Protein AF-0000000068182164 (afdb_homodimer)

Solvent-accessible surface area (backbone atoms only — not comparable to full-atom values): 39601 Å² total; per-residue (Å²): 105,37,35,34,40,27,44,42,25,53,46,81,75,24,96,74,57,17,31,60,72,41,32,35,32,42,92,87,67,48,71,45,77,44,48,52,61,60,58,52,48,42,67,72,67,61,50,62,29,40,35,40,33,25,38,33,46,17,37,59,27,42,51,37,48,73,66,72,49,51,67,68,58,31,54,55,31,46,58,23,27,76,66,47,57,49,50,72,72,71,43,50,62,54,24,55,51,48,17,63,73,71,72,37,54,44,46,70,45,79,38,67,87,45,74,43,52,59,36,42,40,49,40,47,54,53,53,54,72,72,53,54,72,63,24,34,33,33,40,36,50,56,45,48,59,69,64,46,39,36,51,49,54,48,39,51,51,44,36,31,73,70,39,46,29,42,73,76,41,36,38,32,60,37,65,92,59,42,42,96,87,54,42,15,42,48,35,66,52,47,48,56,58,51,49,48,50,53,44,44,42,50,52,35,21,66,50,71,66,47,62,30,67,47,19,63,56,40,32,76,37,68,41,52,62,70,51,24,51,35,38,35,48,14,29,49,26,46,70,43,44,31,58,66,63,11,34,57,36,37,61,73,34,45,62,58,47,65,65,41,73,26,66,60,43,54,81,44,28,64,61,49,51,69,70,67,48,50,67,72,44,92,45,69,32,48,29,29,39,48,50,12,53,53,28,45,74,44,66,37,56,48,60,13,40,41,26,41,52,49,15,52,41,38,43,40,12,50,75,69,73,47,55,75,85,37,67,70,51,36,50,52,31,36,51,63,60,38,74,85,27,71,67,54,48,50,50,52,53,46,34,47,28,37,52,61,44,42,84,59,89,46,67,67,54,45,53,28,74,74,28,68,68,51,35,54,50,48,54,53,48,48,52,48,68,74,71,96,105,38,34,35,40,28,43,43,26,52,46,80,76,23,93,75,56,17,30,60,71,41,33,36,31,41,92,86,67,48,72,45,76,44,46,53,59,59,58,55,48,42,68,73,68,61,49,62,28,39,34,42,35,25,37,34,46,17,38,58,26,43,52,38,49,75,66,71,49,52,69,67,59,31,54,55,31,44,56,23,25,78,66,45,58,48,50,70,72,72,42,50,62,53,24,56,52,49,17,63,73,71,71,35,54,44,46,72,44,80,37,66,88,45,73,42,51,59,36,40,39,49,40,46,53,53,53,56,70,72,53,55,72,65,24,34,34,35,40,38,51,57,45,48,61,70,64,46,40,35,50,49,54,49,40,52,51,43,36,30,73,70,40,46,28,41,72,78,39,35,36,32,61,38,66,93,59,41,41,96,86,57,41,15,44,49,35,65,52,46,49,57,58,51,49,47,49,52,43,43,44,50,52,35,21,67,50,71,66,46,62,30,68,46,19,64,56,40,32,77,36,67,43,53,65,71,50,24,51,36,40,35,50,14,32,48,27,47,72,42,46,31,59,67,61,12,35,58,37,36,62,72,35,44,63,59,48,64,66,40,72,25,65,62,43,52,80,42,28,65,60,50,50,69,70,67,48,50,67,72,44,90,44,69,34,49,28,28,38,48,48,13,51,53,27,45,74,44,67,37,57,50,60,12,41,39,25,42,52,49,15,52,38,36,42,42,12,50,74,69,74,48,53,74,88,37,68,69,51,35,49,52,31,36,51,63,60,37,74,84,27,72,65,52,48,50,50,51,52,46,33,49,30,38,52,60,44,44,85,58,88,45,68,67,53,46,53,27,76,74,28,68,69,52,34,55,51,48,52,53,47,49,53,47,67,75,71,98

Radius of gyration: 30.13 Å; Cα contacts (8 Å, |Δi|>4): 1292; chains: 2; bounding box: 64×85×64 Å

Sequence (776 aa):
MTTLISFLGKGIADKTTGYRTATYRFDDDSKHTTPYFGLALAGYLRPERLILVGTAGSMWDVFFEQQDASDDDVLALIDAVRESRVDADMLSAQEKRLTKRLGLPVICRLIPYARDAAEQTEVLLTLAKLVHRSEEVFLDVTHGFRHLPMLALVAARYLAHVKDVKVRGLYYGALEMTSTNGETPVLQLDGMLQMLDWVESLATYNKDGDYGVFASLLQQDGLPEGKAKQLTRAAYFERSSNPVKARETLGSVFSAIKTHNGPMGVLFRDALTERINWFKEPDRAAWELALADAYLERRDYVRAVIYLYESFVTRAVLEHKLNPNDFSERDEAWKDARQDNKQVRKLEYLRNALAHGIKSDDKEIIRMVNDENCLDDQLKKFRRSLFNMTTLISFLGKGIADKTTGYRTATYRFDDDSKHTTPYFGLALAGYLRPERLILVGTAGSMWDVFFEQQDASDDDVLALIDAVRESRVDADMLSAQEKRLTKRLGLPVICRLIPYARDAAEQTEVLLTLAKLVHRSEEVFLDVTHGFRHLPMLALVAARYLAHVKDVKVRGLYYGALEMTSTNGETPVLQLDGMLQMLDWVESLATYNKDGDYGVFASLLQQDGLPEGKAKQLTRAAYFERSSNPVKARETLGSVFSAIKTHNGPMGVLFRDALTERINWFKEPDRAAWELALADAYLERRDYVRAVIYLYESFVTRAVLEHKLNPNDFSERDEAWKDARQDNKQVRKLEYLRNALAHGIKSDDKEIIRMVNDENCLDDQLKKFRRSLFN

Secondary structure (DSSP, 8-state):
-EEEEEEE----SBTTTBSPPEEEE-TTS-EEEES-HHHHHHHHH--SEEEEEE-TTSSHHHHHHTTT--HHHHHHHHHHHHTT---HHHHHHHHHHHHHHHTS-EEEEE-----SHHHHHHHHHHHHHHS-TT-EEEEE-SSS-TTHHHHHHHHHHHHHHHH--EEEEEEEE-GGG--TTSEEEEEE-HHHHHHHHHHHHHHHHHHH--TTHHHHHHHHTT--HHHHHHHHHHHHHHHTT-HHHHHHHHHHHHHHHHT---TTGGGTHHHHHHHT-GGGSSSHHHHHHHHHHHHHHTT-HHHHHHHHHHHHHHHHHHHTT--TT-HHHHHHHHHHHHHT-HHHHHHHHHHHHHHH----S-HHHHHHHT-HHHHHHHHHHHHHHHH-/-EEEEEEE----SBTTTBSPPEEEE-TTS-EEEES-HHHHHHHHH--SEEEEEE-TTSSHHHHHHTTT--HHHHHHHHHHHHTT---HHHHHHHHHHHHHHHTS-EEEEE-----SHHHHHHHHHHHHHHS-TT-EEEEE-SSS-TTHHHHHHHHHHHHHHHH--EEEEEEEE-GGG--TTSEEEEEE-HHHHHHHHHHHHHHHHHHH--TTHHHHHHHHTT--HHHHHHHHHHHHHHHTT-HHHHHHHHHHHHHHHHT---TTGGGTHHHHHHHT-GGGSSSHHHHHHHHHHHHHHTT-HHHHHHHHHHHHHHHHHHHTT--TT-HHHHHHHHHHHHHT-HHHHHHHHHHHHHHH----S-HHHHHHHT-HHHHHHHHHHHHHHHH-

pLDDT: mean 93.01, std 5.53, range [59.31, 98.62]

InterPro domains:
  IPR011742 CRISPR-associated protein, TM1812/MJ1674 [TIGR02221] (3-219)
  IPR013383 CRISPR-associated protein DxTHG, conserved site [TIGR02549] (137-162)
  IPR053857 CRISPR system endoribonuclease Csx1, CARF domain [PF22230] (17-163)

Nearest PDB structures (foldseek):
  8y7g-assembly1_B  TM=7.014E-01  e=6.066E-13  Marinitoga sp. 1155
  5fsh-assembly1_B  TM=4.170E-01  e=3.669E-06  Thermus thermophilus HB8
  5zta-assembly2_B  TM=2.784E-01  e=3.249E+00  Bacillus subtilis subsp. subtilis str. 168
  8y7g-assembly1_B  TM=6.684E-01  e=3.455E-13  Marinitoga sp. 1155
  5fsh-assembly1_B  TM=4.192E-01  e=2.053E-06  Thermus thermophilus HB8

Structure (mmCIF, N/CA/C/O backbone):
data_AF-0000000068182164-model_v1
#
loop_
_entity.id
_entity.type
_entity.pdbx_description
1 polymer 'CRISPR system endoribonuclease Csx1 CARF domain-containing protein'
#
loop_
_atom_site.group_PDB
_atom_site.id
_atom_site.type_symbol
_atom_site.label_atom_id
_atom_site.label_alt_id
_atom_site.label_comp_id
_atom_site.label_asym_id
_atom_site.label_entity_id
_atom_site.label_seq_id
_atom_site.pdbx_PDB_ins_code
_atom_site.Cartn_x
_atom_site.Cartn_y
_atom_site.Cartn_z
_atom_site.occupancy
_atom_site.B_iso_or_equiv
_atom_site.auth_seq_id
_atom_site.auth_comp_id
_atom_site.auth_asym_id
_atom_site.auth_atom_id
_atom_site.pdbx_PDB_model_num
ATOM 1 N N . MET A 1 1 ? 23.703 2.184 7.824 1 92.06 1 MET A N 1
ATOM 2 C CA . MET A 1 1 ? 23.734 3.639 7.961 1 92.06 1 MET A CA 1
ATOM 3 C C . MET A 1 1 ? 22.344 4.176 8.312 1 92.06 1 MET A C 1
ATOM 5 O O . MET A 1 1 ? 21.344 3.717 7.773 1 92.06 1 MET A O 1
ATOM 9 N N . THR A 1 2 ? 22.328 5.059 9.305 1 97 2 THR A N 1
ATOM 10 C CA . THR A 1 2 ? 21.062 5.664 9.703 1 97 2 THR A CA 1
ATOM 11 C C . THR A 1 2 ? 21 7.133 9.297 1 97 2 THR A C 1
ATOM 13 O O . THR A 1 2 ? 21.984 7.867 9.469 1 97 2 THR A O 1
ATOM 16 N N . THR A 1 3 ? 19.906 7.5 8.695 1 98.12 3 THR A N 1
ATOM 17 C CA . THR A 1 3 ? 19.719 8.859 8.203 1 98.12 3 THR A CA 1
ATOM 18 C C . THR A 1 3 ? 18.422 9.461 8.742 1 98.12 3 THR A C 1
ATOM 20 O O . THR A 1 3 ? 17.391 8.797 8.758 1 98.12 3 THR A O 1
ATOM 23 N N . LEU A 1 4 ? 18.516 10.695 9.234 1 98.62 4 LEU A N 1
ATOM 24 C CA . LEU A 1 4 ? 17.328 11.469 9.578 1 98.62 4 LEU A CA 1
ATOM 25 C C . LEU A 1 4 ? 17.016 12.492 8.492 1 98.62 4 LEU A C 1
ATOM 27 O O . LEU A 1 4 ? 17.875 13.312 8.141 1 98.62 4 LEU A O 1
ATOM 31 N N . ILE A 1 5 ? 15.875 12.445 7.938 1 98.31 5 ILE A N 1
ATOM 32 C CA . ILE A 1 5 ? 15.383 13.453 7 1 98.31 5 ILE A CA 1
ATOM 33 C C . ILE A 1 5 ? 14.398 14.375 7.707 1 98.31 5 ILE A C 1
ATOM 35 O O . ILE A 1 5 ? 13.391 13.922 8.25 1 98.31 5 ILE A O 1
ATOM 39 N N . SER A 1 6 ? 14.688 15.633 7.715 1 98.06 6 SER A N 1
ATOM 40 C CA . SER A 1 6 ? 13.859 16.609 8.398 1 98.06 6 SER A CA 1
ATOM 41 C C . SER A 1 6 ? 13.43 17.734 7.449 1 98.06 6 SER A C 1
ATOM 43 O O . SER A 1 6 ? 14.266 18.312 6.754 1 98.06 6 SER A O 1
ATOM 45 N N . PHE A 1 7 ? 12.164 18.094 7.449 1 96.06 7 PHE A N 1
ATOM 46 C CA . PHE A 1 7 ? 11.633 19.125 6.582 1 96.06 7 PHE A CA 1
ATOM 47 C C . PHE A 1 7 ? 11.711 20.484 7.258 1 96.06 7 PHE A C 1
ATOM 49 O O . PHE A 1 7 ? 11.445 20.609 8.453 1 96.06 7 PHE A O 1
ATOM 56 N N . LEU A 1 8 ? 12.125 21.469 6.473 1 94.69 8 LEU A N 1
ATOM 57 C CA . LEU A 1 8 ? 12.148 22.859 6.918 1 94.69 8 LEU A CA 1
ATOM 58 C C . LEU A 1 8 ? 11.086 23.672 6.191 1 94.69 8 LEU A C 1
ATOM 60 O O . LEU A 1 8 ? 10.969 23.594 4.965 1 94.69 8 LEU A O 1
ATOM 64 N N . GLY A 1 9 ? 10.273 24.422 6.91 1 92.56 9 GLY A N 1
ATOM 65 C CA . GLY A 1 9 ? 9.227 25.25 6.328 1 92.56 9 GLY A CA 1
ATOM 66 C C . GLY A 1 9 ? 9.516 26.734 6.426 1 92.56 9 GLY A C 1
ATOM 67 O O . GLY A 1 9 ? 10.672 27.141 6.531 1 92.56 9 GLY A O 1
ATOM 68 N N . LYS A 1 10 ? 8.633 27.578 6.246 1 85.94 10 LYS A N 1
ATOM 69 C CA . LYS A 1 10 ? 8.781 29.031 6.234 1 85.94 10 LYS A CA 1
ATOM 70 C C . LYS A 1 10 ? 8.812 29.594 7.652 1 85.94 10 LYS A C 1
ATOM 72 O O . LYS A 1 10 ? 9.539 30.547 7.934 1 85.94 10 LYS A O 1
ATOM 77 N N . GLY A 1 11 ? 8.328 28.953 8.625 1 74.56 11 GLY A N 1
ATOM 78 C CA . GLY A 1 11 ? 8.305 29.391 10.008 1 74.56 11 GLY A CA 1
ATOM 79 C C . GLY A 1 11 ? 7.969 30.859 10.172 1 74.56 11 GLY A C 1
ATOM 80 O O . GLY A 1 11 ? 8.781 31.734 9.836 1 74.56 11 GLY A O 1
ATOM 81 N N . ILE A 1 12 ? 6.867 31.359 10.484 1 69.94 12 ILE A N 1
ATOM 82 C CA . ILE A 1 12 ? 6.539 32.781 10.586 1 69.94 12 ILE A CA 1
ATOM 83 C C . ILE A 1 12 ? 6 33.094 11.977 1 69.94 12 ILE A C 1
ATOM 85 O O . ILE A 1 12 ? 5.664 34.25 12.281 1 69.94 12 ILE A O 1
ATOM 89 N N . ALA A 1 13 ? 6.164 32.156 12.781 1 74.19 13 ALA A N 1
ATOM 90 C CA . ALA A 1 13 ? 5.5 32.344 14.07 1 74.19 13 ALA A CA 1
ATOM 91 C C . ALA A 1 13 ? 6.297 33.25 14.984 1 74.19 13 ALA A C 1
ATOM 93 O O . ALA A 1 13 ? 5.723 33.938 15.836 1 74.19 13 ALA A O 1
ATOM 94 N N . ASP A 1 14 ? 7.602 33.219 14.797 1 79.19 14 ASP A N 1
ATOM 95 C CA . ASP A 1 14 ? 8.5 34.031 15.617 1 79.19 14 ASP A CA 1
ATOM 96 C C . ASP A 1 14 ? 9.508 34.781 14.75 1 79.19 14 ASP A C 1
ATOM 98 O O . ASP A 1 14 ? 10.18 34.188 13.898 1 79.19 14 ASP A O 1
ATOM 102 N N . LYS A 1 15 ? 9.672 36.031 14.992 1 78.62 15 LYS A N 1
ATOM 103 C CA . LYS A 1 15 ? 10.523 36.875 14.164 1 78.62 15 LYS A CA 1
ATOM 104 C C . LYS A 1 15 ? 11.992 36.469 14.305 1 78.62 15 LYS A C 1
ATOM 106 O O . LYS A 1 15 ? 12.773 36.594 13.359 1 78.62 15 LYS A O 1
ATOM 111 N N . THR A 1 16 ? 12.32 35.906 15.453 1 81.12 16 THR A N 1
ATOM 112 C CA . THR A 1 16 ? 13.719 35.625 15.75 1 81.12 16 THR A CA 1
ATOM 113 C C . THR A 1 16 ? 14.062 34.188 15.406 1 81.12 16 THR A C 1
ATOM 115 O O . THR A 1 16 ? 15.102 33.906 14.805 1 81.12 16 THR A O 1
ATOM 118 N N . THR A 1 17 ? 13.211 33.312 15.688 1 81.81 17 THR A N 1
ATOM 119 C CA . THR A 1 17 ? 13.531 31.906 15.555 1 81.81 17 THR A CA 1
ATOM 120 C C . THR A 1 17 ? 12.773 31.281 14.391 1 81.81 17 THR A C 1
ATOM 122 O O . THR A 1 17 ? 13.062 30.156 13.977 1 81.81 17 THR A O 1
ATOM 125 N N . GLY A 1 18 ? 11.875 32.062 13.82 1 84.69 18 GLY A N 1
ATOM 126 C CA . GLY A 1 18 ? 11.016 31.547 12.773 1 84.69 18 GLY A CA 1
ATOM 127 C C . GLY A 1 18 ? 9.883 30.688 13.305 1 84.69 18 GLY A C 1
ATOM 128 O O . GLY A 1 18 ? 8.711 31.047 13.164 1 84.69 18 GLY A O 1
ATOM 129 N N . TYR A 1 19 ? 10.312 29.594 14.062 1 89.62 19 TYR A N 1
ATOM 130 C CA . TYR A 1 19 ? 9.328 28.734 14.719 1 89.62 19 TYR A CA 1
ATOM 131 C C . TYR A 1 19 ? 9.164 29.109 16.188 1 89.62 19 TYR A C 1
ATOM 133 O O . TYR A 1 19 ? 10.062 29.703 16.781 1 89.62 19 TYR A O 1
ATOM 141 N N . ARG A 1 20 ? 7.973 28.781 16.688 1 90.94 20 ARG A N 1
ATOM 142 C CA . ARG A 1 20 ? 7.777 28.891 18.125 1 90.94 20 ARG A CA 1
ATOM 143 C C . ARG A 1 20 ? 8.656 27.906 18.891 1 90.94 20 ARG A C 1
ATOM 145 O O . ARG A 1 20 ? 8.789 26.75 18.469 1 90.94 20 ARG A O 1
ATOM 152 N N . THR A 1 21 ? 9.219 28.422 19.938 1 94.31 21 THR A N 1
ATOM 153 C CA . THR A 1 21 ? 9.984 27.531 20.812 1 94.31 21 THR A CA 1
ATOM 154 C C . THR A 1 21 ? 9.055 26.625 21.609 1 94.31 21 THR A C 1
ATOM 156 O O . THR A 1 21 ? 8.016 27.078 22.094 1 94.31 21 THR A O 1
ATOM 159 N N . ALA A 1 22 ? 9.43 25.391 21.641 1 95.94 22 ALA A N 1
ATOM 160 C CA . ALA A 1 22 ? 8.633 24.422 22.375 1 95.94 22 ALA A CA 1
ATOM 161 C C . ALA A 1 22 ? 9.516 23.453 23.156 1 95.94 22 ALA A C 1
ATOM 163 O O . ALA A 1 22 ? 10.688 23.25 22.812 1 95.94 22 ALA A O 1
ATOM 164 N N . THR A 1 23 ? 9 22.984 24.281 1 97.94 23 THR A N 1
ATOM 165 C CA . THR A 1 23 ? 9.656 21.922 25.047 1 97.94 23 THR A CA 1
ATOM 166 C C . THR A 1 23 ? 9.102 20.562 24.656 1 97.94 23 THR A C 1
ATOM 168 O O . THR A 1 23 ? 8.055 20.156 25.156 1 97.94 23 THR A O 1
ATOM 171 N N . TYR A 1 24 ? 9.898 19.875 23.875 1 97.94 24 TYR A N 1
ATOM 172 C CA . TYR A 1 24 ? 9.469 18.578 23.359 1 97.94 24 TYR A CA 1
ATOM 173 C C . TYR A 1 24 ? 9.781 17.469 24.359 1 97.94 24 TYR A C 1
ATOM 175 O O . TYR A 1 24 ? 10.906 17.359 24.844 1 97.94 24 TYR A O 1
ATOM 183 N N . ARG A 1 25 ? 8.805 16.703 24.609 1 97.5 25 ARG A N 1
ATOM 184 C CA . ARG A 1 25 ? 8.969 15.555 25.484 1 97.5 25 ARG A CA 1
ATOM 185 C C . ARG A 1 25 ? 8.961 14.258 24.672 1 97.5 25 ARG A C 1
ATOM 187 O O . ARG A 1 25 ? 7.977 13.93 24.016 1 97.5 25 ARG A O 1
ATOM 194 N N . PHE A 1 26 ? 10.047 13.523 24.812 1 96.31 26 PHE A N 1
ATOM 195 C CA . PHE A 1 26 ? 10.195 12.266 24.094 1 96.31 26 PHE A CA 1
ATOM 196 C C . PHE A 1 26 ? 9.672 11.102 24.922 1 96.31 26 PHE A C 1
ATOM 198 O O . PHE A 1 26 ? 9.273 11.281 26.078 1 96.31 26 PHE A O 1
ATOM 205 N N . ASP A 1 27 ? 9.594 9.969 24.312 1 89.94 27 ASP A N 1
ATOM 206 C CA . ASP A 1 27 ? 9.008 8.781 24.938 1 89.94 27 ASP A CA 1
ATOM 207 C C . ASP A 1 27 ? 9.789 8.391 26.203 1 89.94 27 ASP A C 1
ATOM 209 O O . ASP A 1 27 ? 9.211 7.828 27.141 1 89.94 27 ASP A O 1
ATOM 213 N N . ASP A 1 28 ? 11.094 8.656 26.281 1 93.31 28 ASP A N 1
ATOM 214 C CA . ASP A 1 28 ? 11.898 8.305 27.438 1 93.31 28 ASP A CA 1
ATOM 215 C C . ASP A 1 28 ? 11.836 9.406 28.5 1 93.31 28 ASP A C 1
ATOM 217 O O . ASP A 1 28 ? 12.648 9.43 29.422 1 93.31 28 ASP A O 1
ATOM 221 N N . ASP A 1 29 ? 11.039 10.352 28.266 1 93.31 29 ASP A N 1
ATOM 222 C CA . ASP A 1 29 ? 10.75 11.445 29.188 1 93.31 29 ASP A CA 1
ATOM 223 C C . ASP A 1 29 ? 11.836 12.516 29.125 1 93.31 29 ASP A C 1
ATOM 225 O O . ASP A 1 29 ? 11.805 13.484 29.891 1 93.31 29 ASP A O 1
ATOM 229 N N . SER A 1 30 ? 12.703 12.305 28.188 1 96.12 30 SER A N 1
ATOM 230 C CA . SER A 1 30 ? 13.648 13.391 27.984 1 96.12 30 SER A CA 1
ATOM 231 C C . SER A 1 30 ? 12.969 14.609 27.359 1 96.12 30 SER A C 1
ATOM 233 O O . SER A 1 30 ? 12.016 14.469 26.594 1 96.12 30 SER A O 1
ATOM 235 N N . LYS A 1 31 ? 13.492 15.758 27.75 1 96.94 31 LYS A N 1
ATOM 236 C CA . LYS A 1 31 ? 12.922 17.031 27.297 1 96.94 31 LYS A CA 1
ATOM 237 C C . LYS A 1 31 ? 13.977 17.875 26.594 1 96.94 31 LYS A C 1
ATOM 239 O O . LYS A 1 31 ? 15.133 17.922 27.016 1 96.94 31 LYS A O 1
ATOM 244 N N . HIS A 1 32 ? 13.586 18.422 25.516 1 97 32 HIS A N 1
ATOM 245 C CA . HIS A 1 32 ? 14.445 19.328 24.766 1 97 32 HIS A CA 1
ATOM 246 C C . HIS A 1 32 ? 13.695 20.578 24.344 1 97 32 HIS A C 1
ATOM 248 O O . HIS A 1 32 ? 12.633 20.5 23.734 1 97 32 HIS A O 1
ATOM 254 N N . THR A 1 33 ? 14.227 21.719 24.672 1 96.81 33 THR A N 1
ATOM 255 C CA . THR A 1 33 ? 13.609 22.984 24.328 1 96.81 33 THR A CA 1
ATOM 256 C C . THR A 1 33 ? 14.289 23.594 23.094 1 96.81 33 THR A C 1
ATOM 258 O O . THR A 1 33 ? 15.492 23.844 23.125 1 96.81 33 THR A O 1
ATOM 261 N N . THR A 1 34 ? 13.539 23.75 22.031 1 95.38 34 THR A N 1
ATOM 262 C CA . THR A 1 34 ? 14.094 24.281 20.797 1 95.38 34 THR A CA 1
ATOM 263 C C . THR A 1 34 ? 12.984 24.719 19.859 1 95.38 34 THR A C 1
ATOM 265 O O . THR A 1 34 ? 11.852 24.234 19.938 1 95.38 34 THR A O 1
ATOM 268 N N . PRO A 1 35 ? 13.266 25.641 19 1 94.56 35 PRO A N 1
ATOM 269 C CA . PRO A 1 35 ? 12.32 25.906 17.922 1 94.56 35 PRO A CA 1
ATOM 270 C C . PRO A 1 35 ? 12.43 24.906 16.766 1 94.56 35 PRO A C 1
ATOM 272 O O . PRO A 1 35 ? 11.5 24.766 15.977 1 94.56 35 PRO A O 1
ATOM 275 N N . TYR A 1 36 ? 13.586 24.219 16.688 1 94.38 36 TYR A N 1
ATOM 276 C CA . TYR A 1 36 ? 13.844 23.328 15.562 1 94.38 36 TYR A CA 1
ATOM 277 C C . TYR A 1 36 ? 13.789 21.875 16 1 94.38 36 TYR A C 1
ATOM 279 O O . TYR A 1 36 ? 14.82 21.281 16.312 1 94.38 36 TYR A O 1
ATOM 287 N N . PHE A 1 37 ? 12.664 21.297 15.852 1 96.75 37 PHE A N 1
ATOM 288 C CA . PHE A 1 37 ? 12.43 19.938 16.328 1 96.75 37 PHE A CA 1
ATOM 289 C C . PHE A 1 37 ? 13.422 18.953 15.703 1 96.75 37 PHE A C 1
ATOM 291 O O . PHE A 1 37 ? 13.883 18.031 16.375 1 96.75 37 PHE A O 1
ATOM 298 N N . GLY A 1 38 ? 13.781 19.156 14.414 1 96.56 38 GLY A N 1
ATOM 299 C CA . GLY A 1 38 ? 14.711 18.281 13.727 1 96.56 38 GLY A CA 1
ATOM 300 C C . GLY A 1 38 ? 16.031 18.141 14.445 1 96.56 38 GLY A C 1
ATOM 301 O O . GLY A 1 38 ? 16.609 17.047 14.492 1 96.56 38 GLY A O 1
ATOM 302 N N . LEU A 1 39 ? 16.453 19.172 15.047 1 95.12 39 LEU A N 1
ATOM 303 C CA . LEU A 1 39 ? 17.719 19.141 15.773 1 95.12 39 LEU A CA 1
ATOM 304 C C . LEU A 1 39 ? 17.562 18.375 17.094 1 95.12 39 LEU A C 1
ATOM 306 O O . LEU A 1 39 ? 18.453 17.625 17.484 1 95.12 39 LEU A O 1
ATOM 310 N N . ALA A 1 40 ? 16.469 18.641 17.75 1 96.5 40 ALA A N 1
ATOM 311 C CA . ALA A 1 40 ? 16.188 17.891 18.969 1 96.5 40 ALA A CA 1
ATOM 312 C C . ALA A 1 40 ? 16.094 16.391 18.672 1 96.5 40 ALA A C 1
ATOM 314 O O . ALA A 1 40 ? 16.609 15.57 19.438 1 96.5 40 ALA A O 1
ATOM 315 N N . LEU A 1 41 ? 15.438 16.094 17.562 1 98.06 41 LEU A N 1
ATOM 316 C CA . LEU A 1 41 ? 15.273 14.703 17.156 1 98.06 41 LEU A CA 1
ATOM 317 C C . LEU A 1 41 ? 16.609 14.078 16.797 1 98.06 41 LEU A C 1
ATOM 319 O O . LEU A 1 41 ? 16.859 12.914 17.109 1 98.06 41 LEU A O 1
ATOM 323 N N . ALA A 1 42 ? 17.484 14.812 16.156 1 97.44 42 ALA A N 1
ATOM 324 C CA . ALA A 1 42 ? 18.828 14.328 15.836 1 97.44 42 ALA A CA 1
ATOM 325 C C . ALA A 1 42 ? 19.609 14 17.109 1 97.44 42 ALA A C 1
ATOM 327 O O . ALA A 1 42 ? 20.344 13.008 17.156 1 97.44 42 ALA A O 1
ATOM 328 N N . GLY A 1 43 ? 19.422 14.859 18.094 1 95.88 43 GLY A N 1
ATOM 329 C CA . GLY A 1 43 ? 20.062 14.586 19.375 1 95.88 43 GLY A CA 1
ATOM 330 C C . GLY A 1 43 ? 19.531 13.336 20.047 1 95.88 43 GLY A C 1
ATOM 331 O O . GLY A 1 43 ? 20.281 12.609 20.703 1 95.88 43 GLY A O 1
ATOM 332 N N . TYR A 1 44 ? 18.297 13.117 19.875 1 97.12 44 TYR A N 1
ATOM 333 C CA . TYR A 1 44 ? 17.609 11.984 20.5 1 97.12 44 TYR A CA 1
ATOM 334 C C . TYR A 1 44 ? 17.953 10.688 19.781 1 97.12 44 TYR A C 1
ATOM 336 O O . TYR A 1 44 ? 18.266 9.68 20.422 1 97.12 44 TYR A O 1
ATOM 344 N N . LEU A 1 45 ? 17.984 10.695 18.406 1 97.25 45 LEU A N 1
ATOM 345 C CA . LEU A 1 45 ? 18.141 9.484 17.594 1 97.25 45 LEU A CA 1
ATOM 346 C C . LEU A 1 45 ? 19.625 9.211 17.328 1 97.25 45 LEU A C 1
ATOM 348 O O . LEU A 1 45 ? 20 8.07 17.031 1 97.25 45 LEU A O 1
ATOM 352 N N . ARG A 1 46 ? 20.438 10.227 17.328 1 96.94 46 ARG A N 1
ATOM 353 C CA . ARG A 1 46 ? 21.859 10.156 17.016 1 96.94 46 ARG A CA 1
ATOM 354 C C . ARG A 1 46 ? 22.109 9.43 15.703 1 96.94 46 ARG A C 1
ATOM 356 O O . ARG A 1 46 ? 22.875 8.461 15.648 1 96.94 46 ARG A O 1
ATOM 363 N N . PRO A 1 47 ? 21.484 9.953 14.609 1 97.69 47 PRO A N 1
ATOM 364 C CA . PRO A 1 47 ? 21.719 9.344 13.297 1 97.69 47 PRO A CA 1
ATOM 365 C C . PRO A 1 47 ? 23.141 9.562 12.781 1 97.69 47 PRO A C 1
ATOM 367 O O . PRO A 1 47 ? 23.859 10.414 13.305 1 97.69 47 PRO A O 1
ATOM 370 N N . GLU A 1 48 ? 23.516 8.797 11.789 1 97.75 48 GLU A N 1
ATOM 371 C CA . GLU A 1 48 ? 24.828 8.938 11.188 1 97.75 48 GLU A CA 1
ATOM 372 C C . GLU A 1 48 ? 24.859 10.078 10.172 1 97.75 48 GLU A C 1
ATOM 374 O O . GLU A 1 48 ? 25.938 10.562 9.812 1 97.75 48 GLU A O 1
ATOM 379 N N . ARG A 1 49 ? 23.672 10.438 9.695 1 97.62 49 ARG A N 1
ATOM 380 C CA . ARG A 1 49 ? 23.547 11.477 8.688 1 97.62 49 ARG A CA 1
ATOM 381 C C . ARG A 1 49 ? 22.234 12.25 8.859 1 97.62 49 ARG A C 1
ATOM 383 O O . ARG A 1 49 ? 21.219 11.664 9.227 1 97.62 49 ARG A O 1
ATOM 390 N N . LEU A 1 50 ? 22.297 13.602 8.641 1 98.19 50 LEU A N 1
ATOM 391 C CA . LEU A 1 50 ? 21.125 14.461 8.695 1 98.19 50 LEU A CA 1
ATOM 392 C C . LEU A 1 50 ? 20.875 15.125 7.344 1 98.19 50 LEU A C 1
ATOM 394 O O . LEU A 1 50 ? 21.766 15.758 6.781 1 98.19 50 LEU A O 1
ATOM 398 N N . ILE A 1 51 ? 19.703 14.945 6.836 1 98.19 51 ILE A N 1
ATOM 399 C CA . ILE A 1 51 ? 19.281 15.602 5.598 1 98.19 51 ILE A CA 1
ATOM 400 C C . ILE A 1 51 ? 18.188 16.609 5.891 1 98.19 51 ILE A C 1
ATOM 402 O O . ILE A 1 51 ? 17.109 16.25 6.363 1 98.19 51 ILE A O 1
ATOM 406 N N . LEU A 1 52 ? 18.469 17.844 5.609 1 97.81 52 LEU A N 1
ATOM 407 C CA . LEU A 1 52 ? 17.5 18.922 5.723 1 97.81 52 LEU A CA 1
ATOM 408 C C . LEU A 1 52 ? 16.891 19.266 4.363 1 97.81 52 LEU A C 1
ATOM 410 O O . LEU A 1 52 ? 17.625 19.609 3.428 1 97.81 52 LEU A O 1
ATOM 414 N N . VAL A 1 53 ? 15.586 19.125 4.324 1 97.12 53 VAL A N 1
ATOM 415 C CA . VAL A 1 53 ? 14.891 19.359 3.064 1 97.12 53 VAL A CA 1
ATOM 416 C C . VAL A 1 53 ? 13.953 20.547 3.201 1 97.12 53 VAL A C 1
ATOM 418 O O . VAL A 1 53 ? 13.242 20.672 4.203 1 97.12 53 VAL A O 1
ATOM 421 N N . GLY A 1 54 ? 13.961 21.453 2.246 1 96 54 GLY A N 1
ATOM 422 C CA . GLY A 1 54 ? 13.086 22.625 2.223 1 96 54 GLY A CA 1
ATOM 423 C C . GLY A 1 54 ? 12.945 23.234 0.841 1 96 54 GLY A C 1
ATOM 424 O O . GLY A 1 54 ? 13.648 22.844 -0.093 1 96 54 GLY A O 1
ATOM 425 N N . THR A 1 55 ? 11.992 24.078 0.718 1 94.56 55 THR A N 1
ATOM 426 C CA . THR A 1 55 ? 11.828 24.812 -0.533 1 94.56 55 THR A CA 1
ATOM 427 C C . THR A 1 55 ? 12.75 26.031 -0.575 1 94.56 55 THR 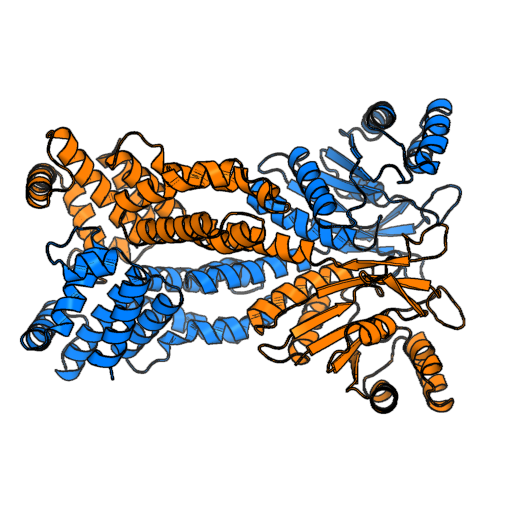A C 1
ATOM 429 O O . THR A 1 55 ? 13.422 26.344 0.412 1 94.56 55 THR A O 1
ATOM 432 N N . ALA A 1 56 ? 12.75 26.719 -1.717 1 95.06 56 ALA A N 1
ATOM 433 C CA . ALA A 1 56 ? 13.562 27.922 -1.882 1 95.06 56 ALA A CA 1
ATOM 434 C C . ALA A 1 56 ? 13.078 29.047 -0.968 1 95.06 56 ALA A C 1
ATOM 436 O O . ALA A 1 56 ? 13.82 29.984 -0.689 1 95.06 56 ALA A O 1
ATOM 437 N N . GLY A 1 57 ? 11.867 28.875 -0.499 1 92.19 57 GLY A N 1
ATOM 438 C CA . GLY A 1 57 ? 11.297 29.891 0.365 1 92.19 57 GLY A CA 1
ATOM 439 C C . GLY A 1 57 ? 11.258 29.484 1.826 1 92.19 57 GLY A C 1
ATOM 440 O O . GLY A 1 57 ? 10.727 30.203 2.664 1 92.19 57 GLY A O 1
ATOM 441 N N . SER A 1 58 ? 11.828 28.312 2.168 1 93.81 58 SER A N 1
ATOM 442 C CA . SER A 1 58 ? 11.883 27.891 3.566 1 93.81 58 SER A CA 1
ATOM 443 C C . SER A 1 58 ? 12.781 28.812 4.379 1 93.81 58 SER A C 1
ATOM 445 O O . SER A 1 58 ? 13.602 29.547 3.816 1 93.81 58 SER A O 1
ATOM 447 N N . MET A 1 59 ? 12.688 28.797 5.672 1 93.94 59 MET A N 1
ATOM 448 C CA . MET A 1 59 ? 13.391 29.75 6.527 1 93.94 59 MET A CA 1
ATOM 449 C C . MET A 1 59 ? 14.852 29.328 6.711 1 93.94 59 MET A C 1
ATOM 451 O O . MET A 1 59 ? 15.328 29.219 7.84 1 93.94 59 MET A O 1
ATOM 455 N N . TRP A 1 60 ? 15.539 29.188 5.645 1 94.81 60 TRP A N 1
ATOM 456 C CA . TRP A 1 60 ? 16.953 28.844 5.668 1 94.81 60 TRP A CA 1
ATOM 457 C C . TRP A 1 60 ? 17.766 29.922 6.379 1 94.81 60 TRP A C 1
ATOM 459 O O . TRP A 1 60 ? 18.719 29.609 7.113 1 94.81 60 TRP A O 1
ATOM 469 N N . ASP A 1 61 ? 17.344 31.172 6.23 1 92.88 61 ASP A N 1
ATOM 470 C CA . ASP A 1 61 ? 18.031 32.312 6.816 1 92.88 61 ASP A CA 1
ATOM 471 C C . ASP A 1 61 ? 17.938 32.281 8.336 1 92.88 61 ASP A C 1
ATOM 473 O O . ASP A 1 61 ? 18.969 32.25 9.023 1 92.88 61 ASP A O 1
ATOM 477 N N . VAL A 1 62 ? 16.797 32.156 8.805 1 91.75 62 VAL A N 1
ATOM 478 C CA . VAL A 1 62 ? 16.578 32.156 10.242 1 91.75 62 VAL A CA 1
ATOM 479 C C . VAL A 1 62 ? 17.203 30.906 10.867 1 91.75 62 VAL A C 1
ATOM 481 O O . VAL A 1 62 ? 17.828 30.984 11.93 1 91.75 62 VAL A O 1
ATOM 484 N N . PHE A 1 63 ? 17.094 29.812 10.195 1 94.12 63 PHE A N 1
ATOM 485 C CA . PHE A 1 63 ? 17.641 28.562 10.703 1 94.12 63 PHE A CA 1
ATOM 486 C C . PHE A 1 63 ? 19.156 28.641 10.844 1 94.12 63 PHE A C 1
ATOM 488 O O . PHE A 1 63 ? 19.703 28.359 11.906 1 94.12 63 PHE A O 1
ATOM 495 N N . PHE A 1 64 ? 19.828 29.094 9.836 1 93.25 64 PHE A N 1
ATOM 496 C CA . PHE A 1 64 ? 21.281 29.094 9.852 1 93.25 64 PHE A CA 1
ATOM 497 C C . PHE A 1 64 ? 21.812 30.25 10.695 1 93.25 64 PHE A C 1
ATOM 499 O O . PHE A 1 64 ? 22.906 30.156 11.258 1 93.25 64 PHE A O 1
ATOM 506 N N . GLU A 1 65 ? 21.016 31.25 10.781 1 90.56 65 GLU A N 1
ATOM 507 C CA . GLU A 1 65 ? 21.391 32.312 11.719 1 90.56 65 GLU A CA 1
ATOM 508 C C . GLU A 1 65 ? 21.516 31.766 13.141 1 90.56 65 GLU A C 1
ATOM 510 O O . GLU A 1 65 ? 22.422 32.125 13.875 1 90.56 65 GLU A O 1
ATOM 515 N N . GLN A 1 66 ? 20.625 30.922 13.438 1 87.69 66 GLN A N 1
ATOM 516 C CA . GLN A 1 66 ? 20.609 30.328 14.773 1 87.69 66 GLN A CA 1
ATOM 517 C C . GLN A 1 66 ? 21.672 29.25 14.914 1 87.69 66 GLN A C 1
ATOM 519 O O . GLN A 1 66 ? 21.953 28.781 16.016 1 87.69 66 GLN A O 1
ATOM 524 N N . GLN A 1 67 ? 22.266 28.844 13.82 1 87.56 67 GLN A N 1
ATOM 525 C CA . GLN A 1 67 ? 23.312 27.828 13.844 1 87.56 67 GLN A CA 1
ATOM 526 C C . GLN A 1 67 ? 24.688 28.453 13.641 1 87.56 67 GLN A C 1
ATOM 528 O O . GLN A 1 67 ? 25.609 27.812 13.133 1 87.56 67 GLN A O 1
ATOM 533 N N . ASP A 1 68 ? 24.828 29.766 13.875 1 81.94 68 ASP A N 1
ATOM 534 C CA . ASP A 1 68 ? 26.078 30.531 13.938 1 81.94 68 ASP A CA 1
ATOM 535 C C . ASP A 1 68 ? 26.656 30.75 12.547 1 81.94 68 ASP A C 1
ATOM 537 O O . ASP A 1 68 ? 27.875 30.703 12.352 1 81.94 68 ASP A O 1
ATOM 541 N N . ALA A 1 69 ? 25.781 30.875 11.547 1 81.62 69 ALA A N 1
ATOM 542 C CA . ALA A 1 69 ? 26.25 31.281 10.227 1 81.62 69 ALA A CA 1
ATOM 543 C C . ALA A 1 69 ? 26.797 32.719 10.258 1 81.62 69 ALA A C 1
ATOM 545 O O . ALA A 1 69 ? 26.406 33.5 11.117 1 81.62 69 ALA A O 1
ATOM 546 N N . SER A 1 70 ? 27.703 33 9.312 1 85.94 70 SER A N 1
ATOM 547 C CA . SER A 1 70 ? 28.25 34.344 9.266 1 85.94 70 SER A CA 1
ATOM 548 C C . SER A 1 70 ? 27.188 35.375 8.883 1 85.94 70 SER A C 1
ATOM 550 O O . SER A 1 70 ? 26.234 35.062 8.164 1 85.94 70 SER A O 1
ATOM 552 N N . ASP A 1 71 ? 27.453 36.562 9.242 1 87.44 71 ASP A N 1
ATOM 553 C CA . ASP A 1 71 ? 26.516 37.656 8.961 1 87.44 71 ASP A CA 1
ATOM 554 C C . ASP A 1 71 ? 26.297 37.812 7.461 1 87.44 71 ASP A C 1
ATOM 556 O O . ASP A 1 71 ? 25.172 38.031 7.004 1 87.44 71 ASP A O 1
ATOM 560 N N . ASP A 1 72 ? 27.375 37.656 6.785 1 87.38 72 ASP A N 1
ATOM 561 C CA . ASP A 1 72 ? 27.297 37.844 5.336 1 87.38 72 ASP A CA 1
ATOM 562 C C . ASP A 1 72 ? 26.453 36.75 4.695 1 87.38 72 ASP A C 1
ATOM 564 O O . ASP A 1 72 ? 25.641 37.031 3.805 1 87.38 72 ASP A O 1
ATOM 568 N N . ASP A 1 73 ? 26.672 35.594 5.164 1 86.19 73 ASP A N 1
ATOM 569 C CA . ASP A 1 73 ? 25.922 34.469 4.641 1 86.19 73 ASP A CA 1
ATOM 570 C C . ASP A 1 73 ? 24.438 34.594 4.961 1 86.19 73 ASP A C 1
ATOM 572 O O . ASP A 1 73 ? 23.578 34.312 4.117 1 86.19 73 ASP A O 1
ATOM 576 N N . VAL A 1 74 ? 24.156 35.062 6.078 1 89.31 74 VAL A N 1
ATOM 577 C CA . VAL A 1 74 ? 22.781 35.188 6.543 1 89.31 74 VAL A CA 1
ATOM 578 C C . VAL A 1 74 ? 22.062 36.281 5.742 1 89.31 74 VAL A C 1
ATOM 580 O O . VAL A 1 74 ? 20.906 36.125 5.348 1 89.31 74 VAL A O 1
ATOM 583 N N . LEU A 1 75 ? 22.75 37.375 5.531 1 91.25 75 LEU A N 1
ATOM 584 C CA . LEU A 1 75 ? 22.156 38.469 4.766 1 91.25 75 LEU A CA 1
ATOM 585 C C . LEU A 1 75 ? 21.797 38.031 3.359 1 91.25 75 LEU A C 1
ATOM 587 O O . LEU A 1 75 ? 20.734 38.375 2.848 1 91.25 75 LEU A O 1
ATOM 591 N N . ALA A 1 76 ? 22.672 37.25 2.793 1 91 76 ALA A N 1
ATOM 592 C CA . ALA A 1 76 ? 22.406 36.719 1.457 1 91 76 ALA A CA 1
ATOM 593 C C . ALA A 1 76 ? 21.203 35.812 1.461 1 91 76 ALA A C 1
ATOM 595 O O . ALA A 1 76 ? 20.391 35.812 0.528 1 91 76 ALA A O 1
ATOM 596 N N . LEU A 1 77 ? 21.109 35.062 2.477 1 93.12 77 LEU A N 1
ATOM 597 C CA . LEU A 1 77 ? 20.016 34.125 2.584 1 93.12 77 LEU A CA 1
ATOM 598 C C . LEU A 1 77 ? 18.688 34.844 2.834 1 93.12 77 LEU A C 1
ATOM 600 O O . LEU A 1 77 ? 17.641 34.406 2.334 1 93.12 77 LEU A O 1
ATOM 604 N N . ILE A 1 78 ? 18.734 35.875 3.582 1 92.38 78 ILE A N 1
ATOM 605 C CA . ILE A 1 78 ? 17.531 36.656 3.893 1 92.38 78 ILE A CA 1
ATOM 606 C C . ILE A 1 78 ? 16.875 37.125 2.6 1 92.38 78 ILE A C 1
ATOM 608 O O . ILE A 1 78 ? 15.672 36.938 2.391 1 92.38 78 ILE A O 1
ATOM 612 N N . ASP A 1 79 ? 17.625 37.688 1.764 1 93.38 79 ASP 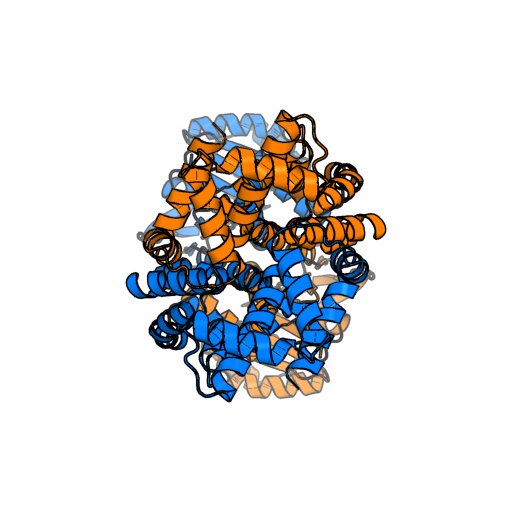A N 1
ATOM 613 C CA . ASP A 1 79 ? 17.125 38.219 0.492 1 93.38 79 ASP A CA 1
ATOM 614 C C . ASP A 1 79 ? 16.609 37.062 -0.387 1 93.38 79 ASP A C 1
ATOM 616 O O . ASP A 1 79 ? 15.562 37.188 -1.018 1 93.38 79 ASP A O 1
ATOM 620 N N . ALA A 1 80 ? 17.359 36.031 -0.436 1 94.25 80 ALA A N 1
ATOM 621 C CA . ALA A 1 80 ? 17 34.875 -1.271 1 94.25 80 ALA A CA 1
ATOM 622 C C . ALA A 1 80 ? 15.711 34.219 -0.793 1 94.25 80 ALA A C 1
ATOM 624 O O . ALA A 1 80 ? 14.875 33.844 -1.604 1 94.25 80 ALA A O 1
ATOM 625 N N . VAL A 1 81 ? 15.516 34.062 0.466 1 93.44 81 VAL A N 1
ATOM 626 C CA . VAL A 1 81 ? 14.32 33.469 1.032 1 93.44 81 VAL A CA 1
ATOM 627 C C . VAL A 1 81 ? 13.102 34.344 0.702 1 93.44 81 VAL A C 1
ATOM 629 O O . VAL A 1 81 ? 12.055 33.812 0.295 1 93.44 81 VAL A O 1
ATOM 632 N N . ARG A 1 82 ? 13.234 35.594 0.845 1 90 82 ARG A N 1
ATOM 633 C CA . ARG A 1 82 ? 12.141 36.531 0.567 1 90 82 ARG A CA 1
ATOM 634 C C . ARG A 1 82 ? 11.648 36.375 -0.868 1 90 82 ARG A C 1
ATOM 636 O O . ARG A 1 82 ? 10.445 36.438 -1.122 1 90 82 ARG A O 1
ATOM 643 N N . GLU A 1 83 ? 12.602 36.156 -1.671 1 92.25 83 GLU A N 1
ATOM 644 C CA . GLU A 1 83 ? 12.266 36.062 -3.092 1 92.25 83 GLU A CA 1
ATOM 645 C C . GLU A 1 83 ? 12.109 34.625 -3.541 1 92.25 83 GLU A C 1
ATOM 647 O O . GLU A 1 83 ? 11.945 34.344 -4.734 1 92.25 83 GLU A O 1
ATOM 652 N N . SER A 1 84 ? 12.203 33.719 -2.643 1 91.88 84 SER A N 1
ATOM 653 C CA . SER A 1 84 ? 12.094 32.281 -2.93 1 91.88 84 SER A CA 1
ATOM 654 C C . SER A 1 84 ? 13.078 31.875 -4.012 1 91.88 84 SER A C 1
ATOM 656 O O . SER A 1 84 ? 12.695 31.234 -4.992 1 91.88 84 SER A O 1
ATOM 658 N N . ARG A 1 85 ? 14.344 32.25 -3.801 1 94.81 85 ARG A N 1
ATOM 659 C CA . ARG A 1 85 ? 15.352 31.984 -4.824 1 94.81 85 ARG A CA 1
ATOM 660 C C . ARG A 1 85 ? 16.578 31.312 -4.215 1 94.81 85 ARG A C 1
ATOM 662 O O . ARG A 1 85 ? 17.688 31.422 -4.762 1 94.81 85 ARG A O 1
ATOM 669 N N . VAL A 1 86 ? 16.438 30.797 -3.014 1 96.12 86 VAL A N 1
ATOM 670 C CA . VAL A 1 86 ? 17.562 30.078 -2.434 1 96.12 86 VAL A CA 1
ATOM 671 C C . VAL A 1 86 ? 18 28.969 -3.381 1 96.12 86 VAL A C 1
ATOM 673 O O . VAL A 1 86 ? 17.172 28.266 -3.953 1 96.12 86 VAL A O 1
ATOM 676 N N . ASP A 1 87 ? 19.281 28.828 -3.566 1 95.06 87 ASP A N 1
ATOM 677 C CA . ASP A 1 87 ? 19.781 27.781 -4.457 1 95.06 87 ASP A CA 1
ATOM 678 C C . ASP A 1 87 ? 20.797 26.891 -3.742 1 95.06 87 ASP A C 1
ATOM 680 O O . ASP A 1 87 ? 21.125 27.125 -2.572 1 95.06 87 ASP A O 1
ATOM 684 N N . ALA A 1 88 ? 21.219 25.922 -4.477 1 94.62 88 ALA A N 1
ATOM 685 C CA . ALA A 1 88 ? 22.047 24.891 -3.891 1 94.62 88 ALA A CA 1
ATOM 686 C C . ALA A 1 88 ? 23.391 25.469 -3.441 1 94.62 88 ALA A C 1
ATOM 688 O O . ALA A 1 88 ? 23.953 25.031 -2.424 1 94.62 88 ALA A O 1
ATOM 689 N N . ASP A 1 89 ? 23.906 26.391 -4.078 1 93.62 89 ASP A N 1
ATOM 690 C CA . ASP A 1 89 ? 25.203 26.953 -3.764 1 93.62 89 ASP A CA 1
ATOM 691 C C . ASP A 1 89 ? 25.172 27.719 -2.445 1 93.62 89 ASP A C 1
ATOM 693 O O . ASP A 1 89 ? 26.125 27.672 -1.663 1 93.62 89 ASP A O 1
ATOM 697 N N . MET A 1 90 ? 24.094 28.391 -2.232 1 93.19 90 MET A N 1
ATOM 698 C CA . MET A 1 90 ? 23.922 29.156 -1.002 1 93.19 90 MET A CA 1
ATOM 699 C C . MET A 1 90 ? 23.891 28.234 0.214 1 93.19 90 MET A C 1
ATOM 701 O O . MET A 1 90 ? 24.328 28.625 1.298 1 93.19 90 MET A O 1
ATOM 705 N N . LEU A 1 91 ? 23.406 27.031 -0.018 1 95.25 91 LEU A N 1
ATOM 706 C CA . LEU A 1 91 ? 23.25 26.109 1.094 1 95.25 91 LEU A CA 1
ATOM 707 C C . LEU A 1 91 ? 24.531 25.312 1.334 1 95.25 91 LEU A C 1
ATOM 709 O O . LEU A 1 91 ? 24.766 24.828 2.445 1 95.25 91 LEU A O 1
ATOM 713 N N . SER A 1 92 ? 25.391 25.188 0.341 1 93 92 SER A N 1
ATOM 714 C CA . SER A 1 92 ? 26.594 24.359 0.413 1 93 92 SER A CA 1
ATOM 715 C C . SER A 1 92 ? 27.516 24.828 1.531 1 93 92 SER A C 1
ATOM 717 O O . SER A 1 92 ? 28.047 24.016 2.289 1 93 92 SER A O 1
ATOM 719 N N . ALA A 1 93 ? 27.719 26.078 1.639 1 87.69 93 ALA A N 1
ATOM 720 C CA . ALA A 1 93 ? 28.594 26.625 2.674 1 87.69 93 ALA A CA 1
ATOM 721 C C . ALA A 1 93 ? 28.016 26.359 4.066 1 87.69 93 ALA A C 1
ATOM 723 O O . ALA A 1 93 ? 28.766 26.047 5 1 87.69 93 ALA A O 1
ATOM 724 N N . GLN A 1 94 ? 26.781 26.531 4.156 1 92.31 94 GLN A N 1
ATOM 725 C CA . GLN A 1 94 ? 26.109 26.344 5.438 1 92.31 94 GLN A CA 1
ATOM 726 C C . GLN A 1 94 ? 26.094 24.859 5.84 1 92.31 94 GLN A C 1
ATOM 728 O O . GLN A 1 94 ? 26.203 24.531 7.023 1 92.31 94 GLN A O 1
ATOM 733 N N . GLU A 1 95 ? 26 24.047 4.848 1 94.25 95 GLU A N 1
ATOM 734 C CA . GLU A 1 95 ? 26.047 22.609 5.051 1 94.25 95 GLU A CA 1
ATOM 735 C C . GLU A 1 95 ? 27.359 22.188 5.707 1 94.25 95 GLU A C 1
ATOM 737 O O . GLU A 1 95 ? 27.359 21.422 6.672 1 94.25 95 GLU A O 1
ATOM 742 N N . LYS A 1 96 ? 28.422 22.656 5.203 1 92.94 96 LYS A N 1
ATOM 743 C CA . LYS A 1 96 ? 29.75 22.328 5.73 1 92.94 96 LYS A CA 1
ATOM 744 C C . LYS A 1 96 ? 29.891 22.797 7.172 1 92.94 96 LYS A C 1
ATOM 746 O O . LYS A 1 96 ? 30.422 22.078 8.016 1 92.94 96 LYS A O 1
ATOM 751 N N . ARG A 1 97 ? 29.453 23.906 7.426 1 92.31 97 ARG A N 1
ATOM 752 C CA . ARG A 1 97 ? 29.531 24.484 8.766 1 92.31 97 ARG A CA 1
ATOM 753 C C . ARG A 1 97 ? 28.719 23.688 9.766 1 92.31 97 ARG A C 1
ATOM 755 O O . ARG A 1 97 ? 29.188 23.375 10.859 1 92.31 97 ARG A O 1
ATOM 762 N N . LEU A 1 98 ? 27.5 23.422 9.367 1 94.31 98 LEU A N 1
ATOM 763 C CA . LEU A 1 98 ? 26.609 22.672 10.258 1 94.31 98 LEU A CA 1
ATOM 764 C C . LEU A 1 98 ? 27.141 21.266 10.492 1 94.31 98 LEU A C 1
ATOM 766 O O . LEU A 1 98 ? 26.969 20.703 11.578 1 94.31 98 LEU A O 1
ATOM 770 N N . THR A 1 99 ? 27.766 20.656 9.469 1 96.38 99 THR A N 1
ATOM 771 C CA . THR A 1 99 ? 28.391 19.344 9.586 1 96.38 99 THR A CA 1
ATOM 772 C C . THR A 1 99 ? 29.469 19.359 10.68 1 96.38 99 THR A C 1
ATOM 774 O O . THR A 1 99 ? 29.516 18.469 11.516 1 96.38 99 THR A O 1
ATOM 777 N N . LYS A 1 100 ? 30.234 20.375 10.688 1 94.06 100 LYS A N 1
ATOM 778 C CA . LYS A 1 100 ? 31.297 20.516 11.68 1 94.06 100 LYS A CA 1
ATOM 779 C C . LYS A 1 100 ? 30.703 20.719 13.078 1 94.06 100 LYS A C 1
ATOM 781 O O . LYS A 1 100 ? 31.172 20.109 14.039 1 94.06 100 LYS A O 1
ATOM 786 N N . ARG A 1 101 ? 29.75 21.484 13.141 1 92.62 101 ARG A N 1
ATOM 787 C CA . ARG A 1 101 ? 29.172 21.828 14.43 1 92.62 101 ARG A CA 1
ATOM 788 C C . ARG A 1 101 ? 28.5 20.625 15.078 1 92.62 101 ARG A C 1
ATOM 790 O O . ARG A 1 101 ? 28.641 20.406 16.281 1 92.62 101 ARG A O 1
ATOM 797 N N . LEU A 1 102 ? 27.703 19.891 14.281 1 93.75 102 LEU A N 1
ATOM 798 C CA . LEU A 1 102 ? 26.922 18.781 14.812 1 93.75 102 LEU A CA 1
ATOM 799 C C . LEU A 1 102 ? 27.766 17.516 14.898 1 93.75 102 LEU A C 1
ATOM 801 O O . LEU A 1 102 ? 27.391 16.547 15.578 1 93.75 102 LEU A O 1
ATOM 805 N N . GLY A 1 103 ? 28.875 17.469 14.164 1 94.12 103 GLY A N 1
ATOM 806 C CA . GLY A 1 103 ? 29.75 16.312 14.195 1 94.12 103 GLY A CA 1
ATOM 807 C C . GLY A 1 103 ? 29.203 15.141 13.391 1 94.12 103 GLY A C 1
ATOM 808 O O . GLY A 1 103 ? 29.516 13.984 13.688 1 94.12 103 GLY A O 1
ATOM 809 N N . LEU A 1 104 ? 28.266 15.383 12.539 1 95.94 104 LEU A N 1
ATOM 810 C CA . LEU A 1 104 ? 27.75 14.398 11.602 1 95.94 104 LEU A CA 1
ATOM 811 C C . LEU A 1 104 ? 27.484 15.031 10.242 1 95.94 104 LEU A C 1
ATOM 813 O O . LEU A 1 104 ? 27.203 16.219 10.148 1 95.94 104 LEU A O 1
ATOM 817 N N . PRO A 1 105 ? 27.594 14.242 9.195 1 96.75 105 PRO A N 1
ATOM 818 C CA . PRO A 1 105 ? 27.328 14.781 7.867 1 96.75 105 PRO A CA 1
ATOM 819 C C . PRO A 1 105 ? 25.922 15.367 7.746 1 96.75 105 PRO A C 1
ATOM 821 O O . PRO A 1 105 ? 24.938 14.727 8.125 1 96.75 105 PRO A O 1
ATOM 824 N N . VAL A 1 106 ? 25.859 16.578 7.246 1 97.44 106 VAL A N 1
ATOM 825 C CA . VAL A 1 106 ? 24.594 17.25 6.996 1 97.44 106 VAL A CA 1
ATOM 826 C C . VAL A 1 106 ? 24.453 17.562 5.508 1 97.44 106 VAL A C 1
ATOM 828 O O . VAL A 1 106 ? 25.422 18 4.871 1 97.44 106 VAL A O 1
ATOM 831 N N . ILE A 1 107 ? 23.344 17.219 4.957 1 97.62 107 ILE A N 1
ATOM 832 C CA . ILE A 1 107 ? 23.016 17.547 3.574 1 97.62 107 ILE A CA 1
ATOM 833 C C . ILE A 1 107 ? 21.797 18.453 3.535 1 97.62 107 ILE A C 1
ATOM 835 O O . ILE A 1 107 ? 20.781 18.172 4.188 1 97.62 107 ILE A O 1
ATOM 839 N N . CYS A 1 108 ? 21.875 19.578 2.865 1 97.38 108 CYS A N 1
ATOM 840 C CA . CYS A 1 108 ? 20.75 20.453 2.605 1 97.38 108 CYS A CA 1
ATOM 841 C C . CYS A 1 108 ? 20.281 20.328 1.16 1 97.38 108 CYS A C 1
ATOM 843 O O . CYS A 1 108 ? 21.078 20.438 0.231 1 97.38 108 CYS A O 1
ATOM 845 N N . ARG A 1 109 ? 19 20.062 1.011 1 97.62 109 ARG A N 1
ATOM 846 C CA . ARG A 1 109 ? 18.5 19.828 -0.335 1 97.62 109 ARG A CA 1
ATOM 847 C C . ARG A 1 109 ? 17.203 20.609 -0.578 1 97.62 109 ARG A C 1
ATOM 849 O O . ARG A 1 109 ? 16.344 20.688 0.3 1 97.62 109 ARG A O 1
ATOM 856 N N . LEU A 1 110 ? 17.172 21.25 -1.755 1 97.5 110 LEU A N 1
ATOM 857 C CA . LEU A 1 110 ? 15.977 21.984 -2.164 1 97.5 110 LEU A CA 1
ATOM 858 C C . LEU A 1 110 ? 14.984 21.047 -2.85 1 97.5 110 LEU A C 1
ATOM 860 O O . LEU A 1 110 ? 15.375 20.188 -3.639 1 97.5 110 LEU A O 1
ATOM 864 N N . ILE A 1 111 ? 13.727 21.172 -2.514 1 96.38 111 ILE A N 1
ATOM 865 C CA . ILE A 1 111 ? 12.625 20.469 -3.158 1 96.38 111 ILE A CA 1
ATOM 866 C C . ILE A 1 111 ? 11.586 21.469 -3.648 1 96.38 111 ILE A C 1
ATOM 868 O O . ILE A 1 111 ? 11.539 22.609 -3.172 1 96.38 111 ILE A O 1
ATOM 872 N N . PRO A 1 112 ? 10.766 21.109 -4.637 1 94.94 112 PRO A N 1
ATOM 873 C CA . PRO A 1 112 ? 9.648 21.984 -5.004 1 94.94 112 PRO A CA 1
ATOM 874 C C . PRO A 1 112 ? 8.555 22.016 -3.943 1 94.94 112 PRO A C 1
ATOM 876 O O . PRO A 1 112 ? 8.672 21.359 -2.908 1 94.94 112 PRO A O 1
ATOM 879 N N . TYR A 1 113 ? 7.516 22.781 -4.207 1 90.94 113 TYR A N 1
ATOM 880 C CA . TYR A 1 113 ? 6.461 23.047 -3.232 1 90.94 113 TYR A CA 1
ATOM 881 C C . TYR A 1 113 ? 5.453 21.891 -3.207 1 90.94 113 TYR A C 1
ATOM 883 O O . TYR A 1 113 ? 4.582 21.844 -2.334 1 90.94 113 TYR A O 1
ATOM 891 N N . ALA A 1 114 ? 5.551 20.938 -4.105 1 91.31 114 ALA A N 1
ATOM 892 C CA . ALA A 1 114 ? 4.691 19.766 -4.172 1 91.31 114 ALA A CA 1
ATOM 893 C C . ALA A 1 114 ? 3.232 20.156 -4.375 1 91.31 114 ALA A C 1
ATOM 895 O O . ALA A 1 114 ? 2.336 19.609 -3.732 1 91.31 114 ALA A O 1
ATOM 896 N N . ARG A 1 115 ? 2.924 21.109 -5.262 1 88.38 115 ARG A N 1
ATOM 897 C CA . ARG A 1 115 ? 1.59 21.656 -5.48 1 88.38 115 ARG A CA 1
ATOM 898 C C . ARG A 1 115 ? 0.758 20.75 -6.371 1 88.38 115 ARG A C 1
ATOM 900 O O . ARG A 1 115 ? -0.473 20.781 -6.34 1 88.38 115 ARG A O 1
ATOM 907 N N . ASP A 1 116 ? 1.449 19.953 -7.16 1 89 116 ASP A N 1
ATOM 908 C CA . ASP A 1 116 ? 0.786 19.047 -8.094 1 89 116 ASP A CA 1
ATOM 909 C C . ASP A 1 116 ? 1.551 17.734 -8.227 1 89 116 ASP A C 1
ATOM 911 O O . ASP A 1 116 ? 2.57 17.531 -7.562 1 89 116 ASP A O 1
ATOM 915 N N . ALA A 1 117 ? 1.045 16.875 -9.023 1 88.88 117 ALA A N 1
ATOM 916 C CA . ALA A 1 117 ? 1.602 15.539 -9.141 1 88.88 117 ALA A CA 1
ATOM 917 C C . ALA A 1 117 ? 3.057 15.586 -9.602 1 88.88 117 ALA A C 1
ATOM 919 O O . ALA A 1 117 ? 3.896 14.836 -9.094 1 88.88 117 ALA A O 1
ATOM 920 N N . ALA A 1 118 ? 3.338 16.453 -10.523 1 91.31 118 ALA A N 1
ATOM 921 C CA . ALA A 1 118 ? 4.691 16.562 -11.062 1 91.31 118 ALA A CA 1
ATOM 922 C C . ALA A 1 118 ? 5.68 16.984 -9.984 1 91.31 118 ALA A C 1
ATOM 924 O O . ALA A 1 118 ? 6.758 16.406 -9.852 1 91.31 118 ALA A O 1
ATOM 925 N N . GLU A 1 119 ? 5.32 18 -9.227 1 93.69 119 GLU A N 1
ATOM 926 C CA . GLU A 1 119 ? 6.188 18.469 -8.148 1 93.69 119 GLU A CA 1
ATOM 927 C C . GLU A 1 119 ? 6.32 17.422 -7.051 1 93.69 119 GLU A C 1
ATOM 929 O O . GLU A 1 119 ? 7.383 17.266 -6.449 1 93.69 119 GLU A O 1
ATOM 934 N N . GLN A 1 120 ? 5.242 16.766 -6.785 1 93.81 120 GLN A N 1
ATOM 935 C CA . GLN A 1 120 ? 5.289 15.703 -5.785 1 93.81 120 GLN A CA 1
ATOM 936 C C . GLN A 1 120 ? 6.234 14.586 -6.207 1 93.81 120 GLN A C 1
ATOM 938 O O . GLN A 1 120 ? 7.039 14.109 -5.406 1 93.81 120 GLN A O 1
ATOM 943 N N . THR A 1 121 ? 6.172 14.219 -7.461 1 94.31 121 THR A N 1
ATOM 944 C CA . THR A 1 121 ? 7.066 13.211 -8.023 1 94.31 121 THR A CA 1
ATOM 945 C C . THR A 1 121 ? 8.523 13.656 -7.906 1 94.31 121 THR A C 1
ATOM 947 O O . THR A 1 121 ? 9.391 12.859 -7.539 1 94.31 121 THR A O 1
ATOM 950 N N . GLU A 1 122 ? 8.734 14.852 -8.172 1 95.62 122 GLU A N 1
ATOM 951 C CA . GLU A 1 122 ? 10.094 15.391 -8.102 1 95.62 122 GLU A CA 1
ATOM 952 C C . GLU A 1 122 ? 10.641 15.305 -6.68 1 95.62 122 GLU A C 1
ATOM 954 O O . GLU A 1 122 ? 11.836 15.062 -6.48 1 95.62 122 GLU A O 1
ATOM 959 N N . VAL A 1 123 ? 9.82 15.523 -5.734 1 96.31 123 VAL A N 1
ATOM 960 C CA . VAL A 1 123 ? 10.25 15.406 -4.344 1 96.31 123 VAL A CA 1
ATOM 961 C C . VAL A 1 123 ? 10.695 13.969 -4.062 1 96.31 123 VAL A C 1
ATOM 963 O O . VAL A 1 123 ? 11.75 13.75 -3.471 1 96.31 123 VAL A O 1
ATOM 966 N N . LEU A 1 124 ? 9.922 12.992 -4.516 1 96.81 124 LEU A N 1
ATOM 967 C CA . LEU A 1 124 ? 10.25 11.594 -4.277 1 96.81 124 LEU A CA 1
ATOM 968 C C . LEU A 1 124 ? 11.547 11.211 -4.977 1 96.81 124 LEU A C 1
ATOM 970 O O . LEU A 1 124 ? 12.383 10.508 -4.402 1 96.81 124 LEU A O 1
ATOM 974 N N . LEU A 1 125 ? 11.672 11.711 -6.191 1 96.06 125 LEU A N 1
ATOM 975 C CA . LEU A 1 125 ? 12.898 11.422 -6.93 1 96.06 125 LEU A CA 1
ATOM 976 C C . LEU A 1 125 ? 14.109 12.016 -6.219 1 96.06 125 LEU A C 1
ATOM 978 O O . LEU A 1 125 ? 15.164 11.383 -6.145 1 96.06 125 LEU A O 1
ATOM 982 N N . THR A 1 126 ? 13.945 13.164 -5.711 1 96.69 126 THR A N 1
ATOM 983 C CA . THR A 1 126 ? 15.023 13.828 -4.984 1 96.69 126 THR A CA 1
ATOM 984 C C . THR A 1 126 ? 15.406 13.039 -3.738 1 96.69 126 THR A C 1
ATOM 986 O O . THR A 1 126 ? 16.594 12.812 -3.482 1 96.69 126 THR A O 1
ATOM 989 N N . LEU A 1 127 ? 14.477 12.617 -3.004 1 96.38 127 LEU A N 1
ATOM 990 C CA . LEU A 1 127 ? 14.742 11.836 -1.799 1 96.38 127 LEU A CA 1
ATOM 991 C C . LEU A 1 127 ? 15.406 10.508 -2.145 1 96.38 127 LEU A C 1
ATOM 993 O O . LEU A 1 127 ? 16.328 10.07 -1.447 1 96.38 127 LEU A O 1
ATOM 997 N N . ALA A 1 128 ? 14.945 9.883 -3.213 1 95 128 ALA A N 1
ATOM 998 C CA . ALA A 1 128 ? 15.508 8.602 -3.637 1 95 128 ALA A CA 1
ATOM 999 C C . ALA A 1 128 ? 17 8.742 -3.975 1 95 128 ALA A C 1
ATOM 1001 O O . ALA A 1 128 ? 17.781 7.816 -3.752 1 95 128 ALA A O 1
ATOM 1002 N N . LYS A 1 129 ? 17.328 9.883 -4.488 1 95.19 129 LYS A N 1
ATOM 1003 C CA . LYS A 1 129 ? 18.719 10.125 -4.852 1 95.19 129 LYS A CA 1
ATOM 1004 C C . LYS A 1 129 ? 19.594 10.328 -3.611 1 95.19 129 LYS A C 1
ATOM 1006 O O . LYS A 1 129 ? 20.797 10.102 -3.652 1 95.19 129 LYS A O 1
ATOM 1011 N N . LEU A 1 130 ? 18.953 10.703 -2.555 1 95.62 130 LEU A N 1
ATOM 1012 C CA . LEU A 1 130 ? 19.703 11.07 -1.359 1 95.62 130 LEU A CA 1
ATOM 1013 C C . LEU A 1 130 ? 19.953 9.859 -0.472 1 95.62 130 LEU A C 1
ATOM 1015 O O . LEU A 1 130 ? 20.828 9.891 0.402 1 95.62 130 LEU A O 1
ATOM 1019 N N . VAL A 1 131 ? 19.203 8.805 -0.631 1 95.69 131 VAL A N 1
ATOM 1020 C CA . VAL A 1 131 ? 19.344 7.66 0.261 1 95.69 131 VAL A CA 1
ATOM 1021 C C . VAL A 1 131 ? 19.984 6.496 -0.489 1 95.69 131 VAL A C 1
ATOM 1023 O O . VAL A 1 131 ? 19.938 6.438 -1.72 1 95.69 131 VAL A O 1
ATOM 1026 N N . HIS A 1 132 ? 20.578 5.582 0.27 1 92.94 132 HIS A N 1
ATOM 1027 C CA . HIS A 1 132 ? 21.234 4.406 -0.285 1 92.94 132 HIS A CA 1
ATOM 1028 C C . HIS A 1 132 ? 20.422 3.145 -0.048 1 92.94 132 HIS A C 1
ATOM 1030 O O . HIS A 1 132 ? 19.547 3.119 0.82 1 92.94 132 HIS A O 1
ATOM 1036 N N . ARG A 1 133 ? 20.734 2.168 -0.835 1 91.19 133 ARG A N 1
ATOM 1037 C CA . ARG A 1 133 ? 20.078 0.877 -0.682 1 91.19 133 ARG A CA 1
ATOM 1038 C C . ARG A 1 133 ? 20.312 0.3 0.708 1 91.19 133 ARG A C 1
ATOM 1040 O O . ARG A 1 133 ? 21.438 0.379 1.235 1 91.19 133 ARG A O 1
ATOM 1047 N N . SER A 1 134 ? 19.297 -0.204 1.368 1 90.19 134 SER A N 1
ATOM 1048 C CA . SER A 1 134 ? 19.312 -0.909 2.646 1 90.19 134 SER A CA 1
ATOM 1049 C C . SER A 1 134 ? 19.609 0.043 3.799 1 90.19 134 SER A C 1
ATOM 1051 O O . SER A 1 134 ? 19.984 -0.394 4.895 1 90.19 134 SER A O 1
ATOM 1053 N N . GLU A 1 135 ? 19.578 1.278 3.484 1 95.31 135 GLU A N 1
ATOM 1054 C CA . GLU A 1 135 ? 19.766 2.279 4.531 1 95.31 135 GLU A CA 1
ATOM 1055 C C . GLU A 1 135 ? 18.547 2.342 5.453 1 95.31 135 GLU A C 1
ATOM 1057 O O . GLU A 1 135 ? 17.453 1.951 5.066 1 95.31 135 GLU A O 1
ATOM 1062 N N . GLU A 1 136 ? 18.812 2.734 6.73 1 97.5 136 GLU A N 1
ATOM 1063 C CA . GLU A 1 136 ? 17.734 2.992 7.68 1 97.5 136 GLU A CA 1
ATOM 1064 C C . GLU A 1 136 ? 17.422 4.484 7.766 1 97.5 136 GLU A C 1
ATOM 1066 O O . GLU A 1 136 ? 18.328 5.309 7.922 1 97.5 136 GLU A O 1
ATOM 1071 N N . VAL A 1 137 ? 16.172 4.793 7.668 1 97.69 137 VAL A N 1
ATOM 1072 C CA . VAL A 1 137 ? 15.812 6.203 7.543 1 97.69 137 VAL A CA 1
ATOM 1073 C C . VAL A 1 137 ? 14.758 6.566 8.586 1 97.69 137 VAL A C 1
ATOM 1075 O O . VAL A 1 137 ? 13.844 5.781 8.852 1 97.69 137 VAL A O 1
ATOM 1078 N N . PHE A 1 138 ? 14.938 7.746 9.258 1 98.25 138 PHE A N 1
ATOM 1079 C CA . PHE A 1 138 ? 13.93 8.398 10.086 1 98.25 138 PHE A CA 1
ATOM 1080 C C . PHE A 1 138 ? 13.375 9.633 9.391 1 98.25 138 PHE A C 1
ATOM 1082 O O . PHE A 1 138 ? 14.109 10.367 8.727 1 98.25 138 PHE A O 1
ATOM 1089 N N . LEU A 1 139 ? 12.07 9.859 9.547 1 97.88 139 LEU A N 1
ATOM 1090 C CA . LEU A 1 139 ? 11.43 11.016 8.922 1 97.88 139 LEU A CA 1
ATOM 1091 C C . LEU A 1 139 ? 10.836 11.945 9.977 1 97.88 139 LEU A C 1
ATOM 1093 O O . LEU A 1 139 ? 10.148 11.492 10.891 1 97.88 139 LEU A O 1
ATOM 1097 N N . ASP A 1 140 ? 11.156 13.164 9.883 1 98.06 140 ASP A N 1
ATOM 1098 C CA . ASP A 1 140 ? 10.586 14.234 10.695 1 98.06 140 ASP A CA 1
ATOM 1099 C C . ASP A 1 140 ? 9.586 15.055 9.891 1 98.06 140 ASP A C 1
ATOM 1101 O O . ASP A 1 140 ? 9.961 15.766 8.961 1 98.06 140 ASP A O 1
ATOM 1105 N N . VAL A 1 141 ? 8.297 15.062 10.336 1 95.88 141 VAL A N 1
ATOM 1106 C CA . VAL A 1 141 ? 7.254 15.711 9.547 1 95.88 141 VAL A CA 1
ATOM 1107 C C . VAL A 1 141 ? 6.656 16.875 10.336 1 95.88 141 VAL A C 1
ATOM 1109 O O . VAL A 1 141 ? 5.488 17.219 10.156 1 95.88 141 VAL A O 1
ATOM 1112 N N . THR A 1 142 ? 7.406 17.438 11.18 1 96.25 142 THR A N 1
ATOM 1113 C CA . THR A 1 142 ? 6.934 18.438 12.133 1 96.25 142 THR A CA 1
ATOM 1114 C C . THR A 1 142 ? 6.656 19.766 11.43 1 96.25 142 THR A C 1
ATOM 1116 O O . THR A 1 142 ? 5.652 20.422 11.711 1 96.25 142 THR A O 1
ATOM 1119 N N . HIS A 1 143 ? 7.504 20.141 10.57 1 94.12 143 HIS A N 1
ATOM 1120 C CA . HIS A 1 143 ? 7.395 21.453 9.938 1 94.12 143 HIS A CA 1
ATOM 1121 C C . HIS A 1 143 ? 7.133 21.328 8.445 1 94.12 143 HIS A C 1
ATOM 1123 O O . HIS A 1 143 ? 7.172 20.219 7.898 1 94.12 143 HIS A O 1
ATOM 1129 N N . GLY A 1 144 ? 6.781 22.484 7.832 1 90.56 144 GLY A N 1
ATOM 1130 C CA . GLY A 1 144 ? 6.477 22.5 6.41 1 90.56 144 GLY A CA 1
ATOM 1131 C C . GLY A 1 144 ? 4.992 22.609 6.121 1 90.56 144 GLY A C 1
ATOM 1132 O O . GLY A 1 144 ? 4.191 22.875 7.027 1 90.56 144 GLY A O 1
ATOM 1133 N N . PHE A 1 145 ? 4.648 22.406 4.852 1 88.62 145 PHE A N 1
ATOM 1134 C CA . PHE A 1 145 ? 3.254 22.484 4.434 1 88.62 145 PHE A CA 1
ATOM 1135 C C . PHE A 1 145 ? 2.451 21.328 5.02 1 88.62 145 PHE A C 1
ATOM 1137 O O . PHE A 1 145 ? 2.984 20.234 5.227 1 88.62 145 PHE A O 1
ATOM 1144 N N . ARG A 1 146 ? 1.233 21.594 5.18 1 89.44 146 ARG A N 1
ATOM 1145 C CA . ARG A 1 146 ? 0.338 20.656 5.848 1 89.44 146 ARG A CA 1
ATOM 1146 C C . ARG A 1 146 ? 0.239 19.344 5.074 1 89.44 146 ARG A C 1
ATOM 1148 O O . ARG A 1 146 ? -0.003 18.281 5.656 1 89.44 146 ARG A O 1
ATOM 1155 N N . HIS A 1 147 ? 0.42 19.344 3.775 1 91.75 147 HIS A N 1
ATOM 1156 C CA . HIS A 1 147 ? 0.254 18.125 3 1 91.75 147 HIS A CA 1
ATOM 1157 C C . HIS A 1 147 ? 1.563 17.344 2.91 1 91.75 147 HIS A C 1
ATOM 1159 O O . HIS A 1 147 ? 1.586 16.219 2.422 1 91.75 147 HIS A O 1
ATOM 1165 N N . LEU A 1 148 ? 2.623 17.875 3.451 1 91.94 148 LEU A N 1
ATOM 1166 C CA . LEU A 1 148 ? 3.934 17.25 3.322 1 91.94 148 LEU A CA 1
ATOM 1167 C C . LEU A 1 148 ? 3.994 15.945 4.117 1 91.94 148 LEU A C 1
ATOM 1169 O O . LEU A 1 148 ? 4.625 14.977 3.686 1 91.94 148 LEU A O 1
ATOM 1173 N N . PRO A 1 149 ? 3.334 15.898 5.27 1 94.12 149 PRO A N 1
ATOM 1174 C CA . PRO A 1 149 ? 3.322 14.609 5.973 1 94.12 149 PRO A CA 1
ATOM 1175 C C . PRO A 1 149 ? 2.715 13.484 5.137 1 94.12 149 PRO A C 1
ATOM 1177 O O . PRO A 1 149 ? 3.182 12.344 5.195 1 94.12 149 PRO A O 1
ATOM 1180 N N . MET A 1 150 ? 1.701 13.805 4.367 1 95.56 150 MET A N 1
ATOM 1181 C CA . MET A 1 150 ? 1.141 12.812 3.457 1 95.56 150 MET A CA 1
ATOM 1182 C C . MET A 1 150 ? 2.193 12.328 2.467 1 95.56 150 MET A C 1
ATOM 1184 O O . MET A 1 150 ? 2.348 11.125 2.258 1 95.56 150 MET A O 1
ATOM 1188 N N . LEU A 1 151 ? 2.881 13.297 1.958 1 95.38 151 LEU A N 1
ATOM 1189 C CA . LEU A 1 151 ? 3.912 12.969 0.979 1 95.38 151 LEU A CA 1
ATOM 1190 C C . LEU A 1 151 ? 5.035 12.164 1.622 1 95.38 151 LEU A C 1
ATOM 1192 O O . LEU A 1 151 ? 5.625 11.289 0.98 1 95.38 151 LEU A O 1
ATOM 1196 N N . ALA A 1 152 ? 5.324 12.469 2.838 1 95.44 152 ALA A N 1
ATOM 1197 C CA . ALA A 1 152 ? 6.348 11.727 3.568 1 95.44 152 ALA A CA 1
ATOM 1198 C C . ALA A 1 152 ? 5.953 10.258 3.725 1 95.44 152 ALA A C 1
ATOM 1200 O O . ALA A 1 152 ? 6.801 9.367 3.637 1 95.44 152 ALA A O 1
ATOM 1201 N N . LEU A 1 153 ? 4.699 10.023 3.979 1 96.38 153 LEU A N 1
ATOM 1202 C CA . LEU A 1 153 ? 4.211 8.648 4.07 1 96.38 153 LEU A CA 1
ATOM 1203 C C . LEU A 1 153 ? 4.371 7.926 2.738 1 96.38 153 LEU A C 1
ATOM 1205 O O . LEU A 1 153 ? 4.82 6.781 2.701 1 96.38 153 LEU A O 1
ATOM 1209 N N . VAL A 1 154 ? 4.027 8.594 1.665 1 97.12 154 VAL A N 1
ATOM 1210 C CA . VAL A 1 154 ? 4.18 8.039 0.326 1 97.12 154 VAL A CA 1
ATOM 1211 C C . VAL A 1 154 ? 5.656 7.77 0.042 1 97.12 154 VAL A C 1
ATOM 1213 O O . VAL A 1 154 ? 6.016 6.707 -0.47 1 97.12 154 VAL A O 1
ATOM 1216 N N . ALA A 1 155 ? 6.457 8.711 0.436 1 97 155 ALA A N 1
ATOM 1217 C CA . ALA A 1 155 ? 7.898 8.578 0.236 1 97 155 ALA A CA 1
ATOM 1218 C C . ALA A 1 155 ? 8.445 7.363 0.979 1 97 155 ALA A C 1
ATOM 1220 O O . ALA A 1 155 ? 9.273 6.621 0.444 1 97 155 ALA A O 1
ATOM 1221 N N . ALA A 1 156 ? 7.977 7.207 2.186 1 97 156 ALA A N 1
ATOM 1222 C CA . ALA A 1 156 ? 8.414 6.062 2.982 1 97 156 ALA A CA 1
ATOM 1223 C C . ALA A 1 156 ? 8.125 4.75 2.262 1 97 156 ALA A C 1
ATOM 1225 O O . ALA A 1 156 ? 8.992 3.873 2.186 1 97 156 ALA A O 1
ATOM 1226 N N . ARG A 1 157 ? 6.945 4.621 1.662 1 96.75 157 ARG A N 1
ATOM 1227 C CA . ARG A 1 157 ? 6.555 3.41 0.945 1 96.75 157 ARG A CA 1
ATOM 1228 C C . ARG A 1 157 ? 7.344 3.264 -0.352 1 96.75 157 ARG A C 1
ATOM 1230 O O . ARG A 1 157 ? 7.828 2.176 -0.67 1 96.75 157 ARG A O 1
ATOM 1237 N N . TYR A 1 158 ? 7.465 4.375 -1.062 1 96.94 158 TYR A N 1
ATOM 1238 C CA . TYR A 1 158 ? 8.203 4.414 -2.32 1 96.94 158 TYR A CA 1
ATOM 1239 C C . TYR A 1 158 ? 9.648 3.988 -2.117 1 96.94 158 TYR A C 1
ATOM 1241 O O . TYR A 1 158 ? 10.148 3.104 -2.816 1 96.94 158 TYR A O 1
ATOM 1249 N N . LEU A 1 159 ? 10.305 4.543 -1.117 1 96.56 159 LEU A N 1
ATOM 1250 C CA . LEU A 1 159 ? 11.719 4.277 -0.864 1 96.56 159 LEU A CA 1
ATOM 1251 C C . LEU A 1 159 ? 11.93 2.84 -0.402 1 96.56 159 LEU A C 1
ATOM 1253 O O . LEU A 1 159 ? 12.922 2.209 -0.755 1 96.56 159 LEU A O 1
ATOM 1257 N N . ALA A 1 160 ? 11.016 2.342 0.366 1 95 160 ALA A N 1
ATOM 1258 C CA . ALA A 1 160 ? 11.125 0.966 0.844 1 95 160 ALA A CA 1
ATOM 1259 C C . ALA A 1 160 ? 11.086 -0.022 -0.319 1 95 160 ALA A C 1
ATOM 1261 O O . ALA A 1 160 ? 11.875 -0.972 -0.36 1 95 160 ALA A O 1
ATOM 1262 N N . HIS A 1 161 ? 10.242 0.222 -1.296 1 93.69 161 HIS A N 1
ATOM 1263 C CA . HIS A 1 161 ? 10.023 -0.756 -2.355 1 93.69 161 HIS A CA 1
ATOM 1264 C C . HIS A 1 161 ? 11 -0.548 -3.508 1 93.69 161 HIS A C 1
ATOM 1266 O O . HIS A 1 161 ? 11.383 -1.505 -4.188 1 93.69 161 HIS A O 1
ATOM 1272 N N . VAL A 1 162 ? 11.406 0.698 -3.719 1 92.88 162 VAL A N 1
ATOM 1273 C CA . VAL A 1 162 ? 12.227 0.998 -4.887 1 92.88 162 VAL A CA 1
ATOM 1274 C C . VAL A 1 162 ? 13.703 0.952 -4.5 1 92.88 162 VAL A C 1
ATOM 1276 O O . VAL A 1 162 ? 14.539 0.493 -5.281 1 92.88 162 VAL A O 1
ATOM 1279 N N . LYS A 1 163 ? 14 1.382 -3.24 1 91.81 163 LYS A N 1
ATOM 1280 C CA . LYS A 1 163 ? 15.398 1.481 -2.838 1 91.81 163 LYS A CA 1
ATOM 1281 C C . LYS A 1 163 ? 15.719 0.503 -1.71 1 91.81 163 LYS A C 1
ATOM 1283 O O . LYS A 1 163 ? 16.844 0.475 -1.206 1 91.81 163 LYS A O 1
ATOM 1288 N N . ASP A 1 164 ? 14.773 -0.28 -1.264 1 92.06 164 ASP A N 1
ATOM 1289 C CA . ASP A 1 164 ? 14.953 -1.24 -0.18 1 92.06 164 ASP A CA 1
ATOM 1290 C C . ASP A 1 164 ? 15.398 -0.543 1.103 1 92.06 164 ASP A C 1
ATOM 1292 O O . ASP A 1 164 ? 16.281 -1.033 1.803 1 92.06 164 ASP A O 1
ATOM 1296 N N . VAL A 1 165 ? 14.961 0.615 1.261 1 95.19 165 VAL A N 1
ATOM 1297 C CA . VAL A 1 165 ? 15.227 1.39 2.469 1 95.19 165 VAL A CA 1
ATOM 1298 C C . VAL A 1 165 ? 14.312 0.92 3.598 1 95.19 165 VAL A C 1
ATOM 1300 O O . VAL A 1 165 ? 13.172 0.525 3.357 1 95.19 165 VAL A O 1
ATOM 1303 N N . LYS A 1 166 ? 14.875 0.895 4.793 1 95.25 166 LYS A N 1
ATOM 1304 C CA . LYS A 1 166 ? 14.055 0.603 5.969 1 95.25 166 LYS A CA 1
ATOM 1305 C C . LYS A 1 166 ? 13.672 1.884 6.707 1 95.25 166 LYS A C 1
ATOM 1307 O O . LYS A 1 166 ? 14.531 2.555 7.281 1 95.25 166 LYS A O 1
ATOM 1312 N N . VAL A 1 167 ? 12.438 2.186 6.695 1 95.56 167 VAL A N 1
ATOM 1313 C CA . VAL A 1 167 ? 11.977 3.342 7.453 1 95.56 167 VAL A CA 1
ATOM 1314 C C . VAL A 1 167 ? 11.742 2.943 8.906 1 95.56 167 VAL A C 1
ATOM 1316 O O . VAL A 1 167 ? 10.781 2.23 9.219 1 95.56 167 VAL A O 1
ATOM 1319 N N . ARG A 1 168 ? 12.508 3.469 9.773 1 94.75 168 ARG A N 1
ATOM 1320 C CA . ARG A 1 168 ? 12.531 3.014 11.164 1 94.75 168 ARG A CA 1
ATOM 1321 C C . ARG A 1 168 ? 11.578 3.834 12.023 1 94.75 168 ARG A C 1
ATOM 1323 O O . ARG A 1 168 ? 11.172 3.395 13.102 1 94.75 168 ARG A O 1
ATOM 1330 N N . GLY A 1 169 ? 11.281 5.027 11.492 1 94.62 169 GLY A N 1
ATOM 1331 C CA . GLY A 1 169 ? 10.383 5.832 12.305 1 94.62 169 GLY A CA 1
ATOM 1332 C C . GLY A 1 169 ? 9.906 7.086 11.602 1 94.62 169 GLY A C 1
ATOM 1333 O O . GLY A 1 169 ? 10.602 7.633 10.75 1 94.62 169 GLY A O 1
ATOM 1334 N N . LEU A 1 170 ? 8.695 7.48 11.961 1 95.56 170 LEU A N 1
ATOM 1335 C CA . LEU A 1 170 ? 8.062 8.734 11.578 1 95.56 170 LEU A CA 1
ATOM 1336 C C . LEU A 1 170 ? 7.719 9.57 12.797 1 95.56 170 LEU A C 1
ATOM 1338 O O . LEU A 1 170 ? 6.926 9.148 13.648 1 95.56 170 LEU A O 1
ATOM 1342 N N . TYR A 1 171 ? 8.312 10.789 12.891 1 96.75 171 TYR A N 1
ATOM 1343 C CA . TYR A 1 171 ? 8.195 11.578 14.109 1 96.75 171 TYR A CA 1
ATOM 1344 C C . TYR A 1 171 ? 7.48 12.898 13.844 1 96.75 171 TYR A C 1
ATOM 1346 O O . TYR A 1 171 ? 7.625 13.484 12.766 1 96.75 171 TYR A O 1
ATOM 1354 N N . TYR A 1 172 ? 6.773 13.297 14.844 1 96.19 172 TYR A N 1
ATOM 1355 C CA . TYR A 1 172 ? 6.008 14.539 14.789 1 96.19 172 TYR A CA 1
ATOM 1356 C C . TYR A 1 172 ? 6.016 15.25 16.141 1 96.19 172 TYR A C 1
ATOM 1358 O O . TYR A 1 172 ? 5.535 14.703 17.141 1 96.19 172 TYR A O 1
ATOM 1366 N N . GLY A 1 173 ? 6.699 16.422 16.141 1 96.44 173 GLY A N 1
ATOM 1367 C CA . GLY A 1 173 ? 6.531 17.297 17.281 1 96.44 173 GLY A CA 1
ATOM 1368 C C . GLY A 1 173 ? 5.199 18.031 17.297 1 96.44 173 GLY A C 1
ATOM 1369 O O . GLY A 1 173 ? 5.023 19.016 16.578 1 96.44 173 GLY A O 1
ATOM 1370 N N . ALA A 1 174 ? 4.312 17.609 18.188 1 94 174 ALA A N 1
ATOM 1371 C CA . ALA A 1 174 ? 2.918 18.031 18.109 1 94 174 ALA A CA 1
ATOM 1372 C C . ALA A 1 174 ? 2.686 19.312 18.922 1 94 174 ALA A C 1
ATOM 1374 O O . ALA A 1 174 ? 2.086 19.266 20 1 94 174 ALA A O 1
ATOM 1375 N N . LEU A 1 175 ? 3.051 20.406 18.328 1 92.12 175 LEU A N 1
ATOM 1376 C CA . LEU A 1 175 ? 2.941 21.703 19 1 92.12 175 LEU A CA 1
ATOM 1377 C C . LEU A 1 175 ? 1.505 21.969 19.438 1 92.12 175 LEU A C 1
ATOM 1379 O O . LEU A 1 175 ? 1.27 22.484 20.531 1 92.12 175 LEU A O 1
ATOM 1383 N N . GLU A 1 176 ? 0.503 21.562 18.578 1 86.38 176 GLU A N 1
ATOM 1384 C CA . GLU A 1 176 ? -0.914 21.812 18.828 1 86.38 176 GLU A CA 1
ATOM 1385 C C . GLU A 1 176 ? -1.407 21.016 20.031 1 86.38 176 GLU A C 1
ATOM 1387 O O . GLU A 1 176 ? -2.492 21.281 20.547 1 86.38 176 GLU A O 1
ATOM 1392 N N . MET A 1 177 ? -0.584 20.109 20.516 1 88.44 177 MET A N 1
ATOM 1393 C CA . MET A 1 177 ? -0.991 19.266 21.625 1 88.44 177 MET A CA 1
ATOM 1394 C C . MET A 1 177 ? -0.198 19.594 22.891 1 88.44 177 MET A C 1
ATOM 1396 O O . MET A 1 177 ? -0.141 18.797 23.812 1 88.44 177 MET A O 1
ATOM 1400 N N . THR A 1 178 ? 0.432 20.703 22.891 1 92.5 178 THR A N 1
ATOM 1401 C CA . THR A 1 178 ? 1.17 21.141 24.062 1 92.5 178 THR A CA 1
ATOM 1402 C C . THR A 1 178 ? 0.263 21.156 25.297 1 92.5 178 THR A C 1
ATOM 1404 O O . THR A 1 178 ? -0.847 21.703 25.234 1 92.5 178 THR A O 1
ATOM 1407 N N . SER A 1 179 ? 0.761 20.641 26.344 1 90.5 179 SER A N 1
ATOM 1408 C CA . SER A 1 179 ? -0.03 20.531 27.562 1 90.5 179 SER A CA 1
ATOM 1409 C C . SER A 1 179 ? -0.025 21.828 28.344 1 90.5 179 SER A C 1
ATOM 1411 O O . SER A 1 179 ? 0.709 22.766 28 1 90.5 179 SER A O 1
ATOM 1413 N N . THR A 1 180 ? -0.857 21.844 29.344 1 89.25 180 THR A N 1
ATOM 1414 C CA . THR A 1 180 ? -0.968 23.016 30.219 1 89.25 180 THR A CA 1
ATOM 1415 C C . THR A 1 180 ? 0.342 23.266 30.953 1 89.25 180 THR A C 1
ATOM 1417 O O . THR A 1 180 ? 0.644 24.406 31.328 1 89.25 180 THR A O 1
ATOM 1420 N N . ASN A 1 181 ? 1.135 22.234 31.078 1 91.88 181 ASN A N 1
ATOM 1421 C CA . ASN A 1 181 ? 2.414 22.391 31.766 1 91.88 181 ASN A CA 1
ATOM 1422 C C . ASN A 1 181 ? 3.51 22.859 30.812 1 91.88 181 ASN A C 1
ATOM 1424 O O . ASN A 1 181 ? 4.676 22.953 31.203 1 91.88 181 ASN A O 1
ATOM 1428 N N . GLY A 1 182 ? 3.152 23 29.562 1 93.88 182 GLY A N 1
ATOM 1429 C CA . GLY A 1 182 ? 4.07 23.594 28.594 1 93.88 182 GLY A CA 1
ATOM 1430 C C . GLY A 1 182 ? 4.859 22.547 27.828 1 93.88 182 GLY A C 1
ATOM 1431 O O . GLY A 1 182 ? 5.773 22.891 27.062 1 93.88 182 GLY A O 1
ATOM 1432 N N . GLU A 1 183 ? 4.551 21.312 28 1 96.31 183 GLU A N 1
ATOM 1433 C CA . GLU A 1 183 ? 5.281 20.266 27.312 1 96.31 183 GLU A CA 1
ATOM 1434 C C . GLU A 1 183 ? 4.582 19.859 26.016 1 96.31 183 GLU A C 1
ATOM 1436 O O . GLU A 1 183 ? 3.359 19.719 25.984 1 96.31 183 GLU A O 1
ATOM 1441 N N . THR A 1 184 ? 5.375 19.75 24.969 1 96.44 184 THR A N 1
ATOM 1442 C CA . THR A 1 184 ? 4.883 19.328 23.656 1 96.44 184 THR A CA 1
ATOM 1443 C C . THR A 1 184 ? 5.211 17.859 23.406 1 96.44 184 THR A C 1
ATOM 1445 O O . THR A 1 184 ? 6.383 17.484 23.391 1 96.44 184 THR A O 1
ATOM 1448 N N . PRO A 1 185 ? 4.246 17.078 23.219 1 95.69 185 PRO A N 1
ATOM 1449 C CA . PRO A 1 185 ? 4.543 15.656 23.016 1 95.69 185 PRO A CA 1
ATOM 1450 C C . PRO A 1 185 ? 5.18 15.383 21.656 1 95.69 185 PRO A C 1
ATOM 1452 O O . PRO A 1 185 ? 4.859 16.062 20.672 1 95.69 185 PRO A O 1
ATOM 1455 N N . VAL A 1 186 ? 6.062 14.438 21.625 1 97 186 VAL A N 1
ATOM 1456 C CA . VAL A 1 186 ? 6.605 13.883 20.391 1 97 186 VAL A CA 1
ATOM 1457 C C . VAL A 1 186 ? 5.871 12.594 20.031 1 97 186 VAL A C 1
ATOM 1459 O O . VAL A 1 186 ? 5.93 11.617 20.781 1 97 186 VAL A O 1
ATOM 1462 N N . LEU A 1 187 ? 5.176 12.641 18.922 1 94.5 187 LEU A N 1
ATOM 1463 C CA . LEU A 1 187 ? 4.422 11.469 18.484 1 94.5 187 LEU A CA 1
ATOM 1464 C C . LEU A 1 187 ? 5.242 10.625 17.516 1 94.5 187 LEU A C 1
ATOM 1466 O O . LEU A 1 187 ? 5.926 11.164 16.641 1 94.5 187 LEU A O 1
ATOM 1470 N N . GLN A 1 188 ? 5.281 9.336 17.781 1 94 188 GLN A N 1
ATOM 1471 C CA . GLN A 1 188 ? 5.766 8.375 16.797 1 94 188 GLN A CA 1
ATOM 1472 C C . GLN A 1 188 ? 4.617 7.809 15.969 1 94 188 GLN A C 1
ATOM 1474 O O . GLN A 1 188 ? 3.748 7.109 16.5 1 94 188 GLN A O 1
ATOM 1479 N N . LEU A 1 189 ? 4.645 8.078 14.68 1 93 189 LEU A N 1
ATOM 1480 C CA . LEU A 1 189 ? 3.508 7.793 13.812 1 93 189 LEU A CA 1
ATOM 1481 C C . LEU A 1 189 ? 3.73 6.508 13.023 1 93 189 LEU A C 1
ATOM 1483 O O . LEU A 1 189 ? 3.178 6.34 11.93 1 93 189 LEU A O 1
ATOM 1487 N N . ASP A 1 190 ? 4.523 5.598 13.547 1 91.81 190 ASP A N 1
ATOM 1488 C CA . ASP A 1 190 ? 4.867 4.336 12.898 1 91.81 190 ASP A CA 1
ATOM 1489 C C . ASP A 1 190 ? 3.629 3.469 12.695 1 91.81 190 ASP A C 1
ATOM 1491 O O . ASP A 1 190 ? 3.615 2.592 11.828 1 91.81 190 ASP A O 1
ATOM 1495 N N . GLY A 1 191 ? 2.643 3.666 13.555 1 91.5 191 GLY A N 1
ATOM 1496 C CA . GLY A 1 191 ? 1.409 2.914 13.398 1 91.5 191 GLY A CA 1
ATOM 1497 C C . GLY A 1 191 ? 0.794 3.055 12.016 1 91.5 191 GLY A C 1
ATOM 1498 O O . GLY A 1 191 ? 0.222 2.1 11.484 1 91.5 191 GLY A O 1
ATOM 1499 N N . MET A 1 192 ? 0.95 4.18 11.414 1 94.56 192 MET A N 1
ATOM 1500 C CA . MET A 1 192 ? 0.386 4.422 10.086 1 94.56 192 MET A CA 1
ATOM 1501 C C . MET A 1 192 ? 1.122 3.609 9.031 1 94.56 192 MET A C 1
ATOM 1503 O O . MET A 1 192 ? 0.507 3.111 8.086 1 94.56 192 MET A O 1
ATOM 1507 N N . LEU A 1 193 ? 2.416 3.539 9.164 1 94.06 193 LEU A N 1
ATOM 1508 C CA . LEU A 1 193 ? 3.191 2.697 8.258 1 94.06 193 LEU A CA 1
ATOM 1509 C C . LEU A 1 193 ? 2.797 1.231 8.406 1 94.06 193 LEU A C 1
ATOM 1511 O O . LEU A 1 193 ? 2.684 0.51 7.418 1 94.06 193 LEU A O 1
ATOM 1515 N N . GLN A 1 194 ? 2.557 0.833 9.641 1 94.38 194 GLN A N 1
ATOM 1516 C CA . GLN A 1 194 ? 2.127 -0.537 9.898 1 94.38 194 GLN A CA 1
ATOM 1517 C C . GLN A 1 194 ? 0.763 -0.815 9.273 1 94.38 194 GLN A C 1
ATOM 1519 O O . GLN A 1 194 ? 0.534 -1.895 8.727 1 94.38 194 GLN A O 1
ATOM 1524 N N . MET A 1 195 ? -0.072 0.134 9.359 1 95.94 195 MET A N 1
ATOM 1525 C CA . MET A 1 195 ? -1.386 -0.015 8.742 1 95.94 195 MET A CA 1
ATOM 1526 C C . MET A 1 195 ? -1.258 -0.182 7.23 1 95.94 195 MET A C 1
ATOM 1528 O O . MET A 1 195 ? -1.961 -0.996 6.629 1 95.94 195 MET A O 1
ATOM 1532 N N . LEU A 1 196 ? -0.371 0.568 6.652 1 96.12 196 LEU A N 1
ATOM 1533 C CA . LEU A 1 196 ? -0.161 0.458 5.211 1 96.12 196 LEU A CA 1
ATOM 1534 C C . LEU A 1 196 ? 0.433 -0.899 4.852 1 96.12 196 LEU A C 1
ATOM 1536 O O . LEU A 1 196 ? 0.153 -1.439 3.777 1 96.12 196 LEU A O 1
ATOM 1540 N N . ASP A 1 197 ? 1.23 -1.48 5.762 1 96.19 197 ASP A N 1
ATOM 1541 C CA . ASP A 1 197 ? 1.714 -2.844 5.559 1 96.19 197 ASP A CA 1
ATOM 1542 C C . ASP A 1 197 ? 0.552 -3.83 5.469 1 96.19 197 ASP A C 1
ATOM 1544 O O . ASP A 1 197 ? 0.556 -4.727 4.625 1 96.19 197 ASP A O 1
ATOM 1548 N N . TRP A 1 198 ? -0.39 -3.646 6.336 1 96.69 198 TRP A N 1
ATOM 1549 C CA . TRP A 1 198 ? -1.562 -4.516 6.344 1 96.69 198 TRP A CA 1
ATOM 1550 C C . TRP A 1 198 ? -2.379 -4.34 5.066 1 96.69 198 TRP A C 1
ATOM 1552 O O . TRP A 1 198 ? -2.826 -5.32 4.469 1 96.69 198 TRP A O 1
ATOM 1562 N N . VAL A 1 199 ? -2.535 -3.105 4.668 1 96.75 199 VAL A N 1
ATOM 1563 C CA . VAL A 1 199 ? -3.277 -2.812 3.445 1 96.75 199 VAL A CA 1
ATOM 1564 C C . VAL A 1 199 ? -2.572 -3.449 2.25 1 96.75 199 VAL A C 1
ATOM 1566 O O . VAL A 1 199 ? -3.213 -4.086 1.411 1 96.75 199 VAL A O 1
ATOM 1569 N N . GLU A 1 200 ? -1.327 -3.223 2.18 1 96.44 200 GLU A N 1
ATOM 1570 C CA . GLU A 1 200 ? -0.524 -3.801 1.107 1 96.44 200 GLU A CA 1
ATOM 1571 C C . GLU A 1 200 ? -0.626 -5.324 1.102 1 96.44 200 GLU A C 1
ATOM 1573 O O . GLU A 1 200 ? -0.749 -5.938 0.04 1 96.44 200 GLU A O 1
ATOM 1578 N N . SER A 1 201 ? -0.552 -5.949 2.266 1 96.81 201 SER A N 1
ATOM 1579 C CA . SER A 1 201 ? -0.667 -7.402 2.373 1 96.81 201 SER A CA 1
ATOM 1580 C C . SER A 1 201 ? -2.035 -7.887 1.901 1 96.81 201 SER A C 1
ATOM 1582 O O . SER A 1 201 ? -2.139 -8.922 1.238 1 96.81 201 SER A O 1
ATOM 1584 N N . LEU A 1 202 ? -3.025 -7.137 2.24 1 96.25 202 LEU A N 1
ATOM 1585 C CA . LEU A 1 202 ? -4.355 -7.484 1.754 1 96.25 202 LEU A CA 1
ATOM 1586 C C . LEU A 1 202 ? -4.418 -7.406 0.233 1 96.25 202 LEU A C 1
ATOM 1588 O O . LEU A 1 202 ? -5.023 -8.258 -0.415 1 96.25 202 LEU A O 1
ATOM 1592 N N . ALA A 1 203 ? -3.777 -6.402 -0.293 1 95.19 203 ALA A N 1
ATOM 1593 C CA . ALA A 1 203 ? -3.738 -6.25 -1.745 1 95.19 203 ALA A CA 1
ATOM 1594 C C . ALA A 1 203 ? -3.008 -7.422 -2.398 1 95.19 203 ALA A C 1
ATOM 1596 O O . ALA A 1 203 ? -3.465 -7.961 -3.41 1 95.19 203 ALA A O 1
ATOM 1597 N N . THR A 1 204 ? -1.852 -7.766 -1.841 1 97.06 204 THR A N 1
ATOM 1598 C CA . THR A 1 204 ? -1.093 -8.883 -2.396 1 97.06 204 THR A CA 1
ATOM 1599 C C . THR A 1 204 ? -1.881 -10.188 -2.277 1 97.06 204 THR A C 1
ATOM 1601 O O . THR A 1 204 ? -1.888 -11 -3.203 1 97.06 204 THR A O 1
ATOM 1604 N N . TYR A 1 205 ? -2.615 -10.352 -1.146 1 97.31 205 TYR A N 1
ATOM 1605 C CA . TYR A 1 205 ? -3.459 -11.523 -0.971 1 97.31 205 TYR A CA 1
ATOM 1606 C C . TYR A 1 205 ? -4.582 -11.547 -2.002 1 97.31 205 TYR A C 1
ATOM 1608 O O . TYR A 1 205 ? -4.855 -12.586 -2.605 1 97.31 205 TYR A O 1
ATOM 1616 N N . ASN A 1 206 ? -5.191 -10.438 -2.156 1 95.12 206 ASN A N 1
ATOM 1617 C CA . ASN A 1 206 ? -6.297 -10.367 -3.107 1 95.12 206 ASN A CA 1
ATOM 1618 C C . ASN A 1 206 ? -5.844 -10.734 -4.52 1 95.12 206 ASN A C 1
ATOM 1620 O O . ASN A 1 206 ? -6.617 -11.281 -5.301 1 95.12 206 ASN A O 1
ATOM 1624 N N . LYS A 1 207 ? -4.672 -10.5 -4.738 1 95.88 207 LYS A N 1
ATOM 1625 C CA . LYS A 1 207 ? -4.16 -10.75 -6.082 1 95.88 207 LYS A CA 1
ATOM 1626 C C . LYS A 1 207 ? -3.727 -12.203 -6.242 1 95.88 207 LYS A C 1
ATOM 1628 O O . LYS A 1 207 ? -4.012 -12.836 -7.262 1 95.88 207 LYS A O 1
ATOM 1633 N N . ASP A 1 208 ? -3.049 -12.805 -5.211 1 96.56 208 ASP A N 1
ATOM 1634 C CA . ASP A 1 208 ? -2.426 -14.094 -5.488 1 96.56 208 ASP A CA 1
ATOM 1635 C C . ASP A 1 208 ? -2.998 -15.18 -4.586 1 96.56 208 ASP A C 1
ATOM 1637 O O . ASP A 1 208 ? -2.68 -16.359 -4.75 1 96.56 208 ASP A O 1
ATOM 1641 N N . GLY A 1 209 ? -3.773 -14.836 -3.574 1 96.38 209 GLY A N 1
ATOM 1642 C CA . GLY A 1 209 ? -4.449 -15.789 -2.715 1 96.38 209 GLY A CA 1
ATOM 1643 C C . GLY A 1 209 ? -3.574 -16.297 -1.584 1 96.38 209 GLY A C 1
ATOM 1644 O O . GLY A 1 209 ? -3.998 -17.156 -0.8 1 96.38 209 GLY A O 1
ATOM 1645 N N . ASP A 1 210 ? -2.367 -15.82 -1.399 1 97.69 210 ASP A N 1
ATOM 1646 C CA . ASP A 1 210 ? -1.438 -16.297 -0.378 1 97.69 210 ASP A CA 1
ATOM 1647 C C . ASP A 1 210 ? -1.629 -15.531 0.933 1 97.69 210 ASP A C 1
ATOM 1649 O O . ASP A 1 210 ? -1.003 -14.492 1.151 1 97.69 210 ASP A O 1
ATOM 1653 N N . TYR A 1 211 ? -2.434 -16.125 1.827 1 97.69 211 TYR A N 1
ATOM 1654 C CA . TYR A 1 211 ? -2.707 -15.461 3.1 1 97.69 211 TYR A CA 1
ATOM 1655 C C . TYR A 1 211 ? -1.547 -15.641 4.07 1 97.69 211 TYR A C 1
ATOM 1657 O O . TYR A 1 211 ? -1.596 -15.164 5.203 1 97.69 211 TYR A O 1
ATOM 1665 N N . GLY A 1 212 ? -0.43 -16.281 3.633 1 97.38 212 GLY A N 1
ATOM 1666 C CA . GLY A 1 212 ? 0.767 -16.375 4.453 1 97.38 212 GLY A CA 1
ATOM 1667 C C . GLY A 1 212 ? 1.388 -15.031 4.77 1 97.38 212 GLY A C 1
ATOM 1668 O O . GLY A 1 212 ? 2.098 -14.883 5.766 1 97.38 212 GLY A O 1
ATOM 1669 N N . VAL A 1 213 ? 1.122 -14.078 3.938 1 96.94 213 VAL A N 1
ATOM 1670 C CA . VAL A 1 213 ? 1.701 -12.742 4.059 1 96.94 213 VAL A CA 1
ATOM 1671 C C . VAL A 1 213 ? 1.231 -12.094 5.359 1 96.94 213 VAL A C 1
ATOM 1673 O O . VAL A 1 213 ? 1.897 -11.203 5.891 1 96.94 213 VAL A O 1
ATOM 1676 N N . PHE A 1 214 ? 0.13 -12.531 5.98 1 97.69 214 PHE A N 1
ATOM 1677 C CA . PHE A 1 214 ? -0.409 -11.93 7.195 1 97.69 214 PHE A CA 1
ATOM 1678 C C . PHE A 1 214 ? 0.257 -12.516 8.43 1 97.69 214 PHE A C 1
ATOM 1680 O O . PHE A 1 214 ? 0.115 -11.977 9.531 1 97.69 214 PHE A O 1
ATOM 1687 N N . ALA A 1 215 ? 0.996 -13.664 8.25 1 97.81 215 ALA A N 1
ATOM 1688 C CA . ALA A 1 215 ? 1.529 -14.383 9.398 1 97.81 215 ALA A CA 1
ATOM 1689 C C . ALA A 1 215 ? 2.438 -13.492 10.234 1 97.81 215 ALA A C 1
ATOM 1691 O O . ALA A 1 215 ? 2.248 -13.367 11.445 1 97.81 215 ALA A O 1
ATOM 1692 N N . SER A 1 216 ? 3.359 -12.844 9.602 1 97.06 216 SER A N 1
ATOM 1693 C CA . SER A 1 216 ? 4.297 -11.992 10.328 1 97.06 216 SER A CA 1
ATOM 1694 C C . SER A 1 216 ? 3.594 -10.781 10.938 1 97.06 216 SER A C 1
ATOM 1696 O O . SER A 1 216 ? 3.93 -10.352 12.039 1 97.06 216 SER A O 1
ATOM 1698 N N . LEU A 1 217 ? 2.631 -10.211 10.25 1 97.12 217 LEU A N 1
ATOM 1699 C CA . LEU A 1 217 ? 1.88 -9.062 10.734 1 97.12 217 LEU A CA 1
ATOM 1700 C C . LEU A 1 217 ? 1.056 -9.438 11.969 1 97.12 217 LEU A C 1
ATOM 1702 O O . LEU A 1 217 ? 1.042 -8.703 12.953 1 97.12 217 LEU A O 1
ATOM 1706 N N . LEU A 1 218 ? 0.397 -10.594 11.844 1 97.81 218 LEU A N 1
ATOM 1707 C CA . LEU A 1 218 ? -0.411 -11.062 12.961 1 97.81 218 LEU A CA 1
ATOM 1708 C C . LEU A 1 218 ? 0.463 -11.367 14.18 1 97.81 218 LEU A C 1
ATOM 1710 O O . LEU A 1 218 ? 0.082 -11.062 15.312 1 97.81 218 LEU A O 1
ATOM 1714 N N . GLN A 1 219 ? 1.602 -11.945 13.93 1 97.81 219 GLN A N 1
ATOM 1715 C CA . GLN A 1 219 ? 2.527 -12.234 15.016 1 97.81 219 GLN A CA 1
ATOM 1716 C C . GLN A 1 219 ? 2.977 -10.945 15.711 1 97.81 219 GLN A C 1
ATOM 1718 O O . GLN A 1 219 ? 2.984 -10.867 16.938 1 97.81 219 GLN A O 1
ATOM 1723 N N . GLN A 1 220 ? 3.355 -9.945 14.914 1 95.19 220 GLN A N 1
ATOM 1724 C CA . GLN A 1 220 ? 3.754 -8.648 15.445 1 95.19 220 GLN A CA 1
ATOM 1725 C C . GLN A 1 220 ? 2.607 -7.992 16.203 1 95.19 220 GLN A C 1
ATOM 1727 O O . GLN A 1 220 ? 2.838 -7.215 17.141 1 95.19 220 GLN A O 1
ATOM 1732 N N . ASP A 1 221 ? 1.406 -8.367 15.828 1 95.44 221 ASP A N 1
ATOM 1733 C CA . ASP A 1 221 ? 0.204 -7.785 16.422 1 95.44 221 ASP A CA 1
ATOM 1734 C C . ASP A 1 221 ? -0.292 -8.617 17.594 1 95.44 221 ASP A C 1
ATOM 1736 O O . ASP A 1 221 ? -1.38 -8.375 18.125 1 95.44 221 ASP A O 1
ATOM 1740 N N . GLY A 1 222 ? 0.428 -9.688 17.938 1 96 222 GLY A N 1
ATOM 1741 C CA . GLY A 1 222 ? 0.115 -10.375 19.188 1 96 222 GLY A CA 1
ATOM 1742 C C . GLY A 1 222 ? -0.285 -11.82 18.984 1 96 222 GLY A C 1
ATOM 1743 O O . GLY A 1 222 ? -0.522 -12.547 19.953 1 96 222 GLY A O 1
ATOM 1744 N N . LEU A 1 223 ? -0.388 -12.297 17.75 1 97.44 223 LEU A N 1
ATOM 1745 C CA . LEU A 1 223 ? -0.682 -13.703 17.516 1 97.44 223 LEU A CA 1
ATOM 1746 C C . LEU A 1 223 ? 0.5 -14.586 17.906 1 97.44 223 LEU A C 1
ATOM 1748 O O . LEU A 1 223 ? 1.646 -14.281 17.578 1 97.44 223 LEU A O 1
ATOM 1752 N N . PRO A 1 224 ? 0.254 -15.633 18.625 1 97.5 224 PRO A N 1
ATOM 1753 C CA . PRO A 1 224 ? 1.356 -16.516 19 1 97.5 224 PRO A CA 1
ATOM 1754 C C . PRO A 1 224 ? 2.154 -17.016 17.812 1 97.5 224 PRO A C 1
ATOM 1756 O O . PRO A 1 224 ? 1.578 -17.297 16.75 1 97.5 224 PRO A O 1
ATOM 1759 N N . GLU A 1 225 ? 3.393 -17.141 18.031 1 97.56 225 GLU A N 1
ATOM 1760 C CA . GLU A 1 225 ? 4.312 -17.547 16.969 1 97.56 225 GLU A CA 1
ATOM 1761 C C . GLU A 1 225 ? 3.873 -18.859 16.328 1 97.56 225 GLU A C 1
ATOM 1763 O O . GLU A 1 225 ? 3.908 -19 15.109 1 97.56 225 GLU A O 1
ATOM 1768 N N . GLY A 1 226 ? 3.504 -19.812 17.156 1 97.31 226 GLY A N 1
ATOM 1769 C CA . GLY A 1 226 ? 3.066 -21.109 16.656 1 97.31 226 GLY A CA 1
ATOM 1770 C C . GLY A 1 226 ? 1.891 -21 15.703 1 97.31 226 GLY A C 1
ATOM 1771 O O . GLY A 1 226 ? 1.855 -21.688 14.672 1 97.31 226 GLY A O 1
ATOM 1772 N N . LYS A 1 227 ? 0.911 -20.172 16.016 1 97.88 227 LYS A N 1
ATOM 1773 C CA . LYS A 1 227 ? -0.262 -19.969 15.164 1 97.88 227 LYS A CA 1
ATOM 1774 C C . LYS A 1 227 ? 0.112 -19.266 13.859 1 97.88 227 LYS A C 1
ATOM 1776 O O . LYS A 1 227 ? -0.422 -19.594 12.797 1 97.88 227 LYS A O 1
ATOM 1781 N N . ALA A 1 228 ? 0.997 -18.312 13.945 1 97.88 228 ALA A N 1
ATOM 1782 C CA . ALA A 1 228 ? 1.479 -17.625 12.742 1 97.88 228 ALA A CA 1
ATOM 1783 C C . ALA A 1 228 ? 2.16 -18.609 11.797 1 97.88 228 ALA A C 1
ATOM 1785 O O . ALA A 1 228 ? 1.947 -18.547 10.578 1 97.88 228 ALA A O 1
ATOM 1786 N N . LYS A 1 229 ? 2.988 -19.516 12.367 1 97.31 229 LYS A N 1
ATOM 1787 C CA . LYS A 1 229 ? 3.656 -20.531 11.57 1 97.31 229 LYS A CA 1
ATOM 1788 C C . LYS A 1 229 ? 2.643 -21.469 10.914 1 97.31 229 LYS A C 1
ATOM 1790 O O . LYS A 1 229 ? 2.838 -21.906 9.781 1 97.31 229 LYS A O 1
ATOM 1795 N N . GLN A 1 230 ? 1.607 -21.766 11.633 1 97.56 230 GLN A N 1
ATOM 1796 C CA . GLN A 1 230 ? 0.55 -22.594 11.078 1 97.56 230 GLN A CA 1
ATOM 1797 C C . GLN A 1 230 ? -0.134 -21.922 9.898 1 97.56 230 GLN A C 1
ATOM 1799 O O . GLN A 1 230 ? -0.479 -22.578 8.914 1 97.56 230 GLN A O 1
ATOM 1804 N N . LEU A 1 231 ? -0.348 -20.641 10.008 1 97.94 231 LEU A N 1
ATOM 1805 C CA . LEU A 1 231 ? -0.943 -19.906 8.906 1 97.94 231 LEU A CA 1
ATOM 1806 C C . LEU A 1 231 ? -0.051 -19.953 7.668 1 97.94 231 LEU A C 1
ATOM 1808 O O . LEU A 1 231 ? -0.539 -20.156 6.555 1 97.94 231 LEU A O 1
ATOM 1812 N N . THR A 1 232 ? 1.238 -19.781 7.871 1 97.56 232 THR A N 1
ATOM 1813 C CA . THR A 1 232 ? 2.201 -19.875 6.777 1 97.56 232 THR A CA 1
ATOM 1814 C C . THR A 1 232 ? 2.15 -21.25 6.129 1 97.56 232 THR A C 1
ATOM 1816 O O . THR A 1 232 ? 2.174 -21.375 4.902 1 97.56 232 THR A O 1
ATOM 1819 N N . ARG A 1 233 ? 2.053 -22.281 6.949 1 97.12 233 ARG A N 1
ATOM 1820 C CA . ARG A 1 233 ? 1.992 -23.656 6.457 1 97.12 233 ARG A CA 1
ATOM 1821 C C . ARG A 1 233 ? 0.709 -23.906 5.668 1 97.12 233 ARG A C 1
ATOM 1823 O O . ARG A 1 233 ? 0.731 -24.547 4.621 1 97.12 233 ARG A O 1
ATOM 1830 N N . ALA A 1 234 ? -0.379 -23.422 6.199 1 97.69 234 ALA A N 1
ATOM 1831 C CA . ALA A 1 234 ? -1.653 -23.562 5.496 1 97.69 234 ALA A CA 1
ATOM 1832 C C . ALA A 1 234 ? -1.587 -22.922 4.109 1 97.69 234 ALA A C 1
ATOM 1834 O O . ALA A 1 234 ? -2.045 -23.516 3.129 1 97.69 234 ALA A O 1
ATOM 1835 N N . ALA A 1 235 ? -1.066 -21.703 4.066 1 97.69 235 ALA A N 1
ATOM 1836 C CA . ALA A 1 235 ? -0.923 -21 2.797 1 97.69 235 ALA A CA 1
ATOM 1837 C C . ALA A 1 235 ? -0.044 -21.781 1.826 1 97.69 235 ALA A C 1
ATOM 1839 O O . ALA A 1 235 ? -0.363 -21.891 0.64 1 97.69 235 ALA A O 1
ATOM 1840 N N . TYR A 1 236 ? 1.037 -22.359 2.361 1 96.69 236 TYR A N 1
ATOM 1841 C CA . TYR A 1 236 ? 1.944 -23.172 1.554 1 96.69 236 TYR A CA 1
ATOM 1842 C C . TYR A 1 236 ? 1.218 -24.375 0.949 1 96.69 236 TYR A C 1
ATOM 1844 O O . TYR A 1 236 ? 1.3 -24.609 -0.259 1 96.69 236 TYR A O 1
ATOM 1852 N N . PHE A 1 237 ? 0.508 -25.078 1.745 1 95.38 237 PHE A N 1
ATOM 1853 C CA . PHE A 1 237 ? -0.183 -26.281 1.278 1 95.38 237 PHE A CA 1
ATOM 1854 C C . PHE A 1 237 ? -1.238 -25.922 0.238 1 95.38 237 PHE A C 1
ATOM 1856 O O . PHE A 1 237 ? -1.374 -26.609 -0.777 1 95.38 237 PHE A O 1
ATOM 1863 N N . GLU A 1 238 ? -1.974 -24.875 0.448 1 95.62 238 GLU A N 1
ATOM 1864 C CA . GLU A 1 238 ? -2.982 -24.438 -0.512 1 95.62 238 GLU A CA 1
ATOM 1865 C C . GLU A 1 238 ? -2.354 -24.125 -1.868 1 95.62 238 GLU A C 1
ATOM 1867 O O . GLU A 1 238 ? -2.861 -24.562 -2.906 1 95.62 238 GLU A O 1
ATOM 1872 N N . ARG A 1 239 ? -1.22 -23.422 -1.834 1 94.62 239 ARG A N 1
ATOM 1873 C CA . ARG A 1 239 ? -0.597 -22.922 -3.057 1 94.62 239 ARG A CA 1
ATOM 1874 C C . ARG A 1 239 ? 0.207 -24.016 -3.746 1 94.62 239 ARG A C 1
ATOM 1876 O O . ARG A 1 239 ? 0.623 -23.859 -4.898 1 94.62 239 ARG A O 1
ATOM 1883 N N . SER A 1 240 ? 0.4 -25.125 -3.033 1 91.69 240 SER A N 1
ATOM 1884 C CA . SER A 1 240 ? 1.111 -26.266 -3.604 1 91.69 240 SER A CA 1
ATOM 1885 C C . SER A 1 240 ? 0.155 -27.406 -3.926 1 91.69 240 SER A C 1
ATOM 1887 O O . SER A 1 240 ? 0.551 -28.578 -3.922 1 91.69 240 SER A O 1
ATOM 1889 N N . SER A 1 241 ? -1.141 -27.109 -4.074 1 88.75 241 SER A N 1
ATOM 1890 C CA . SER A 1 241 ? -2.188 -28.016 -4.543 1 88.75 241 SER A CA 1
ATOM 1891 C C . SER A 1 241 ? -2.436 -29.141 -3.545 1 88.75 241 SER A C 1
ATOM 1893 O O . SER A 1 241 ? -2.627 -30.297 -3.938 1 88.75 241 SER A O 1
ATOM 1895 N N . ASN A 1 242 ? -2.285 -28.891 -2.307 1 90.31 242 ASN A N 1
ATOM 1896 C CA . ASN A 1 242 ? -2.617 -29.812 -1.232 1 90.31 242 ASN A CA 1
ATOM 1897 C C . ASN A 1 242 ? -3.723 -29.266 -0.337 1 90.31 242 ASN A C 1
ATOM 1899 O O . ASN A 1 242 ? -3.469 -28.875 0.803 1 90.31 242 ASN A O 1
ATOM 1903 N N . PRO A 1 243 ? -4.938 -29.344 -0.812 1 92.44 243 PRO A N 1
ATOM 1904 C CA . PRO A 1 243 ? -6.043 -28.734 -0.079 1 92.44 243 PRO A CA 1
ATOM 1905 C C . PRO A 1 243 ? -6.363 -29.453 1.229 1 92.44 243 PRO A C 1
ATOM 1907 O O . PRO A 1 243 ? -6.887 -28.828 2.164 1 92.44 243 PRO A O 1
ATOM 1910 N N . VAL A 1 244 ? -6.027 -30.734 1.313 1 92.12 244 VAL A N 1
ATOM 1911 C CA . VAL A 1 244 ? -6.336 -31.516 2.512 1 92.12 244 VAL A CA 1
ATOM 1912 C C . VAL A 1 244 ? -5.52 -30.984 3.689 1 92.12 244 VAL A C 1
ATOM 1914 O O . VAL A 1 244 ? -6.082 -30.625 4.727 1 92.12 244 VAL A O 1
ATOM 1917 N N . LYS A 1 245 ? -4.242 -30.922 3.516 1 93.5 245 LYS A N 1
ATOM 1918 C CA . LYS A 1 245 ? -3.387 -30.406 4.586 1 93.5 245 LYS A CA 1
ATOM 1919 C C . LYS A 1 245 ? -3.631 -28.922 4.824 1 93.5 245 LYS A C 1
ATOM 1921 O O . LYS A 1 245 ? -3.537 -28.453 5.957 1 93.5 245 LYS A O 1
ATOM 1926 N N . ALA A 1 246 ? -3.934 -28.188 3.754 1 95.81 246 ALA A N 1
ATOM 1927 C CA . ALA A 1 246 ? -4.27 -26.766 3.898 1 95.81 246 ALA A CA 1
ATOM 1928 C C . ALA A 1 246 ? -5.492 -26.594 4.797 1 95.81 246 ALA A C 1
ATOM 1930 O O . ALA A 1 246 ? -5.484 -25.75 5.703 1 95.81 246 ALA A O 1
ATOM 1931 N N . ARG A 1 247 ? -6.496 -27.375 4.559 1 96.38 247 ARG A N 1
ATOM 1932 C CA . ARG A 1 247 ? -7.727 -27.297 5.344 1 96.38 247 ARG A CA 1
ATOM 1933 C C . ARG A 1 247 ? -7.461 -27.609 6.809 1 96.38 247 ARG A C 1
ATOM 1935 O O . ARG A 1 247 ? -7.934 -26.906 7.703 1 96.38 247 ARG A O 1
ATOM 1942 N N . GLU A 1 248 ? -6.75 -28.703 7.012 1 95.69 248 GLU A N 1
ATOM 1943 C CA . GLU A 1 248 ? -6.434 -29.125 8.375 1 95.69 248 GLU A CA 1
ATOM 1944 C C . GLU A 1 248 ? -5.707 -28.016 9.133 1 95.69 248 GLU A C 1
ATOM 1946 O O . GLU A 1 248 ? -6.078 -27.688 10.266 1 95.69 248 GLU A O 1
ATOM 1951 N N . THR A 1 249 ? -4.73 -27.484 8.508 1 96.56 249 THR A N 1
ATOM 1952 C CA . THR A 1 249 ? -3.885 -26.484 9.148 1 96.56 249 THR A CA 1
ATOM 1953 C C . THR A 1 249 ? -4.633 -25.156 9.297 1 96.56 249 THR A C 1
ATOM 1955 O O . THR A 1 249 ? -4.582 -24.531 10.359 1 96.56 249 THR A O 1
ATOM 1958 N N . LEU A 1 250 ? -5.344 -24.703 8.273 1 97.31 250 LEU A N 1
ATOM 1959 C CA . LEU A 1 250 ? -6.113 -23.469 8.32 1 97.31 250 LEU A CA 1
ATOM 1960 C C . LEU A 1 250 ? -7.219 -23.562 9.359 1 97.31 250 LEU A C 1
ATOM 1962 O O . LEU A 1 250 ? -7.484 -22.578 10.07 1 97.31 250 LEU A O 1
ATOM 1966 N N . GLY A 1 251 ? -7.852 -24.719 9.414 1 96.25 251 GLY A N 1
ATOM 1967 C CA . GLY A 1 251 ? -8.883 -24.938 10.414 1 96.25 251 GLY A CA 1
ATOM 1968 C C . GLY A 1 251 ? -8.391 -24.75 11.836 1 96.25 251 GLY A C 1
ATOM 1969 O O . GLY A 1 251 ? -9.125 -24.266 12.703 1 96.25 251 GLY A O 1
ATOM 1970 N N . SER A 1 252 ? -7.195 -25.094 12.102 1 95.56 252 SER A N 1
ATOM 1971 C CA . SER A 1 252 ? -6.625 -25.047 13.445 1 95.56 252 SER A CA 1
ATOM 1972 C C . SER A 1 252 ? -6.297 -23.609 13.852 1 95.56 252 SER A C 1
ATOM 1974 O O . SER A 1 252 ? -6.199 -23.297 15.039 1 95.56 252 SER A O 1
ATOM 1976 N N . VAL A 1 253 ? -6.113 -22.734 12.867 1 96.94 253 VAL A N 1
ATOM 1977 C CA . VAL A 1 253 ? -5.656 -21.391 13.195 1 96.94 253 VAL A CA 1
ATOM 1978 C C . VAL A 1 253 ? -6.789 -20.391 12.961 1 96.94 253 VAL A C 1
ATOM 1980 O O . VAL A 1 253 ? -6.766 -19.266 13.492 1 96.94 253 VAL A O 1
ATOM 1983 N N . PHE A 1 254 ? -7.852 -20.75 12.328 1 97.44 254 PHE A N 1
ATOM 1984 C CA . PHE A 1 254 ? -8.906 -19.875 11.852 1 97.44 254 PHE A CA 1
ATOM 1985 C C . PHE A 1 254 ? -9.562 -19.141 13.016 1 97.44 254 PHE A C 1
ATOM 1987 O O . PHE A 1 254 ? -9.773 -17.922 12.953 1 97.44 254 PHE A O 1
ATOM 1994 N N . SER A 1 255 ? -9.852 -19.859 14.086 1 96.62 255 SER A N 1
ATOM 1995 C CA . SER A 1 255 ? -10.5 -19.25 15.242 1 96.62 255 SER A CA 1
ATOM 1996 C C . SER A 1 255 ? -9.625 -18.188 15.875 1 96.62 255 SER A C 1
ATOM 1998 O O . SER A 1 255 ? -10.125 -17.141 16.328 1 96.62 255 SER A O 1
ATOM 2000 N N . ALA A 1 256 ? -8.359 -18.453 15.898 1 97.06 256 ALA A N 1
ATOM 2001 C CA . ALA A 1 256 ? -7.426 -17.484 16.453 1 97.06 256 ALA A CA 1
ATOM 2002 C C . ALA A 1 256 ? -7.406 -16.203 15.633 1 97.06 256 ALA A C 1
ATOM 2004 O O . ALA A 1 256 ? -7.297 -15.102 16.188 1 97.06 256 ALA A O 1
ATOM 2005 N N . ILE A 1 257 ? -7.523 -16.312 14.328 1 96.81 257 ILE A N 1
ATOM 2006 C CA . ILE A 1 257 ? -7.566 -15.156 13.445 1 96.81 257 ILE A CA 1
ATOM 2007 C C . ILE A 1 257 ? -8.891 -14.422 13.633 1 96.81 257 ILE A C 1
ATOM 2009 O O . ILE A 1 257 ? -8.914 -13.195 13.758 1 96.81 257 ILE A O 1
ATOM 2013 N N . LYS A 1 258 ? -9.945 -15.156 13.719 1 96.44 258 LYS A N 1
ATOM 2014 C CA . LYS A 1 258 ? -11.289 -14.602 13.812 1 96.44 258 LYS A CA 1
ATOM 2015 C C . LYS A 1 258 ? -11.469 -13.805 15.102 1 96.44 258 LYS A C 1
ATOM 2017 O O . LYS A 1 258 ? -12.195 -12.812 15.133 1 96.44 258 LYS A O 1
ATOM 2022 N N . THR A 1 259 ? -10.758 -14.164 16.141 1 96.44 259 THR A N 1
ATOM 2023 C CA . THR A 1 259 ? -10.938 -13.531 17.438 1 96.44 259 THR A CA 1
ATOM 2024 C C . THR A 1 259 ? -9.773 -12.602 17.75 1 96.44 259 THR A C 1
ATOM 2026 O O . THR A 1 259 ? -9.672 -12.078 18.859 1 96.44 259 THR A O 1
ATOM 2029 N N . HIS A 1 260 ? -8.859 -12.492 16.828 1 95.56 260 HIS A N 1
ATOM 2030 C CA . HIS A 1 260 ? -7.676 -11.672 17.062 1 95.56 260 HIS A CA 1
ATOM 2031 C C . HIS A 1 260 ? -8.062 -10.227 17.344 1 95.56 260 HIS A C 1
ATOM 2033 O O . HIS A 1 260 ? -8.867 -9.633 16.625 1 95.56 260 HIS A O 1
ATOM 2039 N N . ASN A 1 261 ? -7.5 -9.617 18.375 1 92.5 261 ASN A N 1
ATOM 2040 C CA . ASN A 1 261 ? -7.91 -8.281 18.797 1 92.5 261 ASN A CA 1
ATOM 2041 C C . ASN A 1 261 ? -6.707 -7.363 18.984 1 92.5 261 ASN A C 1
ATOM 2043 O O . ASN A 1 261 ? -6.719 -6.484 19.859 1 92.5 261 ASN A O 1
ATOM 2047 N N . GLY A 1 262 ? -5.66 -7.684 18.234 1 92.56 262 GLY A N 1
ATOM 2048 C CA . GLY A 1 262 ? -4.527 -6.773 18.281 1 92.56 262 GLY A CA 1
ATOM 2049 C C . GLY A 1 262 ? -4.848 -5.395 17.734 1 92.56 262 GLY A C 1
ATOM 2050 O O . GLY A 1 262 ? -5.887 -5.199 17.094 1 92.56 262 GLY A O 1
ATOM 2051 N N . PRO A 1 263 ? -3.998 -4.418 17.922 1 90.69 263 PRO A N 1
ATOM 2052 C CA . PRO A 1 263 ? -4.25 -3.018 17.578 1 90.69 263 PRO A CA 1
ATOM 2053 C C . PRO A 1 263 ? -4.473 -2.812 16.078 1 90.69 263 PRO A C 1
ATOM 2055 O O . PRO A 1 263 ? -5.262 -1.954 15.68 1 90.69 263 PRO A O 1
ATOM 2058 N N . MET A 1 264 ? -3.805 -3.605 15.297 1 92.75 264 MET A N 1
ATOM 2059 C CA . MET A 1 264 ? -3.92 -3.436 13.852 1 92.75 264 MET A CA 1
ATOM 2060 C C . MET A 1 264 ? -4.812 -4.516 13.242 1 92.75 264 MET A C 1
ATOM 2062 O O . MET A 1 264 ? -5.629 -4.23 12.367 1 92.75 264 MET A O 1
ATOM 2066 N N . GLY A 1 265 ? -4.676 -5.668 13.797 1 93.19 265 GLY A N 1
ATOM 2067 C CA . GLY A 1 265 ? -5.367 -6.82 13.242 1 93.19 265 GLY A CA 1
ATOM 2068 C C . GLY A 1 265 ? -6.875 -6.676 13.258 1 93.19 265 GLY A C 1
ATOM 2069 O O . GLY A 1 265 ? -7.566 -7.211 12.391 1 93.19 265 GLY A O 1
ATOM 2070 N N . VAL A 1 266 ? -7.371 -5.914 14.18 1 94.25 266 VAL A N 1
ATOM 2071 C CA . VAL A 1 266 ? -8.812 -5.73 14.328 1 94.25 266 VAL A CA 1
ATOM 2072 C C . VAL A 1 266 ? -9.383 -5.059 13.078 1 94.25 266 VAL A C 1
ATOM 2074 O O . VAL A 1 266 ? -10.531 -5.297 12.711 1 94.25 266 VAL A O 1
ATOM 2077 N N . LEU A 1 267 ? -8.57 -4.316 12.391 1 94.38 267 LEU A N 1
ATOM 2078 C CA . LEU A 1 267 ? -8.992 -3.6 11.195 1 94.38 267 LEU A CA 1
ATOM 2079 C C . LEU A 1 267 ? -9.227 -4.562 10.031 1 94.38 267 LEU A C 1
ATOM 2081 O O . LEU A 1 267 ? -9.984 -4.262 9.109 1 94.38 267 LEU A O 1
ATOM 2085 N N . PHE A 1 268 ? -8.609 -5.789 10.078 1 94.81 268 PHE A N 1
ATOM 2086 C CA . PHE A 1 268 ? -8.555 -6.605 8.875 1 94.81 268 PHE A CA 1
ATOM 2087 C C . PHE A 1 268 ? -9.125 -7.996 9.133 1 94.81 268 PHE A C 1
ATOM 2089 O O . PHE A 1 268 ? -9.398 -8.742 8.195 1 94.81 268 PHE A O 1
ATOM 2096 N N . ARG A 1 269 ? -9.289 -8.336 10.391 1 94.5 269 ARG A N 1
ATOM 2097 C CA . ARG A 1 269 ? -9.633 -9.703 10.758 1 94.5 269 ARG A CA 1
ATOM 2098 C C . ARG A 1 269 ? -10.906 -10.164 10.062 1 94.5 269 ARG A C 1
ATOM 2100 O O . ARG A 1 269 ? -10.961 -11.266 9.516 1 94.5 269 ARG A O 1
ATOM 2107 N N . ASP A 1 270 ? -11.938 -9.312 9.953 1 93.12 270 ASP A N 1
ATOM 2108 C CA . ASP A 1 270 ? -13.195 -9.719 9.344 1 93.12 270 ASP A CA 1
ATOM 2109 C C . ASP A 1 270 ? -13.039 -9.906 7.836 1 93.12 270 ASP A C 1
ATOM 2111 O O . ASP A 1 270 ? -13.516 -10.898 7.277 1 93.12 270 ASP A O 1
ATOM 2115 N N . ALA A 1 271 ? -12.43 -8.984 7.246 1 91.56 271 ALA A N 1
ATOM 2116 C CA . ALA A 1 271 ? -12.195 -9.086 5.805 1 91.56 271 ALA A CA 1
ATOM 2117 C C . ALA A 1 271 ? -11.375 -10.328 5.473 1 91.56 271 ALA A C 1
ATOM 2119 O O . ALA A 1 271 ? -11.656 -11.023 4.496 1 91.56 271 ALA A O 1
ATOM 2120 N N . LEU A 1 272 ? -10.383 -10.602 6.27 1 94.31 272 LEU A N 1
ATOM 2121 C CA . LEU A 1 272 ? -9.508 -11.75 6.051 1 94.31 272 LEU A CA 1
ATOM 2122 C C . LEU A 1 272 ? -10.281 -13.055 6.234 1 94.31 272 LEU A C 1
ATOM 2124 O O . LEU A 1 272 ? -10.227 -13.945 5.375 1 94.31 272 LEU A O 1
ATOM 2128 N N . THR A 1 273 ? -11.008 -13.172 7.305 1 95.62 273 THR A N 1
ATOM 2129 C CA . THR A 1 273 ? -11.688 -14.422 7.617 1 95.62 273 THR A CA 1
ATOM 2130 C C . THR A 1 273 ? -12.797 -14.711 6.609 1 95.62 273 THR A C 1
ATOM 2132 O O . THR A 1 273 ? -13.07 -15.867 6.289 1 95.62 273 THR A O 1
ATOM 2135 N N . GLU A 1 274 ? -13.383 -13.656 6.09 1 93.31 274 GLU A N 1
ATOM 2136 C CA . GLU A 1 274 ? -14.398 -13.828 5.051 1 93.31 274 GLU A CA 1
ATOM 2137 C C . GLU A 1 274 ? -13.789 -14.383 3.768 1 93.31 274 GLU A C 1
ATOM 2139 O O . GLU A 1 274 ? -14.438 -15.125 3.033 1 93.31 274 GLU A O 1
ATOM 2144 N N . ARG A 1 275 ? -12.57 -14.148 3.551 1 93 275 ARG A N 1
ATOM 2145 C CA . ARG A 1 275 ? -11.945 -14.461 2.27 1 93 275 ARG A CA 1
ATOM 2146 C C . ARG A 1 275 ? -11.258 -15.82 2.314 1 93 275 ARG A C 1
ATOM 2148 O O . ARG A 1 275 ? -11.008 -16.438 1.274 1 93 275 ARG A O 1
ATOM 2155 N N . ILE A 1 276 ? -10.922 -16.266 3.564 1 95.75 276 ILE A N 1
ATOM 2156 C CA . ILE A 1 276 ? -10.156 -17.5 3.633 1 95.75 276 ILE A CA 1
ATOM 2157 C C . ILE A 1 276 ? -11.031 -18.625 4.184 1 95.75 276 ILE A C 1
ATOM 2159 O O . ILE A 1 276 ? -10.547 -19.516 4.887 1 95.75 276 ILE A O 1
ATOM 2163 N N . ASN A 1 277 ? -12.328 -18.641 3.934 1 95.06 277 ASN A N 1
ATOM 2164 C CA . ASN A 1 277 ? -13.25 -19.562 4.598 1 95.06 277 ASN A CA 1
ATOM 2165 C C . ASN A 1 277 ? -13.609 -20.75 3.693 1 95.06 277 ASN A C 1
ATOM 2167 O O . ASN A 1 277 ? -14.586 -21.453 3.949 1 95.06 277 ASN A O 1
ATOM 2171 N N . TRP A 1 278 ? -12.883 -20.984 2.588 1 95.88 278 TRP A N 1
ATOM 2172 C CA . TRP A 1 278 ? -13.172 -22.031 1.617 1 95.88 278 TRP A CA 1
ATOM 2173 C C . TRP A 1 278 ? -13.211 -23.406 2.291 1 95.88 278 TRP A C 1
ATOM 2175 O O . TRP A 1 278 ? -13.93 -24.297 1.843 1 95.88 278 TRP A O 1
ATOM 2185 N N . PHE A 1 279 ? -12.453 -23.609 3.381 1 95.5 279 PHE A N 1
ATOM 2186 C CA . PHE A 1 279 ? -12.297 -24.891 4.047 1 95.5 279 PHE A CA 1
ATOM 2187 C C . PHE A 1 279 ? -13.57 -25.281 4.785 1 95.5 279 PHE A C 1
ATOM 2189 O O . PHE A 1 279 ? -13.703 -26.422 5.234 1 95.5 279 PHE A O 1
ATOM 2196 N N . LYS A 1 280 ? -14.516 -24.375 4.879 1 95.12 280 LYS A N 1
ATOM 2197 C CA . LYS A 1 280 ? -15.773 -24.625 5.574 1 95.12 280 LYS A CA 1
ATOM 2198 C C . LYS A 1 280 ? -16.781 -25.328 4.66 1 95.12 280 LYS A C 1
ATOM 2200 O O . LYS A 1 280 ? -17.828 -25.781 5.109 1 95.12 280 LYS A O 1
ATOM 2205 N N . GLU A 1 281 ? -16.516 -25.422 3.365 1 94.06 281 GLU A N 1
ATOM 2206 C CA . GLU A 1 281 ? -17.359 -26.172 2.439 1 94.06 281 GLU A CA 1
ATOM 2207 C C . GLU A 1 281 ? -17.531 -27.609 2.887 1 94.06 281 GLU A C 1
ATOM 2209 O O . GLU A 1 281 ? -16.719 -28.125 3.662 1 94.06 281 GLU A O 1
ATOM 2214 N N . PRO A 1 282 ? -18.5 -28.328 2.408 1 93.94 282 PRO A N 1
ATOM 2215 C CA . PRO A 1 282 ? -18.953 -29.578 3.025 1 93.94 282 PRO A CA 1
ATOM 2216 C C . PRO A 1 282 ? -17.969 -30.734 2.801 1 93.94 282 PRO A C 1
ATOM 2218 O O . PRO A 1 282 ? -17.844 -31.625 3.648 1 93.94 282 PRO A O 1
ATOM 2221 N N . ASP A 1 283 ? -17.375 -30.828 1.61 1 93.31 283 ASP A N 1
ATOM 2222 C CA . ASP A 1 283 ? -16.469 -31.938 1.338 1 93.31 283 ASP A CA 1
ATOM 2223 C C . ASP A 1 283 ? -15.305 -31.5 0.458 1 93.31 283 ASP A C 1
ATOM 2225 O O . ASP A 1 283 ? -15.227 -30.328 0.053 1 93.31 283 ASP A O 1
ATOM 2229 N N . ARG A 1 284 ? -14.43 -32.406 0.183 1 93.69 284 ARG A N 1
ATOM 2230 C CA . ARG A 1 284 ? -13.172 -32.094 -0.495 1 93.69 284 ARG A CA 1
ATOM 2231 C C . ARG A 1 284 ? -13.438 -31.531 -1.896 1 93.69 284 ARG A C 1
ATOM 2233 O O . ARG A 1 284 ? -12.766 -30.594 -2.336 1 93.69 284 ARG A O 1
ATOM 2240 N N . ALA A 1 285 ? -14.375 -32.188 -2.613 1 95 285 ALA A N 1
ATOM 2241 C CA . ALA A 1 285 ? -14.695 -31.688 -3.955 1 95 285 ALA A CA 1
ATOM 2242 C C . ALA A 1 285 ? -15.156 -30.234 -3.92 1 95 285 ALA A C 1
ATOM 2244 O O . ALA A 1 285 ? -14.781 -29.438 -4.781 1 95 285 ALA A O 1
ATOM 2245 N N . ALA A 1 286 ? -15.93 -29.938 -2.867 1 96.31 286 ALA A N 1
ATOM 2246 C CA . ALA A 1 286 ? -16.438 -28.578 -2.711 1 96.31 286 ALA A CA 1
ATOM 2247 C C . ALA A 1 286 ? -15.305 -27.609 -2.336 1 96.31 286 ALA A C 1
ATOM 2249 O O . ALA A 1 286 ? -15.289 -26.469 -2.775 1 96.31 286 ALA A O 1
ATOM 2250 N N . TRP A 1 287 ? -14.328 -28.094 -1.48 1 96.75 287 TRP A N 1
ATOM 2251 C CA . TRP A 1 287 ? -13.164 -27.281 -1.156 1 96.75 287 TRP A CA 1
ATOM 2252 C C . TRP A 1 287 ? -12.383 -26.922 -2.416 1 96.75 287 TRP A C 1
ATOM 2254 O O . TRP A 1 287 ? -12.039 -25.766 -2.639 1 96.75 287 TRP A O 1
ATOM 2264 N N . GLU A 1 288 ? -12.117 -27.953 -3.184 1 96 288 GLU A N 1
ATOM 2265 C CA . GLU A 1 288 ? -11.32 -27.812 -4.395 1 96 288 GLU A CA 1
ATOM 2266 C C . GLU A 1 288 ? -12.016 -26.906 -5.414 1 96 288 GLU A C 1
ATOM 2268 O O . GLU A 1 288 ? -11.367 -26.109 -6.082 1 96 288 GLU A O 1
ATOM 2273 N N . LEU A 1 289 ? -13.32 -27.016 -5.488 1 97.56 289 LEU A N 1
ATOM 2274 C CA . LEU A 1 289 ? -14.086 -26.172 -6.406 1 97.56 289 LEU A CA 1
ATOM 2275 C C . LEU A 1 289 ? -14.047 -24.719 -5.973 1 97.56 289 LEU A C 1
ATOM 2277 O O . LEU A 1 289 ? -13.898 -23.812 -6.805 1 97.56 289 LEU A O 1
ATOM 2281 N N . ALA A 1 290 ? -14.203 -24.5 -4.699 1 97.75 290 ALA A N 1
ATOM 2282 C CA . ALA A 1 290 ? -14.133 -23.141 -4.164 1 97.75 290 ALA A CA 1
ATOM 2283 C C . ALA A 1 290 ? -12.766 -22.516 -4.445 1 97.75 290 ALA A C 1
ATOM 2285 O O . ALA A 1 290 ? -12.672 -21.344 -4.77 1 97.75 290 ALA A O 1
ATOM 2286 N N . LEU A 1 291 ? -11.734 -23.328 -4.312 1 97.5 291 LEU A N 1
ATOM 2287 C CA . LEU A 1 291 ? -10.383 -22.859 -4.598 1 97.5 291 LEU A CA 1
ATOM 2288 C C . LEU A 1 291 ? -10.211 -22.562 -6.086 1 97.5 291 LEU A C 1
ATOM 2290 O O . LEU A 1 291 ? -9.594 -21.578 -6.465 1 97.5 291 LEU A O 1
ATOM 2294 N N . ALA A 1 292 ? -10.742 -23.438 -6.965 1 97.56 292 ALA A N 1
ATOM 2295 C CA . ALA A 1 292 ? -10.695 -23.203 -8.406 1 97.56 292 ALA A CA 1
ATOM 2296 C C . ALA A 1 292 ? -11.352 -21.875 -8.758 1 97.56 292 ALA A C 1
ATOM 2298 O O . ALA A 1 292 ? -10.789 -21.078 -9.523 1 97.56 292 ALA A O 1
ATOM 2299 N N . ASP A 1 293 ? -12.516 -21.625 -8.156 1 98.06 293 ASP A N 1
ATOM 2300 C CA . ASP A 1 293 ? -13.234 -20.391 -8.391 1 98.06 293 ASP A CA 1
ATOM 2301 C C . ASP A 1 293 ? -12.406 -19.188 -7.945 1 98.06 293 ASP A C 1
ATOM 2303 O O . ASP A 1 293 ? -12.328 -18.172 -8.656 1 98.06 293 ASP A O 1
ATOM 2307 N N . ALA A 1 294 ? -11.828 -19.297 -6.789 1 97.44 294 ALA A N 1
ATOM 2308 C CA . ALA A 1 294 ? -11.039 -18.203 -6.23 1 97.44 294 ALA A CA 1
ATOM 2309 C C . ALA A 1 294 ? -9.828 -17.891 -7.113 1 97.44 294 ALA A C 1
ATOM 2311 O O . ALA A 1 294 ? -9.539 -16.734 -7.395 1 97.44 294 ALA A O 1
ATOM 2312 N N . TYR A 1 295 ? -9.117 -18.922 -7.551 1 97.31 295 TYR A N 1
ATOM 2313 C CA . TYR A 1 295 ? -7.926 -18.719 -8.367 1 97.31 295 TYR A CA 1
ATOM 2314 C C . TYR A 1 295 ? -8.305 -18.219 -9.766 1 97.31 295 TYR A C 1
ATOM 2316 O O . TYR A 1 295 ? -7.566 -17.438 -10.375 1 97.31 295 TYR A O 1
ATOM 2324 N N . LEU A 1 296 ? -9.43 -18.656 -10.273 1 97.88 296 LEU A N 1
ATOM 2325 C CA . LEU A 1 296 ? -9.906 -18.141 -11.555 1 97.88 296 LEU A CA 1
ATOM 2326 C C . LEU A 1 296 ? -10.219 -16.656 -11.461 1 97.88 296 LEU A C 1
ATOM 2328 O O . LEU A 1 296 ? -9.867 -15.883 -12.359 1 97.88 296 LEU A O 1
ATOM 2332 N N . GLU A 1 297 ? -10.836 -16.281 -10.367 1 96.75 297 GLU A N 1
ATOM 2333 C CA . GLU A 1 297 ? -11.141 -14.867 -10.141 1 96.75 297 GLU A CA 1
ATOM 2334 C C . GLU A 1 297 ? -9.859 -14.031 -10.086 1 96.75 297 GLU A C 1
ATOM 2336 O O . GLU A 1 297 ? -9.852 -12.875 -10.516 1 96.75 297 GLU A O 1
ATOM 2341 N N . ARG A 1 298 ? -8.789 -14.609 -9.625 1 96.12 298 ARG A N 1
ATOM 2342 C CA . ARG A 1 298 ? -7.504 -13.938 -9.5 1 96.12 298 ARG A CA 1
ATOM 2343 C C . ARG A 1 298 ? -6.695 -14.055 -10.789 1 96.12 298 ARG A C 1
ATOM 2345 O O . ARG A 1 298 ? -5.547 -13.609 -10.852 1 96.12 298 ARG A O 1
ATOM 2352 N N . ARG A 1 299 ? -7.191 -14.742 -11.75 1 96.06 299 ARG A N 1
ATOM 2353 C CA . ARG A 1 299 ? -6.59 -14.969 -13.062 1 96.06 299 ARG A CA 1
ATOM 2354 C C . ARG A 1 299 ? -5.309 -15.781 -12.945 1 96.06 299 ARG A C 1
ATOM 2356 O O . ARG A 1 299 ? -4.348 -15.547 -13.688 1 96.06 299 ARG A O 1
ATOM 2363 N N . ASP A 1 300 ? -5.242 -16.531 -11.898 1 96.31 300 ASP A N 1
ATOM 2364 C CA . ASP A 1 300 ? -4.238 -17.578 -11.82 1 96.31 300 ASP A CA 1
ATOM 2365 C C . ASP A 1 300 ? -4.73 -18.859 -12.484 1 96.31 300 ASP A C 1
ATOM 2367 O O . ASP A 1 300 ? -5.16 -19.797 -11.797 1 96.31 300 ASP A O 1
ATOM 2371 N N . TYR A 1 301 ? -4.539 -18.969 -13.742 1 95.69 301 TYR A N 1
ATOM 2372 C CA . TYR A 1 301 ? -5.191 -20 -14.555 1 95.69 301 TYR A CA 1
ATOM 2373 C C . TYR A 1 301 ? -4.57 -21.359 -14.305 1 95.69 301 TYR A C 1
ATOM 2375 O O . TYR A 1 301 ? -5.262 -22.391 -14.367 1 95.69 301 TYR A O 1
ATOM 2383 N N . VAL A 1 302 ? -3.273 -21.406 -14 1 93.56 302 VAL A N 1
ATOM 2384 C CA . VAL A 1 302 ? -2.607 -22.672 -13.734 1 93.56 302 VAL A CA 1
ATOM 2385 C C . VAL A 1 302 ? -3.234 -23.344 -12.516 1 93.56 302 VAL A C 1
ATOM 2387 O O . VAL A 1 302 ? -3.709 -24.469 -12.594 1 93.56 302 VAL A O 1
ATOM 2390 N N . ARG A 1 303 ? -3.359 -22.641 -11.453 1 95 303 ARG A N 1
ATOM 2391 C CA . ARG A 1 303 ? -3.934 -23.219 -10.242 1 95 303 ARG A CA 1
ATOM 2392 C C . ARG A 1 303 ? -5.438 -23.438 -10.398 1 95 303 ARG A C 1
ATOM 2394 O O . ARG A 1 303 ? -5.988 -24.391 -9.859 1 95 303 ARG A O 1
ATOM 2401 N N . ALA A 1 304 ? -6.102 -22.516 -11.117 1 96.12 304 ALA A N 1
ATOM 2402 C CA . ALA A 1 304 ? -7.539 -22.656 -11.344 1 96.12 304 ALA A CA 1
ATOM 2403 C C . ALA A 1 304 ? -7.859 -23.984 -12.047 1 96.12 304 ALA A C 1
ATOM 2405 O O . ALA A 1 304 ? -8.742 -24.719 -11.609 1 96.12 304 ALA A O 1
ATOM 2406 N N . VAL A 1 305 ? -7.102 -24.297 -13.078 1 94.81 305 VAL A N 1
ATOM 2407 C CA . VAL A 1 305 ? -7.402 -25.484 -13.867 1 94.81 305 VAL A CA 1
ATOM 2408 C C . VAL A 1 305 ? -7.016 -26.734 -13.086 1 94.81 305 VAL A C 1
ATOM 2410 O O . VAL A 1 305 ? -7.684 -27.766 -13.18 1 94.81 305 VAL A O 1
ATOM 2413 N N . ILE A 1 306 ? -5.941 -26.672 -12.297 1 92.69 306 ILE A N 1
ATOM 2414 C CA . ILE A 1 306 ? -5.52 -27.797 -11.469 1 92.69 306 ILE A CA 1
ATOM 2415 C C . ILE A 1 306 ? -6.613 -28.125 -10.453 1 92.69 306 ILE A C 1
ATOM 2417 O O . ILE A 1 306 ? -7.062 -29.281 -10.367 1 92.69 306 ILE A O 1
ATOM 2421 N N . TYR A 1 307 ? -7.121 -27.141 -9.734 1 95.44 307 TYR A N 1
ATOM 2422 C CA . TYR A 1 307 ? -8.141 -27.375 -8.719 1 95.44 307 TYR A CA 1
ATOM 2423 C C . TYR A 1 307 ? -9.469 -27.766 -9.352 1 95.44 307 TYR A C 1
ATOM 2425 O O . TYR A 1 307 ? -10.227 -28.547 -8.773 1 95.44 307 TYR A O 1
ATOM 2433 N N . LEU A 1 308 ? -9.75 -27.172 -10.508 1 95.56 308 LEU A N 1
ATOM 2434 C CA . LEU A 1 308 ? -10.977 -27.547 -11.203 1 95.56 308 LEU A CA 1
ATOM 2435 C C . LEU A 1 308 ? -10.961 -29.016 -11.602 1 95.56 308 LEU A C 1
ATOM 2437 O O . LEU A 1 308 ? -11.945 -29.734 -11.383 1 95.56 308 LEU A O 1
ATOM 2441 N N . TYR A 1 309 ? -9.875 -29.469 -12.148 1 93.56 309 TYR A N 1
ATOM 2442 C CA . TYR A 1 309 ? -9.688 -30.875 -12.531 1 93.56 309 TYR A CA 1
ATOM 2443 C C . TYR A 1 309 ? -9.781 -31.781 -11.32 1 93.56 309 TYR A C 1
ATOM 2445 O O . TYR A 1 309 ? -10.5 -32.781 -11.336 1 93.56 309 TYR A O 1
ATOM 2453 N N . GLU A 1 310 ? -9.07 -31.422 -10.258 1 92.06 310 GLU A N 1
ATOM 2454 C CA . GLU A 1 310 ? -9.055 -32.219 -9.039 1 92.06 310 GLU A CA 1
ATOM 2455 C C . GLU A 1 310 ? -10.445 -32.344 -8.422 1 92.06 310 GLU A C 1
ATOM 2457 O O . GLU A 1 310 ? -10.828 -33.375 -7.91 1 92.06 310 GLU A O 1
ATOM 2462 N N . SER A 1 311 ? -11.125 -31.219 -8.422 1 94.62 311 SER A N 1
ATOM 2463 C CA . SER A 1 311 ? -12.477 -31.219 -7.879 1 94.62 311 SER A CA 1
ATOM 2464 C C . SER A 1 311 ? -13.375 -32.219 -8.625 1 94.62 311 SER A C 1
ATOM 2466 O O . SER A 1 311 ? -14.148 -32.938 -8.008 1 94.62 311 SER A O 1
ATOM 2468 N N . PHE A 1 312 ? -13.266 -32.219 -9.922 1 94.44 312 PHE A N 1
ATOM 2469 C CA . PHE A 1 312 ? -14.07 -33.125 -10.734 1 94.44 312 PHE A CA 1
ATOM 2470 C C . PHE A 1 312 ? -13.727 -34.594 -10.422 1 94.44 312 PHE A C 1
ATOM 2472 O O . PHE A 1 312 ? -14.617 -35.406 -10.242 1 94.44 312 PHE A O 1
ATOM 2479 N N . VAL A 1 313 ? -12.461 -34.875 -10.359 1 91.62 313 VAL A N 1
ATOM 2480 C CA . VAL A 1 313 ? -12.008 -36.219 -10.07 1 91.62 313 VAL A CA 1
ATOM 2481 C C . VAL A 1 313 ? -12.492 -36.656 -8.688 1 91.62 313 VAL A C 1
ATOM 2483 O O . VAL A 1 313 ? -13.016 -37.75 -8.516 1 91.62 313 VAL A O 1
ATOM 2486 N N . THR A 1 314 ? -12.305 -35.781 -7.719 1 92.94 314 THR A N 1
ATOM 2487 C CA . THR A 1 314 ? -12.719 -36.094 -6.352 1 92.94 314 THR A CA 1
ATOM 2488 C C . THR A 1 314 ? -14.227 -36.312 -6.285 1 92.94 314 THR A C 1
ATOM 2490 O O . THR A 1 314 ? -14.688 -37.219 -5.586 1 92.94 314 THR A O 1
ATOM 2493 N N . ARG A 1 315 ? -14.961 -35.531 -6.957 1 93.19 315 ARG A N 1
ATOM 2494 C CA . ARG A 1 315 ? -16.406 -35.719 -6.992 1 93.19 315 ARG A CA 1
ATOM 2495 C C . ARG A 1 315 ? -16.781 -37.094 -7.566 1 93.19 315 ARG A C 1
ATOM 2497 O O . ARG A 1 315 ? -17.656 -37.781 -7.043 1 93.19 315 ARG A O 1
ATOM 2504 N N . ALA A 1 316 ? -16.125 -37.438 -8.672 1 91.56 316 ALA A N 1
ATOM 2505 C CA . ALA A 1 316 ? -16.359 -38.719 -9.289 1 91.56 316 ALA A CA 1
ATOM 2506 C C . ALA A 1 316 ? -16.047 -39.844 -8.312 1 91.56 316 ALA A C 1
ATOM 2508 O O . ALA A 1 316 ? -16.766 -40.844 -8.258 1 91.56 316 ALA A O 1
ATOM 2509 N N . VAL A 1 317 ? -15.023 -39.688 -7.574 1 93 317 VAL A N 1
ATOM 2510 C CA . VAL A 1 317 ? -14.617 -40.688 -6.598 1 93 317 VAL A CA 1
ATOM 2511 C C . VAL A 1 317 ? -15.672 -40.781 -5.496 1 93 317 VAL A C 1
ATOM 2513 O O . VAL A 1 317 ? -16.062 -41.906 -5.109 1 93 317 VAL A O 1
ATOM 2516 N N . LEU A 1 318 ? -16.125 -39.719 -5.031 1 92.06 318 LEU A N 1
ATOM 2517 C CA . LEU A 1 318 ? -17.109 -39.656 -3.957 1 92.06 318 LEU A CA 1
ATOM 2518 C C . LEU A 1 318 ? -18.438 -40.25 -4.422 1 92.06 318 LEU A C 1
ATOM 2520 O O . LEU A 1 318 ? -19.125 -40.938 -3.656 1 92.06 318 LEU A O 1
ATOM 2524 N N . GLU A 1 319 ? -18.797 -39.969 -5.59 1 90.56 319 GLU A N 1
ATOM 2525 C CA . GLU A 1 319 ? -20.047 -40.5 -6.148 1 90.56 319 GLU A CA 1
ATOM 2526 C C . GLU A 1 319 ? -20.016 -42.031 -6.219 1 90.56 319 GLU A C 1
ATOM 2528 O O . GLU A 1 319 ? -21.047 -42.688 -6.07 1 90.56 319 GLU A O 1
ATOM 2533 N N . HIS A 1 320 ? -18.828 -42.562 -6.418 1 91.31 320 HIS A N 1
ATOM 2534 C CA . HIS A 1 320 ? -18.672 -44 -6.488 1 91.31 320 HIS A CA 1
ATOM 2535 C C . HIS A 1 320 ? -18.391 -44.594 -5.109 1 91.31 320 HIS A C 1
ATOM 2537 O O . HIS A 1 320 ? -18.125 -45.781 -4.988 1 91.31 320 HIS A O 1
ATOM 2543 N N . LYS A 1 321 ? -18.375 -43.719 -4.016 1 91.62 321 LYS A N 1
ATOM 2544 C CA . LYS A 1 321 ? -18.141 -44.094 -2.631 1 91.62 321 LYS A CA 1
ATOM 2545 C C . LYS A 1 321 ? -16.766 -44.719 -2.469 1 91.62 321 LYS A C 1
ATOM 2547 O O . LYS A 1 321 ? -16.609 -45.75 -1.809 1 91.62 321 LYS A O 1
ATOM 2552 N N . LEU A 1 322 ? -15.852 -44.188 -3.221 1 90.62 322 LEU A N 1
ATOM 2553 C CA . LEU A 1 322 ? -14.461 -44.625 -3.158 1 90.62 322 LEU A CA 1
ATOM 2554 C C . LEU A 1 322 ? -13.641 -43.688 -2.295 1 90.62 322 LEU A C 1
ATOM 2556 O O . LEU A 1 322 ? -14.148 -42.656 -1.81 1 90.62 322 LEU A O 1
ATOM 2560 N N . ASN A 1 323 ? -12.359 -44.062 -2.117 1 86.88 323 ASN A N 1
ATOM 2561 C CA . ASN A 1 323 ? -11.445 -43.281 -1.301 1 86.88 323 ASN A CA 1
ATOM 2562 C C . ASN A 1 323 ? -10.727 -42.219 -2.131 1 86.88 323 ASN A C 1
ATOM 2564 O O . ASN A 1 323 ? -9.898 -42.562 -2.982 1 86.88 323 ASN A O 1
ATOM 2568 N N . PRO A 1 324 ? -10.938 -41 -1.807 1 84.56 324 PRO A N 1
ATOM 2569 C CA . PRO A 1 324 ? -10.344 -39.938 -2.607 1 84.56 324 PRO A CA 1
ATOM 2570 C C . PRO A 1 324 ? -8.828 -39.812 -2.42 1 84.56 324 PRO A C 1
ATOM 2572 O O . PRO A 1 324 ? -8.164 -39.094 -3.172 1 84.56 324 PRO A O 1
ATOM 2575 N N . ASN A 1 325 ? -8.211 -40.531 -1.49 1 80.12 325 ASN A N 1
ATOM 2576 C CA . ASN A 1 325 ? -6.773 -40.469 -1.24 1 80.12 325 ASN A CA 1
ATOM 2577 C C . ASN A 1 325 ? -6.031 -41.625 -1.909 1 80.12 325 ASN A C 1
ATOM 2579 O O . ASN A 1 325 ? -4.801 -41.656 -1.904 1 80.12 325 ASN A O 1
ATOM 2583 N N . ASP A 1 326 ? -6.828 -42.438 -2.498 1 81.44 326 ASP A N 1
ATOM 2584 C CA . ASP A 1 326 ? -6.23 -43.625 -3.133 1 81.44 326 ASP A CA 1
ATOM 2585 C C . ASP A 1 326 ? -6.039 -43.406 -4.633 1 81.44 326 ASP A C 1
ATOM 2587 O O . ASP A 1 326 ? -7.008 -43.156 -5.355 1 81.44 326 ASP A O 1
ATOM 2591 N N . PHE A 1 327 ? -4.852 -43.531 -5.121 1 79.38 327 PHE A N 1
ATOM 2592 C CA . PHE A 1 327 ? -4.496 -43.25 -6.5 1 79.38 327 PHE A CA 1
ATOM 2593 C C . PHE A 1 327 ? -5.242 -44.156 -7.465 1 79.38 327 PHE A C 1
ATOM 2595 O O . PHE A 1 327 ? -5.758 -43.688 -8.484 1 79.38 327 PHE A O 1
ATOM 2602 N N . SER A 1 328 ? -5.227 -45.406 -7.133 1 84.25 328 SER A N 1
ATOM 2603 C CA . SER A 1 328 ? -5.844 -46.375 -8.023 1 84.25 328 SER A CA 1
ATOM 2604 C C . SER A 1 328 ? -7.348 -46.156 -8.133 1 84.25 328 SER A C 1
ATOM 2606 O O . SER A 1 328 ? -7.918 -46.25 -9.227 1 84.25 328 SER A O 1
ATOM 2608 N N . GLU A 1 329 ? -7.961 -45.875 -7.047 1 87.88 329 GLU A N 1
ATOM 2609 C CA . GLU A 1 329 ? -9.398 -45.625 -7.031 1 87.88 329 GLU A CA 1
ATOM 2610 C C . GLU A 1 329 ? -9.742 -44.312 -7.754 1 87.88 329 GLU A C 1
ATOM 2612 O O . GLU A 1 329 ? -10.758 -44.25 -8.453 1 87.88 329 GLU A O 1
ATOM 2617 N N . ARG A 1 330 ? -8.883 -43.375 -7.613 1 87.12 330 ARG A N 1
ATOM 2618 C CA . ARG A 1 330 ? -9.07 -42.125 -8.32 1 87.12 330 ARG A CA 1
ATOM 2619 C C . ARG A 1 330 ? -8.969 -42.312 -9.828 1 87.12 330 ARG A C 1
ATOM 2621 O O . ARG A 1 330 ? -9.781 -41.781 -10.586 1 87.12 330 ARG A O 1
ATOM 2628 N N . ASP A 1 331 ? -8.031 -43.125 -10.148 1 86.62 331 ASP A N 1
ATOM 2629 C CA . ASP A 1 331 ? -7.824 -43.375 -11.562 1 86.62 331 ASP A CA 1
ATOM 2630 C C . ASP A 1 331 ? -9.023 -44.125 -12.172 1 86.62 331 ASP A C 1
ATOM 2632 O O . ASP A 1 331 ? -9.43 -43.812 -13.297 1 86.62 331 ASP A O 1
ATOM 2636 N N . GLU A 1 332 ? -9.492 -45.031 -11.438 1 87.75 332 GLU A N 1
ATOM 2637 C CA . GLU A 1 332 ? -10.656 -45.781 -11.898 1 87.75 332 GLU A CA 1
ATOM 2638 C C . GLU A 1 332 ? -11.867 -44.844 -12.07 1 87.75 332 GLU A C 1
ATOM 2640 O O . GLU A 1 332 ? -12.547 -44.906 -13.102 1 87.75 332 GLU A O 1
ATOM 2645 N N . ALA A 1 333 ? -12.141 -44.094 -11.102 1 88.06 333 ALA A N 1
ATOM 2646 C CA . ALA A 1 333 ? -13.273 -43.156 -11.148 1 88.06 333 ALA A CA 1
ATOM 2647 C C . ALA A 1 333 ? -13.117 -42.188 -12.297 1 88.06 333 ALA A C 1
ATOM 2649 O O . ALA A 1 333 ? -14.094 -41.844 -12.969 1 88.06 333 ALA A O 1
ATOM 2650 N N . TRP A 1 334 ? -11.93 -41.781 -12.508 1 87.12 334 TRP A N 1
ATOM 2651 C CA . TRP A 1 334 ? -11.617 -40.812 -13.578 1 87.12 334 TRP A CA 1
ATOM 2652 C C . TRP A 1 334 ? -11.875 -41.438 -14.945 1 87.12 334 TRP A C 1
ATOM 2654 O O . TRP A 1 334 ? -12.477 -40.812 -15.82 1 87.12 334 TRP A O 1
ATOM 2664 N N . LYS A 1 335 ? -11.398 -42.594 -15.133 1 87.94 335 LYS A N 1
ATOM 2665 C CA . LYS A 1 335 ? -11.57 -43.281 -16.406 1 87.94 335 LYS A CA 1
ATOM 2666 C C . LYS A 1 335 ? -13.047 -43.469 -16.75 1 87.94 335 LYS A C 1
ATOM 2668 O O . LYS A 1 335 ? -13.453 -43.281 -17.891 1 87.94 335 LYS A O 1
ATOM 2673 N N . ASP A 1 336 ? -13.75 -43.781 -15.797 1 87.81 336 ASP A N 1
ATOM 2674 C CA . ASP A 1 336 ? -15.188 -43.938 -15.992 1 87.81 336 ASP A CA 1
ATOM 2675 C C . ASP A 1 336 ? -15.844 -42.625 -16.375 1 87.81 336 ASP A C 1
ATOM 2677 O O . ASP A 1 336 ? -16.703 -42.562 -17.25 1 87.81 336 ASP A O 1
ATOM 2681 N N . ALA A 1 337 ? -15.43 -41.562 -15.672 1 86.12 337 ALA A N 1
ATOM 2682 C CA . ALA A 1 337 ? -16.031 -40.25 -15.891 1 86.12 337 ALA A CA 1
ATOM 2683 C C . ALA A 1 337 ? -15.602 -39.688 -17.234 1 86.12 337 ALA A C 1
ATOM 2685 O O . ALA A 1 337 ? -16.375 -38.969 -17.875 1 86.12 337 ALA A O 1
ATOM 2686 N N . ARG A 1 338 ? -14.453 -40 -17.641 1 87.62 338 ARG A N 1
ATOM 2687 C CA . ARG A 1 338 ? -13.852 -39.5 -18.859 1 87.62 338 ARG A CA 1
ATOM 2688 C C . ARG A 1 338 ? -14.438 -40.156 -20.109 1 87.62 338 ARG A C 1
ATOM 2690 O O . ARG A 1 338 ? -14.469 -39.562 -21.188 1 87.62 338 ARG A O 1
ATOM 2697 N N . GLN A 1 339 ? -14.688 -41.438 -20.109 1 84.06 339 GLN A N 1
ATOM 2698 C CA . GLN A 1 339 ? -15.055 -42.281 -21.234 1 84.06 339 GLN A CA 1
ATOM 2699 C C . GLN A 1 339 ? -16.141 -41.625 -22.094 1 84.06 339 GLN A C 1
ATOM 2701 O O . GLN A 1 339 ? -16.062 -41.625 -23.328 1 84.06 339 GLN A O 1
ATOM 2706 N N . ASP A 1 340 ? -17.141 -41 -21.578 1 76.88 340 ASP A N 1
ATOM 2707 C CA . ASP A 1 340 ? -18.188 -40.5 -22.453 1 76.88 340 ASP A CA 1
ATOM 2708 C C . ASP A 1 340 ? -18.406 -39 -22.25 1 76.88 340 ASP A C 1
ATOM 2710 O O . ASP A 1 340 ? -19.484 -38.469 -22.531 1 76.88 340 ASP A O 1
ATOM 2714 N N . ASN A 1 341 ? -17.266 -38.375 -21.891 1 88.25 341 ASN A N 1
ATOM 2715 C CA . ASN A 1 341 ? -17.438 -36.969 -21.656 1 88.25 341 ASN A CA 1
ATOM 2716 C C . ASN A 1 341 ? -16.312 -36.156 -22.297 1 88.25 341 ASN A C 1
ATOM 2718 O O . ASN A 1 341 ? -15.234 -36 -21.719 1 88.25 341 ASN A O 1
ATOM 2722 N N . LYS A 1 342 ? -16.547 -35.562 -23.438 1 88.12 342 LYS A N 1
ATOM 2723 C CA . LYS A 1 342 ? -15.578 -34.812 -24.234 1 88.12 342 LYS A CA 1
ATOM 2724 C C . LYS A 1 342 ? -15.062 -33.594 -23.469 1 88.12 342 LYS A C 1
ATOM 2726 O O . LYS A 1 342 ? -13.906 -33.188 -23.609 1 88.12 342 LYS A O 1
ATOM 2731 N N . GLN A 1 343 ? -15.883 -33.031 -22.672 1 90.81 343 GLN A N 1
ATOM 2732 C CA . GLN A 1 343 ? -15.5 -31.844 -21.906 1 90.81 343 GLN A CA 1
ATOM 2733 C C . GLN A 1 343 ? -14.461 -32.188 -20.828 1 90.81 343 GLN A C 1
ATOM 2735 O O . GLN A 1 343 ? -13.555 -31.406 -20.562 1 90.81 343 GLN A O 1
ATOM 2740 N N . VAL A 1 344 ? -14.625 -33.344 -20.328 1 92.06 344 VAL A N 1
ATOM 2741 C CA . VAL A 1 344 ? -13.695 -33.781 -19.281 1 92.06 344 VAL A CA 1
ATOM 2742 C C . VAL A 1 344 ? -12.32 -34.031 -19.891 1 92.06 344 VAL A C 1
ATOM 2744 O O . VAL A 1 344 ? -11.297 -33.688 -19.312 1 92.06 344 VAL A O 1
ATOM 2747 N N . ARG A 1 345 ? -12.297 -34.594 -21.016 1 90.94 345 ARG A N 1
ATOM 2748 C CA . ARG A 1 345 ? -11.039 -34.812 -21.719 1 90.94 345 ARG A CA 1
ATOM 2749 C C . ARG A 1 345 ? -10.359 -33.5 -22.062 1 90.94 345 ARG A C 1
ATOM 2751 O O . ARG A 1 345 ? -9.141 -33.344 -21.922 1 90.94 345 ARG A O 1
ATOM 2758 N N . LYS A 1 346 ? -11.133 -32.594 -22.516 1 92.19 346 LYS A N 1
ATOM 2759 C CA . LYS A 1 346 ? -10.609 -31.281 -22.859 1 92.19 346 LYS A CA 1
ATOM 2760 C C . LYS A 1 346 ? -10.023 -30.594 -21.625 1 92.19 346 LYS A C 1
ATOM 2762 O O . LYS A 1 346 ? -8.992 -29.922 -21.719 1 92.19 346 LYS A O 1
ATOM 2767 N N . LEU A 1 347 ? -10.719 -30.719 -20.516 1 93.38 347 LEU A N 1
ATOM 2768 C CA . LEU A 1 347 ? -10.219 -30.156 -19.266 1 93.38 347 LEU A CA 1
ATOM 2769 C C . LEU A 1 347 ? -8.875 -30.75 -18.891 1 93.38 347 LEU A C 1
ATOM 2771 O O . LEU A 1 347 ? -7.965 -30.047 -18.469 1 93.38 347 LEU A O 1
ATOM 2775 N N . GLU A 1 348 ? -8.75 -32.031 -19.047 1 91.06 348 GLU A N 1
ATOM 2776 C CA . GLU A 1 348 ? -7.488 -32.719 -18.766 1 91.06 348 GLU A CA 1
ATOM 2777 C C . GLU A 1 348 ? -6.371 -32.219 -19.672 1 91.06 348 GLU A C 1
ATOM 2779 O O . GLU A 1 348 ? -5.258 -31.953 -19.203 1 91.06 348 GLU A O 1
ATOM 2784 N N . TYR A 1 349 ? -6.68 -32.094 -20.953 1 90.5 349 TYR A N 1
ATOM 2785 C CA . TYR A 1 349 ? -5.68 -31.625 -21.906 1 90.5 349 TYR A CA 1
ATOM 2786 C C . TYR A 1 349 ? -5.246 -30.188 -21.594 1 90.5 349 TYR A C 1
ATOM 2788 O O . TYR A 1 349 ? -4.062 -29.859 -21.688 1 90.5 349 TYR A O 1
ATOM 2796 N N . LEU A 1 350 ? -6.203 -29.391 -21.25 1 91.88 350 LEU A N 1
ATOM 2797 C CA . LEU A 1 350 ? -5.895 -28 -20.906 1 91.88 350 LEU A CA 1
ATOM 2798 C C . LEU A 1 350 ? -5.02 -27.938 -19.656 1 91.88 350 LEU A C 1
ATOM 2800 O O . LEU A 1 350 ? -4.051 -27.172 -19.609 1 91.88 350 LEU A O 1
ATOM 2804 N N . ARG A 1 351 ? -5.426 -28.719 -18.625 1 90.25 351 ARG A N 1
ATOM 2805 C CA . ARG A 1 351 ? -4.633 -28.781 -17.391 1 90.25 351 ARG A CA 1
ATOM 2806 C C . ARG A 1 351 ? -3.195 -29.188 -17.703 1 90.25 351 ARG A C 1
ATOM 2808 O O . ARG A 1 351 ? -2.248 -28.578 -17.203 1 90.25 351 ARG A O 1
ATOM 2815 N N . ASN A 1 352 ? -2.984 -30.172 -18.562 1 86.12 352 ASN A N 1
ATOM 2816 C CA . ASN A 1 352 ? -1.658 -30.656 -18.922 1 86.12 352 ASN A CA 1
ATOM 2817 C C . ASN A 1 352 ? -0.865 -29.594 -19.688 1 86.12 352 ASN A C 1
ATOM 2819 O O . ASN A 1 352 ? 0.34 -29.438 -19.469 1 86.12 352 ASN A O 1
ATOM 2823 N N . ALA A 1 353 ? -1.549 -28.906 -20.516 1 87 353 ALA A N 1
ATOM 2824 C CA . ALA A 1 353 ? -0.893 -27.875 -21.297 1 87 353 ALA A CA 1
ATOM 2825 C C . ALA A 1 353 ? -0.368 -26.75 -20.406 1 87 353 ALA A C 1
ATOM 2827 O O . ALA A 1 353 ? 0.741 -26.25 -20.609 1 87 353 ALA A O 1
ATOM 2828 N N . LEU A 1 354 ? -1.142 -26.375 -19.422 1 87.62 354 LEU A N 1
ATOM 2829 C CA . LEU A 1 354 ? -0.764 -25.266 -18.562 1 87.62 354 LEU A CA 1
ATOM 2830 C C . LEU A 1 354 ? 0.248 -25.734 -17.516 1 87.62 354 LEU A C 1
ATOM 2832 O O . LEU A 1 354 ? 1.173 -24.984 -17.172 1 87.62 354 LEU A O 1
ATOM 2836 N N . ALA A 1 355 ? 0.086 -26.938 -17.031 1 80.94 355 ALA A N 1
ATOM 2837 C CA . ALA A 1 355 ? 0.919 -27.422 -15.938 1 80.94 355 ALA A CA 1
ATOM 2838 C C . ALA A 1 355 ? 2.285 -27.875 -16.453 1 80.94 355 ALA A C 1
ATOM 2840 O O . ALA A 1 355 ? 3.25 -27.938 -15.688 1 80.94 355 ALA A O 1
ATOM 2841 N N . HIS A 1 356 ? 2.342 -28.156 -17.734 1 74.94 356 HIS A N 1
ATOM 2842 C CA . HIS A 1 356 ? 3.588 -28.719 -18.25 1 74.94 356 HIS A CA 1
ATOM 2843 C C . HIS A 1 356 ? 4.223 -27.797 -19.281 1 74.94 356 HIS A C 1
ATOM 2845 O O . HIS A 1 356 ? 5.348 -28.031 -19.719 1 74.94 356 HIS A O 1
ATOM 2851 N N . GLY A 1 357 ? 3.645 -26.75 -19.531 1 65.81 357 GLY A N 1
ATOM 2852 C CA . GLY A 1 357 ? 4.191 -25.828 -20.516 1 65.81 357 GLY A CA 1
ATOM 2853 C C . GLY A 1 357 ? 4.297 -26.438 -21.906 1 65.81 357 GLY A C 1
ATOM 2854 O O . GLY A 1 357 ? 5.105 -26 -22.719 1 65.81 357 GLY A O 1
ATOM 2855 N N . ILE A 1 358 ? 3.68 -27.531 -22.031 1 59.31 358 ILE A N 1
ATOM 2856 C CA . ILE A 1 358 ? 3.898 -28.328 -23.234 1 59.31 358 ILE A CA 1
ATOM 2857 C C . ILE A 1 358 ? 2.904 -27.906 -24.328 1 59.31 358 ILE A C 1
ATOM 2859 O O . ILE A 1 358 ? 1.742 -27.625 -24.031 1 59.31 358 ILE A O 1
ATOM 2863 N N . LYS A 1 359 ? 3.486 -27.734 -25.5 1 64.38 359 LYS A N 1
ATOM 2864 C CA . LYS A 1 359 ? 2.646 -27.453 -26.656 1 64.38 359 LYS A CA 1
ATOM 2865 C C . LYS A 1 359 ? 1.749 -28.641 -26.984 1 64.38 359 LYS A C 1
ATOM 2867 O O . LYS A 1 359 ? 2.225 -29.781 -27.078 1 64.38 359 LYS A O 1
ATOM 2872 N N . SER A 1 360 ? 0.547 -28.484 -26.766 1 66 360 SER A N 1
ATOM 2873 C CA . SER A 1 360 ? -0.435 -29.469 -27.188 1 66 360 SER A CA 1
ATOM 2874 C C . SER A 1 360 ? -0.531 -29.547 -28.703 1 66 360 SER A C 1
ATOM 2876 O O . SER A 1 360 ? -0.276 -28.547 -29.391 1 66 360 SER A O 1
ATOM 2878 N N . ASP A 1 361 ? -0.778 -30.766 -29.188 1 72.5 361 ASP A N 1
ATOM 2879 C CA . ASP A 1 361 ? -1.036 -30.922 -30.609 1 72.5 361 ASP A CA 1
ATOM 2880 C C . ASP A 1 361 ? -2.5 -30.641 -30.938 1 72.5 361 ASP A C 1
ATOM 2882 O O . ASP A 1 361 ? -2.875 -30.547 -32.094 1 72.5 361 ASP A O 1
ATOM 2886 N N . ASP A 1 362 ? -3.186 -30.438 -29.938 1 81.62 362 ASP A N 1
ATOM 2887 C CA . ASP A 1 362 ? -4.598 -30.125 -30.125 1 81.62 362 ASP A CA 1
ATOM 2888 C C . ASP A 1 362 ? -4.805 -28.641 -30.422 1 81.62 362 ASP A C 1
ATOM 2890 O O . ASP A 1 362 ? -4.543 -27.781 -29.562 1 81.62 362 ASP A O 1
ATOM 2894 N N . LYS A 1 363 ? -5.359 -28.375 -31.625 1 85.25 363 LYS A N 1
ATOM 2895 C CA . LYS A 1 363 ? -5.508 -27 -32.125 1 85.25 363 LYS A CA 1
ATOM 2896 C C . LYS A 1 363 ? -6.406 -26.172 -31.219 1 85.25 363 LYS A C 1
ATOM 2898 O O . LYS A 1 363 ? -6.18 -24.984 -31.047 1 85.25 363 LYS A O 1
ATOM 2903 N N . GLU A 1 364 ? -7.344 -26.766 -30.688 1 86.94 364 GLU A N 1
ATOM 2904 C CA . GLU A 1 364 ? -8.266 -26.047 -29.812 1 86.94 364 GLU A CA 1
ATOM 2905 C C . GLU A 1 364 ? -7.582 -25.641 -28.516 1 86.94 364 GLU A C 1
ATOM 2907 O O . GLU A 1 364 ? -7.789 -24.516 -28.031 1 86.94 364 GLU A O 1
ATOM 2912 N N . ILE A 1 365 ? -6.82 -26.484 -27.984 1 88.62 365 ILE A N 1
ATOM 2913 C CA . ILE A 1 365 ? -6.09 -26.203 -26.75 1 88.62 365 ILE A CA 1
ATOM 2914 C C . ILE A 1 365 ? -5.074 -25.078 -27.016 1 88.62 365 ILE A C 1
ATOM 2916 O O . ILE A 1 365 ? -4.914 -24.188 -26.188 1 88.62 365 ILE A O 1
ATOM 2920 N N . ILE A 1 366 ? -4.469 -25.172 -28.156 1 85.88 366 ILE A N 1
ATOM 2921 C CA . ILE A 1 366 ? -3.488 -24.156 -28.547 1 85.88 366 ILE A CA 1
ATOM 2922 C C . ILE A 1 366 ? -4.164 -22.781 -28.609 1 85.88 366 ILE A C 1
ATOM 2924 O O . ILE A 1 366 ? -3.627 -21.797 -28.109 1 85.88 366 ILE A O 1
ATOM 2928 N N . ARG A 1 367 ? -5.273 -22.766 -29.172 1 87.88 367 ARG A N 1
ATOM 2929 C CA . ARG A 1 367 ? -6.023 -21.516 -29.281 1 87.88 367 ARG A CA 1
ATOM 2930 C C . ARG A 1 367 ? -6.383 -20.969 -27.906 1 87.88 367 ARG A C 1
ATOM 2932 O O . ARG A 1 367 ? -6.27 -19.766 -27.656 1 87.88 367 ARG A O 1
ATOM 2939 N N . MET A 1 368 ? -6.777 -21.797 -27.031 1 88.94 368 MET A N 1
ATOM 2940 C CA . MET A 1 368 ? -7.191 -21.391 -25.688 1 88.94 368 MET A CA 1
ATOM 2941 C C . MET A 1 368 ? -6.016 -20.812 -24.906 1 88.94 368 MET A C 1
ATOM 2943 O O . MET A 1 368 ? -6.156 -19.781 -24.234 1 88.94 368 MET A O 1
ATOM 2947 N N . VAL A 1 369 ? -4.918 -21.438 -25.016 1 90 369 VAL A N 1
ATOM 2948 C CA . VAL A 1 369 ? -3.777 -21.031 -24.203 1 90 369 VAL A CA 1
ATOM 2949 C C . VAL A 1 369 ? -3.131 -19.781 -24.797 1 90 369 VAL A C 1
ATOM 2951 O O . VAL A 1 369 ? -2.436 -19.047 -24.109 1 90 369 VAL A O 1
ATOM 2954 N N . ASN A 1 370 ? -3.428 -19.453 -26.125 1 90.75 370 ASN A N 1
ATOM 2955 C CA . ASN A 1 370 ? -2.807 -18.328 -26.797 1 90.75 370 ASN A CA 1
ATOM 2956 C C . ASN A 1 370 ? -3.664 -17.062 -26.672 1 90.75 370 ASN A C 1
ATOM 2958 O O . ASN A 1 370 ? -3.275 -15.992 -27.156 1 90.75 370 ASN A O 1
ATOM 2962 N N . ASP A 1 371 ? -4.754 -17.203 -26.016 1 93.31 371 ASP A N 1
ATOM 2963 C CA . ASP A 1 371 ? -5.664 -16.078 -25.797 1 93.31 371 ASP A CA 1
ATOM 2964 C C . ASP A 1 371 ? -6.281 -16.125 -24.406 1 93.31 371 ASP A C 1
ATOM 2966 O O . ASP A 1 371 ? -7.125 -16.969 -24.125 1 93.31 371 ASP A O 1
ATOM 2970 N N . GLU A 1 372 ? -5.926 -15.172 -23.625 1 95.31 372 GLU A N 1
ATOM 2971 C CA . GLU A 1 372 ? -6.34 -15.18 -22.219 1 95.31 372 GLU A CA 1
ATOM 2972 C C . GLU A 1 372 ? -7.863 -15.148 -22.094 1 95.31 372 GLU A C 1
ATOM 2974 O O . GLU A 1 372 ? -8.43 -15.852 -21.266 1 95.31 372 GLU A O 1
ATOM 2979 N N . ASN A 1 373 ? -8.492 -14.281 -22.859 1 95.44 373 ASN A N 1
ATOM 2980 C CA . ASN A 1 373 ? -9.945 -14.188 -22.781 1 95.44 373 ASN A CA 1
ATOM 2981 C C . ASN A 1 373 ? -10.617 -15.508 -23.156 1 95.44 373 ASN A C 1
ATOM 2983 O O . ASN A 1 373 ? -11.609 -15.898 -22.547 1 95.44 373 ASN A O 1
ATOM 2987 N N . CYS A 1 374 ? -10.055 -16.141 -24.188 1 95.12 374 CYS A N 1
ATOM 2988 C CA . CYS A 1 374 ? -10.57 -17.453 -24.594 1 95.12 374 CYS A CA 1
ATOM 2989 C C . CYS A 1 374 ? -10.383 -18.484 -23.484 1 95.12 374 CYS A C 1
ATOM 2991 O O . CYS A 1 374 ? -11.289 -19.281 -23.203 1 95.12 374 CYS A O 1
ATOM 2993 N N . LEU A 1 375 ? -9.219 -18.484 -22.922 1 96.06 375 LEU A N 1
ATOM 2994 C CA . LEU A 1 375 ? -8.945 -19.422 -21.812 1 96.06 375 LEU A CA 1
ATOM 2995 C C . LEU A 1 375 ? -9.883 -19.172 -20.641 1 96.06 375 LEU A C 1
ATOM 2997 O O . LEU A 1 375 ? -10.445 -20.109 -20.078 1 96.06 375 LEU A O 1
ATOM 3001 N N . ASP A 1 376 ? -10.062 -17.875 -20.25 1 97 376 ASP A N 1
ATOM 3002 C CA . ASP A 1 376 ? -10.945 -17.484 -19.141 1 97 376 ASP A CA 1
ATOM 3003 C C . ASP A 1 376 ? -12.375 -17.953 -19.406 1 97 376 ASP A C 1
ATOM 3005 O O . ASP A 1 376 ? -13 -18.562 -18.547 1 97 376 ASP A O 1
ATOM 3009 N N . ASP A 1 377 ? -12.852 -17.75 -20.578 1 96.62 377 ASP A N 1
ATOM 3010 C CA . ASP A 1 377 ? -14.195 -18.141 -20.969 1 96.62 377 ASP A CA 1
ATOM 3011 C C . ASP A 1 377 ? -14.359 -19.656 -20.938 1 96.62 377 ASP A C 1
ATOM 3013 O O . ASP A 1 377 ? -15.406 -20.172 -20.516 1 96.62 377 ASP A O 1
ATOM 3017 N N . GLN A 1 378 ? -13.383 -20.328 -21.453 1 95.81 378 GLN A N 1
ATOM 3018 C CA . GLN A 1 378 ? -13.445 -21.781 -21.484 1 95.81 378 GLN A CA 1
ATOM 3019 C C . GLN A 1 378 ? -13.477 -22.375 -20.078 1 95.81 378 GLN A C 1
ATOM 3021 O O . GLN A 1 378 ? -14.195 -23.328 -19.812 1 95.81 378 GLN A O 1
ATOM 3026 N N . LEU A 1 379 ? -12.68 -21.859 -19.188 1 96.88 379 LEU A N 1
ATOM 3027 C CA . LEU A 1 379 ? -12.68 -22.344 -17.812 1 96.88 379 LEU A CA 1
ATOM 3028 C C . LEU A 1 379 ? -14.031 -22.094 -17.141 1 96.88 379 LEU A C 1
ATOM 3030 O O . LEU A 1 379 ? -14.531 -22.938 -16.406 1 96.88 379 LEU A O 1
ATOM 3034 N N . LYS A 1 380 ? -14.609 -20.922 -17.422 1 97.19 380 LYS A N 1
ATOM 3035 C CA . LYS A 1 380 ? -15.945 -20.641 -16.906 1 97.19 380 LYS A CA 1
ATOM 3036 C C . LYS A 1 380 ? -16.984 -21.594 -17.5 1 97.19 380 LYS A C 1
ATOM 3038 O O . LYS A 1 380 ? -17.922 -21.984 -16.812 1 97.19 380 LYS A O 1
ATOM 3043 N N . LYS A 1 381 ? -16.844 -21.938 -18.75 1 95.94 381 LYS A N 1
ATOM 3044 C CA . LYS A 1 381 ? -17.719 -22.906 -19.406 1 95.94 381 LYS A CA 1
ATOM 3045 C C . LYS A 1 381 ? -17.578 -24.281 -18.766 1 95.94 381 LYS A C 1
ATOM 3047 O O . LYS A 1 381 ? -18.578 -24.969 -18.547 1 95.94 381 LYS A O 1
ATOM 3052 N N . PHE A 1 382 ? -16.312 -24.734 -18.547 1 96 382 PHE A N 1
ATOM 3053 C CA . PHE A 1 382 ? -16.094 -25.984 -17.844 1 96 382 PHE A CA 1
ATOM 3054 C C . PHE A 1 382 ? -16.797 -25.969 -16.484 1 96 382 PHE A C 1
ATOM 3056 O O . PHE A 1 382 ? -17.469 -26.938 -16.125 1 96 382 PHE A O 1
ATOM 3063 N N . ARG A 1 383 ? -16.625 -24.875 -15.75 1 96.38 383 ARG A N 1
ATOM 3064 C CA . ARG A 1 383 ? -17.203 -24.719 -14.422 1 96.38 383 ARG A CA 1
ATOM 3065 C C . ARG A 1 383 ? -18.719 -24.891 -14.469 1 96.38 383 ARG A C 1
ATOM 3067 O O . ARG A 1 383 ? -19.297 -25.562 -13.609 1 96.38 383 ARG A O 1
ATOM 3074 N N . ARG A 1 384 ? -19.406 -24.359 -15.453 1 94.81 384 ARG A N 1
ATOM 3075 C CA . ARG A 1 384 ? -20.859 -24.422 -15.602 1 94.81 384 ARG A CA 1
ATOM 3076 C C . ARG A 1 384 ? -21.297 -25.797 -16.094 1 94.81 384 ARG A C 1
ATOM 3078 O O . ARG A 1 384 ? -22.25 -26.359 -15.562 1 94.81 384 ARG A O 1
ATOM 3085 N N . SER A 1 385 ? -20.641 -26.391 -17.031 1 93.44 385 SER A N 1
ATOM 3086 C CA . SER A 1 385 ? -21.078 -27.609 -17.703 1 93.44 385 SER A CA 1
ATOM 3087 C C . SER A 1 385 ? -20.766 -28.844 -16.859 1 93.44 385 SER A C 1
ATOM 3089 O O . SER A 1 385 ? -21.531 -29.812 -16.875 1 93.44 385 SER A O 1
ATOM 3091 N N . LEU A 1 386 ? -19.672 -28.781 -16.125 1 92.56 386 LEU A N 1
ATOM 3092 C CA . LEU A 1 386 ? -19.219 -29.984 -15.445 1 92.56 386 LEU A CA 1
ATOM 3093 C C . LEU A 1 386 ? -19.688 -29.984 -13.992 1 92.56 386 LEU A C 1
ATOM 3095 O O . LEU A 1 386 ? -19.672 -31.031 -13.328 1 92.56 386 LEU A O 1
ATOM 3099 N N . PHE A 1 387 ? -20.109 -28.844 -13.469 1 91.38 387 PHE A N 1
ATOM 3100 C CA . PHE A 1 387 ? -20.391 -28.797 -12.039 1 91.38 387 PHE A CA 1
ATOM 3101 C C . PHE A 1 387 ? -21.812 -28.266 -11.797 1 91.38 387 PHE A C 1
ATOM 3103 O O . PHE A 1 387 ? -22.266 -28.234 -10.656 1 91.38 387 PHE A O 1
ATOM 3110 N N . ASN A 1 388 ? -22.484 -27.609 -12.758 1 79.94 388 ASN A N 1
ATOM 3111 C CA . ASN A 1 388 ? -23.891 -27.297 -12.625 1 79.94 388 ASN A CA 1
ATOM 3112 C C . ASN A 1 388 ? -24.781 -28.406 -13.18 1 79.94 388 ASN A C 1
ATOM 3114 O O . ASN A 1 388 ? -24.406 -29.078 -14.148 1 79.94 388 ASN A O 1
ATOM 3118 N N . MET B 1 1 ? -23.578 6.223 -4.535 1 92.12 1 MET B N 1
ATOM 3119 C CA . MET B 1 1 ? -23.703 7.27 -3.525 1 92.12 1 MET B CA 1
ATOM 3120 C C . MET B 1 1 ? -22.359 7.973 -3.314 1 92.12 1 MET B C 1
ATOM 3122 O O . MET B 1 1 ? -21.312 7.328 -3.291 1 92.12 1 MET B O 1
ATOM 3126 N N . THR B 1 2 ? -22.422 9.297 -3.283 1 97.06 2 THR B N 1
ATOM 3127 C CA . THR B 1 2 ? -21.203 10.062 -3.057 1 97.06 2 THR B CA 1
ATOM 3128 C C . THR B 1 2 ? -21.219 10.711 -1.676 1 97.06 2 THR B C 1
ATOM 3130 O O . THR B 1 2 ? -22.234 11.266 -1.257 1 97.06 2 THR B O 1
ATOM 3133 N N . THR B 1 3 ? -20.109 10.57 -0.983 1 98.12 3 THR B N 1
ATOM 3134 C CA . THR B 1 3 ? -19.984 11.094 0.373 1 98.12 3 THR B CA 1
ATOM 3135 C C . THR B 1 3 ? -18.75 11.969 0.505 1 98.12 3 THR B C 1
ATOM 3137 O O . THR B 1 3 ? -17.672 11.602 0.016 1 98.12 3 THR B O 1
ATOM 3140 N N . LEU B 1 4 ? -18.922 13.148 1.099 1 98.62 4 LEU B N 1
ATOM 3141 C CA . LEU B 1 4 ? -17.797 13.977 1.493 1 98.62 4 LEU B CA 1
ATOM 3142 C C . LEU B 1 4 ? -17.516 13.836 2.986 1 98.62 4 LEU B C 1
ATOM 3144 O O . LEU B 1 4 ? -18.391 14.062 3.812 1 98.62 4 LEU B O 1
ATOM 3148 N N . ILE B 1 5 ? -16.344 13.453 3.344 1 98.38 5 ILE B N 1
ATOM 3149 C CA . ILE B 1 5 ? -15.891 13.43 4.73 1 98.38 5 ILE B CA 1
ATOM 3150 C C . ILE B 1 5 ? -14.977 14.617 4.996 1 98.38 5 ILE B C 1
ATOM 3152 O O . ILE B 1 5 ? -13.953 14.789 4.324 1 98.38 5 ILE B O 1
ATOM 3156 N N . SER B 1 6 ? -15.336 15.422 5.934 1 98.06 6 SER B N 1
ATOM 3157 C CA . SER B 1 6 ? -14.57 16.625 6.25 1 98.06 6 SER B CA 1
ATOM 3158 C C . SER B 1 6 ? -14.18 16.656 7.727 1 98.06 6 SER B C 1
ATOM 3160 O O . SER B 1 6 ? -15.031 16.469 8.602 1 98.06 6 SER B O 1
ATOM 3162 N N . PHE B 1 7 ? -12.938 16.953 8.016 1 96.06 7 PHE B N 1
ATOM 3163 C CA . PHE B 1 7 ? -12.43 17 9.383 1 96.06 7 PHE B CA 1
ATOM 3164 C C . PHE B 1 7 ? -12.594 18.391 9.969 1 96.06 7 PHE B C 1
ATOM 3166 O O . PHE B 1 7 ? -12.359 19.391 9.281 1 96.06 7 PHE B O 1
ATOM 3173 N N . LEU B 1 8 ? -13.047 18.422 11.203 1 94.62 8 LEU B N 1
ATOM 3174 C CA . LEU B 1 8 ? -13.148 19.672 11.961 1 94.62 8 LEU B CA 1
ATOM 3175 C C . LEU B 1 8 ? -12.117 19.703 13.078 1 94.62 8 LEU B C 1
ATOM 3177 O O . LEU B 1 8 ? -11.953 18.734 13.82 1 94.62 8 LEU B O 1
ATOM 3181 N N . GLY B 1 9 ? -11.383 20.797 13.203 1 92.56 9 GLY B N 1
ATOM 3182 C CA . GLY B 1 9 ? -10.367 20.953 14.234 1 92.56 9 GLY B CA 1
ATOM 3183 C C . GLY B 1 9 ? -10.75 21.969 15.289 1 92.56 9 GLY B C 1
ATOM 3184 O O . GLY B 1 9 ? -11.93 22.266 15.484 1 92.56 9 GLY B O 1
ATOM 3185 N N . LYS B 1 10 ? -9.914 22.453 16.078 1 86.12 10 LYS B N 1
ATOM 3186 C CA . LYS B 1 10 ? -10.148 23.375 17.188 1 86.12 10 LYS B CA 1
ATOM 3187 C C . LYS B 1 10 ? -10.258 24.812 16.688 1 86.12 10 LYS B C 1
ATOM 3189 O O . LYS B 1 10 ? -11.031 25.609 17.219 1 86.12 10 LYS B O 1
ATOM 3194 N N . GLY B 1 11 ? -9.766 25.172 15.586 1 74.44 11 GLY B N 1
ATOM 3195 C CA . GLY B 1 11 ? -9.82 26.5 15.008 1 74.44 11 GLY B CA 1
ATOM 3196 C C . GLY B 1 11 ? -9.57 27.609 16.016 1 74.44 11 GLY B C 1
ATOM 3197 O O . GLY B 1 11 ? -10.414 27.875 16.875 1 74.44 11 GLY B O 1
ATOM 3198 N N . ILE B 1 12 ? -8.5 28.234 16.203 1 70 12 ILE B N 1
ATOM 3199 C CA . ILE B 1 12 ? -8.25 29.25 17.219 1 70 12 ILE B CA 1
ATOM 3200 C C . ILE B 1 12 ? -7.758 30.531 16.547 1 70 12 ILE B C 1
ATOM 3202 O O . ILE B 1 12 ? -7.477 31.516 17.219 1 70 12 ILE B O 1
ATOM 3206 N N . ALA B 1 13 ? -7.887 30.5 15.305 1 74.25 13 ALA B N 1
ATOM 3207 C CA . ALA B 1 13 ? -7.262 31.625 14.594 1 74.25 13 ALA B CA 1
ATOM 3208 C C . ALA B 1 13 ? -8.125 32.875 14.672 1 74.25 13 ALA B C 1
ATOM 3210 O O . ALA B 1 13 ? -7.609 34 14.633 1 74.25 13 ALA B O 1
ATOM 3211 N N . ASP B 1 14 ? -9.43 32.656 14.75 1 79.19 14 ASP B N 1
ATOM 3212 C CA . ASP B 1 14 ? -10.398 33.75 14.789 1 79.19 14 ASP B CA 1
ATOM 3213 C C . ASP B 1 14 ? -11.414 33.562 15.914 1 79.19 14 ASP B C 1
ATOM 3215 O O . ASP B 1 14 ? -12.008 32.469 16.031 1 79.19 14 ASP B O 1
ATOM 3219 N N . LYS B 1 15 ? -11.648 34.531 16.672 1 78.62 15 LYS B N 1
ATOM 3220 C CA . LYS B 1 15 ? -12.523 34.438 17.828 1 78.62 15 LYS B CA 1
ATOM 3221 C C . LYS B 1 15 ? -13.969 34.188 17.406 1 78.62 15 LYS B C 1
ATOM 3223 O O . LYS B 1 15 ? -14.719 33.5 18.125 1 78.62 15 LYS B O 1
ATOM 3228 N N . THR B 1 16 ? -14.297 34.656 16.219 1 80.94 16 THR B N 1
ATOM 3229 C CA . THR B 1 16 ? -15.688 34.594 15.789 1 80.94 16 THR B CA 1
ATOM 3230 C C . THR B 1 16 ? -15.938 33.375 14.922 1 80.94 16 THR B C 1
ATOM 3232 O O . THR B 1 16 ? -16.938 32.688 15.094 1 80.94 16 THR B O 1
ATOM 3235 N N . THR B 1 17 ? -15.039 33.062 14.102 1 81.38 17 THR B N 1
ATOM 3236 C CA . THR B 1 17 ? -15.281 32 13.125 1 81.38 17 THR B CA 1
ATOM 3237 C C . THR B 1 17 ? -14.445 30.781 13.445 1 81.38 17 THR B C 1
ATOM 3239 O O . THR B 1 17 ? -14.648 29.719 12.852 1 81.38 17 THR B O 1
ATOM 3242 N N . GLY B 1 18 ? -13.57 30.938 14.445 1 84.56 18 GLY B N 1
ATOM 3243 C CA . GLY B 1 18 ? -12.656 29.859 14.758 1 84.56 18 GLY B CA 1
ATOM 3244 C C . GLY B 1 18 ? -11.5 29.75 13.789 1 84.56 18 GLY B C 1
ATOM 3245 O O . GLY B 1 18 ? -10.336 29.922 14.172 1 84.56 18 GLY B O 1
ATOM 3246 N N . TYR B 1 19 ? -11.898 29.594 12.445 1 89.56 19 TYR B N 1
ATOM 3247 C CA . TYR B 1 19 ? -10.891 29.578 11.391 1 89.56 19 TYR B CA 1
ATOM 3248 C C . TYR B 1 19 ? -10.781 30.938 10.727 1 89.56 19 TYR B C 1
ATOM 3250 O O . TYR B 1 19 ? -11.719 31.734 10.766 1 89.56 19 TYR B O 1
ATOM 3258 N N . ARG B 1 20 ? -9.594 31.172 10.164 1 90.94 20 ARG B N 1
ATOM 3259 C CA . ARG B 1 20 ? -9.445 32.344 9.312 1 90.94 20 ARG B CA 1
ATOM 3260 C C . ARG B 1 20 ? -10.281 32.219 8.047 1 90.94 20 ARG B C 1
ATOM 3262 O O . ARG B 1 20 ? -10.336 31.156 7.434 1 90.94 20 ARG B O 1
ATOM 3269 N N . THR B 1 21 ? -10.922 33.312 7.758 1 94.31 21 THR B N 1
ATOM 3270 C CA . THR B 1 21 ? -11.664 33.344 6.5 1 94.31 21 THR B CA 1
ATOM 3271 C C . THR B 1 21 ? -10.703 33.438 5.312 1 94.31 21 THR B C 1
ATOM 3273 O O . THR B 1 21 ? -9.703 34.156 5.359 1 94.31 21 THR B O 1
ATOM 3276 N N . ALA B 1 22 ? -11 32.625 4.34 1 95.94 22 ALA B N 1
ATOM 3277 C CA . ALA B 1 22 ? -10.164 32.594 3.141 1 95.94 22 ALA B CA 1
ATOM 3278 C C . ALA B 1 22 ? -11.023 32.5 1.879 1 95.94 22 ALA B C 1
ATOM 3280 O O . ALA B 1 22 ? -12.164 32.062 1.928 1 95.94 22 ALA B O 1
ATOM 3281 N N . THR B 1 23 ? -10.508 33.062 0.803 1 97.94 23 THR B N 1
ATOM 3282 C CA . THR B 1 23 ? -11.133 32.938 -0.509 1 97.94 23 THR B CA 1
ATOM 3283 C C . THR B 1 23 ? -10.492 31.781 -1.281 1 97.94 23 THR B C 1
ATOM 3285 O O . THR B 1 23 ? -9.438 31.953 -1.897 1 97.94 23 THR B O 1
ATOM 3288 N N . TYR B 1 24 ? -11.227 30.688 -1.298 1 97.94 24 TYR B N 1
ATOM 3289 C CA . TYR B 1 24 ? -10.711 29.469 -1.932 1 97.94 24 TYR B CA 1
ATOM 3290 C C . TYR B 1 24 ? -10.984 29.484 -3.43 1 97.94 24 TYR B C 1
ATOM 3292 O O . TYR B 1 24 ? -12.117 29.734 -3.857 1 97.94 24 TYR B O 1
ATOM 3300 N N . ARG B 1 25 ? -9.969 29.234 -4.152 1 97.5 25 ARG B N 1
ATOM 3301 C CA . ARG B 1 25 ? -10.086 29.141 -5.602 1 97.5 25 ARG B CA 1
ATOM 3302 C C . ARG B 1 25 ? -9.992 27.688 -6.059 1 97.5 25 ARG B C 1
ATOM 3304 O O . ARG B 1 25 ? -8.969 27.031 -5.848 1 97.5 25 ARG B O 1
ATOM 3311 N N . PHE B 1 26 ? -11.047 27.25 -6.719 1 96.25 26 PHE B N 1
ATOM 3312 C CA . PHE B 1 26 ? -11.094 25.875 -7.203 1 96.25 26 PHE B CA 1
ATOM 3313 C C . PHE B 1 26 ? -10.531 25.766 -8.617 1 96.25 26 PHE B C 1
ATOM 3315 O O . PHE B 1 26 ? -10.18 26.781 -9.219 1 96.25 26 PHE B O 1
ATOM 3322 N N . ASP B 1 27 ? -10.367 24.578 -9.086 1 89.69 27 ASP B N 1
ATOM 3323 C CA . ASP B 1 27 ? -9.734 24.312 -10.375 1 89.69 27 ASP B CA 1
ATOM 3324 C C . ASP B 1 27 ? -10.516 24.953 -11.516 1 89.69 27 ASP B C 1
ATOM 3326 O O . ASP B 1 27 ? -9.945 25.328 -12.539 1 89.69 27 ASP B O 1
ATOM 3330 N N . ASP B 1 28 ? -11.844 25.109 -11.383 1 93.12 28 ASP B N 1
ATOM 3331 C CA . ASP B 1 28 ? -12.664 25.719 -12.43 1 93.12 28 ASP B CA 1
ATOM 3332 C C . ASP B 1 28 ? -12.688 27.234 -12.289 1 93.12 28 ASP B C 1
ATOM 3334 O O . ASP B 1 28 ? -13.523 27.906 -12.898 1 93.12 28 ASP B O 1
ATOM 3338 N N . ASP B 1 29 ? -11.938 27.719 -11.398 1 93.19 29 ASP B N 1
ATOM 3339 C CA . ASP B 1 29 ? -11.734 29.141 -11.172 1 93.19 29 ASP B CA 1
ATOM 3340 C C . ASP B 1 29 ? -12.875 29.734 -10.344 1 93.19 29 ASP B C 1
ATOM 3342 O O . ASP B 1 29 ? -12.922 30.938 -10.109 1 93.19 29 ASP B O 1
ATOM 3346 N N . SER B 1 30 ? -13.703 28.844 -9.914 1 96.12 30 SER B N 1
ATOM 3347 C CA . SER B 1 30 ? -14.703 29.344 -8.984 1 96.12 30 SER B CA 1
ATOM 3348 C C . SER B 1 30 ? -14.078 29.703 -7.641 1 96.12 30 SER B C 1
ATOM 3350 O O . SER B 1 30 ? -13.102 29.094 -7.219 1 96.12 30 SER B O 1
ATOM 3352 N N . LYS B 1 31 ? -14.672 30.719 -7.043 1 96.94 31 LYS B N 1
ATOM 3353 C CA . LYS B 1 31 ? -14.164 31.234 -5.777 1 96.94 31 LYS B CA 1
ATOM 3354 C C . LYS B 1 31 ? -15.242 31.203 -4.695 1 96.94 31 LYS B C 1
ATOM 3356 O O . LYS B 1 31 ? -16.406 31.484 -4.965 1 96.94 31 LYS B O 1
ATOM 3361 N N . HIS B 1 32 ? -14.867 30.781 -3.576 1 97 32 HIS B N 1
ATOM 3362 C CA . HIS B 1 32 ? -15.75 30.75 -2.42 1 97 32 HIS B CA 1
ATOM 3363 C C . HIS B 1 32 ? -15.055 31.297 -1.177 1 97 32 HIS B C 1
ATOM 3365 O O . HIS B 1 32 ? -13.977 30.828 -0.813 1 97 32 HIS B O 1
ATOM 3371 N N . THR B 1 33 ? -15.672 32.25 -0.553 1 96.75 33 THR B N 1
ATOM 3372 C CA . THR B 1 33 ? -15.117 32.844 0.656 1 96.75 33 THR B CA 1
ATOM 3373 C C . THR B 1 33 ? -15.797 32.281 1.899 1 96.75 33 THR B C 1
ATOM 3375 O O . THR B 1 33 ? -17.016 32.406 2.053 1 96.75 33 THR B O 1
ATOM 3378 N N . THR B 1 34 ? -15.031 31.625 2.725 1 95.31 34 THR B N 1
ATOM 3379 C CA . THR B 1 34 ? -15.578 31 3.924 1 95.31 34 THR B CA 1
ATOM 3380 C C . THR B 1 34 ? -14.469 30.641 4.906 1 95.31 34 THR B C 1
ATOM 3382 O O . THR B 1 34 ? -13.32 30.453 4.508 1 95.31 34 THR B O 1
ATOM 3385 N N . PRO B 1 35 ? -14.781 30.578 6.148 1 94.5 35 PRO B N 1
ATOM 3386 C CA . PRO B 1 35 ? -13.82 30 7.086 1 94.5 35 PRO B CA 1
ATOM 3387 C C . PRO B 1 35 ? -13.844 28.469 7.082 1 94.5 35 PRO B C 1
ATOM 3389 O O . PRO B 1 35 ? -12.875 27.828 7.512 1 94.5 35 PRO B O 1
ATOM 3392 N N . TYR B 1 36 ? -14.945 27.891 6.586 1 94.31 36 TYR B N 1
ATOM 3393 C CA . TYR B 1 36 ? -15.117 26.438 6.648 1 94.31 36 TYR B CA 1
ATOM 3394 C C . TYR B 1 36 ? -15 25.812 5.266 1 94.31 36 TYR B C 1
ATOM 3396 O O . TYR B 1 36 ? -16 25.594 4.586 1 94.31 36 TYR B O 1
ATOM 3404 N N . PHE B 1 37 ? -13.844 25.391 4.938 1 96.69 37 PHE B N 1
ATOM 3405 C CA . PHE B 1 37 ? -13.539 24.875 3.607 1 96.69 37 PHE B CA 1
ATOM 3406 C C . PHE B 1 37 ? -14.469 23.719 3.25 1 96.69 37 PHE B C 1
ATOM 3408 O O . PHE B 1 37 ? -14.883 23.578 2.098 1 96.69 37 PHE B O 1
ATOM 3415 N N . GLY B 1 38 ? -14.797 22.844 4.234 1 96.56 38 GLY B N 1
ATOM 3416 C CA . GLY B 1 38 ? -15.656 21.703 3.994 1 96.56 38 GLY B CA 1
ATOM 3417 C C . GLY B 1 38 ? -17 22.062 3.381 1 96.56 38 GLY B C 1
ATOM 3418 O O . GLY B 1 38 ? -17.5 21.359 2.518 1 96.56 38 GLY B O 1
ATOM 3419 N N . LEU B 1 39 ? -17.484 23.172 3.77 1 95.06 39 LEU B N 1
ATOM 3420 C CA . LEU B 1 39 ? -18.766 23.625 3.234 1 95.06 39 LEU B CA 1
ATOM 3421 C C . LEU B 1 39 ? -18.609 24.125 1.806 1 95.06 39 LEU B C 1
ATOM 3423 O O . LEU B 1 39 ? -19.469 23.891 0.956 1 95.06 39 LEU B O 1
ATOM 3427 N N . ALA B 1 40 ? -17.547 24.875 1.598 1 96.44 40 ALA B N 1
ATOM 3428 C CA . ALA B 1 40 ? -17.266 25.328 0.235 1 96.44 40 ALA B CA 1
ATOM 3429 C C . ALA B 1 40 ? -17.078 24.125 -0.699 1 96.44 40 ALA B C 1
ATOM 3431 O O . ALA B 1 40 ? -17.578 24.141 -1.829 1 96.44 40 ALA B O 1
ATOM 3432 N N . LEU B 1 41 ? -16.375 23.141 -0.172 1 98.06 41 LEU B N 1
ATOM 3433 C CA . LEU B 1 41 ? -16.125 21.938 -0.962 1 98.06 41 LEU B CA 1
ATOM 3434 C C . LEU B 1 41 ? -17.422 21.172 -1.231 1 98.06 41 LEU B C 1
ATOM 3436 O O . LEU B 1 41 ? -17.609 20.641 -2.328 1 98.06 41 LEU B O 1
ATOM 3440 N N . ALA B 1 42 ? -18.312 21.109 -0.277 1 97.38 42 ALA B N 1
ATOM 3441 C CA . ALA B 1 42 ? -19.609 20.484 -0.465 1 97.38 42 ALA B CA 1
ATOM 3442 C C . ALA B 1 42 ? -20.406 21.188 -1.564 1 97.38 42 ALA B C 1
ATOM 3444 O O . ALA B 1 42 ? -21.094 20.531 -2.359 1 97.38 42 ALA B O 1
ATOM 3445 N N . GLY B 1 43 ? -20.297 22.5 -1.563 1 95.81 43 GLY B N 1
ATOM 3446 C CA . GLY B 1 43 ? -20.953 23.25 -2.621 1 95.81 43 GLY B CA 1
ATOM 3447 C C . GLY B 1 43 ? -20.375 22.969 -3.996 1 95.81 43 GLY B C 1
ATOM 3448 O O . GLY B 1 43 ? -21.109 22.938 -4.988 1 95.81 43 GLY B O 1
ATOM 3449 N N . TYR B 1 44 ? -19.125 22.781 -4.016 1 97.06 44 TYR B N 1
ATOM 3450 C CA . TYR B 1 44 ? -18.391 22.547 -5.262 1 97.06 44 TYR B CA 1
ATOM 3451 C C . TYR B 1 44 ? -18.641 21.141 -5.785 1 97.06 44 TYR B C 1
ATOM 3453 O O . TYR B 1 44 ? -18.906 20.953 -6.973 1 97.06 44 TYR B O 1
ATOM 3461 N N . LEU B 1 45 ? -18.641 20.094 -4.871 1 97.19 45 LEU B N 1
ATOM 3462 C CA . LEU B 1 45 ? -18.719 18.703 -5.266 1 97.19 45 LEU B CA 1
ATOM 3463 C C . LEU B 1 45 ? -20.156 18.219 -5.328 1 97.19 45 LEU B C 1
ATOM 3465 O O . LEU B 1 45 ? -20.469 17.234 -6.004 1 97.19 45 LEU B O 1
ATOM 3469 N N . ARG B 1 46 ? -21.031 18.844 -4.586 1 96.88 46 ARG B N 1
ATOM 3470 C CA . ARG B 1 46 ? -22.438 18.484 -4.477 1 96.88 46 ARG B CA 1
ATOM 3471 C C . ARG B 1 46 ? -22.609 17 -4.168 1 96.88 46 ARG B C 1
ATOM 3473 O O . ARG B 1 46 ? -23.312 16.281 -4.883 1 96.88 46 ARG B O 1
ATOM 3480 N N . PRO B 1 47 ? -22 16.547 -3.045 1 97.69 47 PRO B N 1
ATOM 3481 C CA . PRO B 1 47 ? -22.156 15.148 -2.648 1 97.69 47 PRO B CA 1
ATOM 3482 C C . PRO B 1 47 ? -23.578 14.82 -2.186 1 97.69 47 PRO B C 1
ATOM 3484 O O . PRO B 1 47 ? -24.359 15.727 -1.903 1 97.69 47 PRO B O 1
ATOM 3487 N N . GLU B 1 48 ? -23.859 13.547 -2.127 1 97.75 48 GLU B N 1
ATOM 3488 C CA . GLU B 1 48 ? -25.172 13.109 -1.662 1 97.75 48 GLU B CA 1
ATOM 3489 C C . GLU B 1 48 ? -25.25 13.086 -0.138 1 97.75 48 GLU B C 1
ATOM 3491 O O . GLU B 1 48 ? -26.328 13.078 0.44 1 97.75 48 GLU B O 1
ATOM 3496 N N . ARG B 1 49 ? -24.062 13.031 0.478 1 97.62 49 ARG B N 1
ATOM 3497 C CA . ARG B 1 49 ? -23.953 12.953 1.932 1 97.62 49 ARG B CA 1
ATOM 3498 C C . ARG B 1 49 ? -22.688 13.664 2.43 1 97.62 49 ARG B C 1
ATOM 3500 O O . ARG B 1 49 ? -21.656 13.625 1.771 1 97.62 49 ARG B O 1
ATOM 3507 N N . LEU B 1 50 ? -22.844 14.367 3.6 1 98.12 50 LEU B N 1
ATOM 3508 C CA . LEU B 1 50 ? -21.719 15.039 4.242 1 98.12 50 LEU B CA 1
ATOM 3509 C C . LEU B 1 50 ? -21.469 14.469 5.633 1 98.12 50 LEU B C 1
ATOM 3511 O O . LEU B 1 50 ? -22.375 14.406 6.457 1 98.12 50 LEU B O 1
ATOM 3515 N N . ILE B 1 51 ? -20.266 14.023 5.859 1 98.19 51 ILE B N 1
ATOM 3516 C CA . ILE B 1 51 ? -19.859 13.539 7.172 1 98.19 51 ILE B CA 1
ATOM 3517 C C . ILE B 1 51 ? -18.828 14.492 7.777 1 98.19 51 ILE B C 1
ATOM 3519 O O . ILE B 1 51 ? -17.734 14.664 7.227 1 98.19 51 ILE B O 1
ATOM 3523 N N . LEU B 1 52 ? -19.188 15.07 8.883 1 97.81 52 LEU B N 1
ATOM 3524 C CA . LEU B 1 52 ? -18.266 15.914 9.648 1 97.81 52 LEU B CA 1
ATOM 3525 C C . LEU B 1 52 ? -17.656 15.141 10.805 1 97.81 52 LEU B C 1
ATOM 3527 O O . LEU B 1 52 ? -18.359 14.617 11.664 1 97.81 52 LEU B O 1
ATOM 3531 N N . VAL B 1 53 ? -16.344 15.094 10.758 1 97.12 53 VAL B N 1
ATOM 3532 C CA . VAL B 1 53 ? -15.625 14.328 11.773 1 97.12 53 VAL B CA 1
ATOM 3533 C C . VAL B 1 53 ? -14.758 15.266 12.609 1 97.12 53 VAL B C 1
ATOM 3535 O O . VAL B 1 53 ? -14.086 16.156 12.07 1 97.12 53 VAL B O 1
ATOM 3538 N N . GLY B 1 54 ? -14.789 15.133 13.922 1 96 54 GLY B N 1
ATOM 3539 C CA . GLY B 1 54 ? -13.984 15.922 14.836 1 96 54 GLY B CA 1
ATOM 3540 C C . GLY B 1 54 ? -13.836 15.289 16.203 1 96 54 GLY B C 1
ATOM 3541 O O . GLY B 1 54 ? -14.5 14.289 16.5 1 96 54 GLY B O 1
ATOM 3542 N N . THR B 1 55 ? -12.922 15.797 16.938 1 94.62 55 THR B N 1
ATOM 3543 C CA . THR B 1 55 ? -12.766 15.344 18.312 1 94.62 55 THR B CA 1
ATOM 3544 C C . THR B 1 55 ? -13.75 16.047 19.25 1 94.62 55 THR B C 1
ATOM 3546 O O . THR B 1 55 ? -14.461 16.953 18.828 1 94.62 55 THR B O 1
ATOM 3549 N N . ALA B 1 56 ? -13.75 15.641 20.516 1 95.06 56 ALA B N 1
ATOM 3550 C CA . ALA B 1 56 ? -14.625 16.25 21.516 1 95.06 56 ALA B CA 1
ATOM 3551 C C . ALA B 1 56 ? -14.234 17.703 21.781 1 95.06 56 ALA B C 1
ATOM 3553 O O . ALA B 1 56 ? -15.031 18.484 22.297 1 95.06 56 ALA B O 1
ATOM 3554 N N . GLY B 1 57 ? -13.023 18.016 21.375 1 92.12 57 GLY B N 1
ATOM 3555 C CA . GLY B 1 57 ? -12.539 19.375 21.594 1 92.12 57 GLY B CA 1
ATOM 3556 C C . GLY B 1 57 ? -12.516 20.219 20.328 1 92.12 57 GLY B C 1
ATOM 3557 O O . GLY B 1 57 ? -12.031 21.344 20.344 1 92.12 57 GLY B O 1
ATOM 3558 N N . SER B 1 58 ? -13.023 19.656 19.203 1 93.81 58 SER B N 1
ATOM 3559 C CA . SER B 1 58 ? -13.094 20.438 17.969 1 93.81 58 SER B CA 1
ATOM 3560 C C . SER B 1 58 ? -14.062 21.609 18.109 1 93.81 58 SER B C 1
ATOM 3562 O O . SER B 1 58 ? -14.898 21.625 19.016 1 93.81 58 SER B O 1
ATOM 3564 N N . MET B 1 59 ? -13.992 22.578 17.25 1 93.81 59 MET B N 1
ATOM 3565 C CA . MET B 1 59 ? -14.773 23.797 17.391 1 93.81 59 MET B CA 1
ATOM 3566 C C . MET B 1 59 ? -16.219 23.594 16.922 1 93.81 59 MET B C 1
ATOM 3568 O O . MET B 1 59 ? -16.719 24.328 16.078 1 93.81 59 MET B O 1
ATOM 3572 N N . TRP B 1 60 ? -16.875 22.656 17.5 1 94.69 60 TRP B N 1
ATOM 3573 C CA . TRP B 1 60 ? -18.266 22.359 17.188 1 94.69 60 TRP B CA 1
ATOM 3574 C C . TRP B 1 60 ? -19.156 23.547 17.516 1 94.69 60 TRP B C 1
ATOM 3576 O O . TRP B 1 60 ? -20.109 23.844 16.781 1 94.69 60 TRP B O 1
ATOM 3586 N N . ASP B 1 61 ? -18.797 24.281 18.562 1 92.69 61 ASP B N 1
ATOM 3587 C CA . ASP B 1 61 ? -19.562 25.438 19.031 1 92.69 61 ASP B CA 1
ATOM 3588 C C . ASP B 1 61 ? -19.516 26.578 18.016 1 92.69 61 ASP B C 1
ATOM 3590 O O . ASP B 1 61 ? -20.562 27 17.516 1 92.69 61 ASP B O 1
ATOM 3594 N N . VAL B 1 62 ? -18.375 26.891 17.641 1 91.56 62 VAL B N 1
ATOM 3595 C CA . VAL B 1 62 ? -18.203 28 16.703 1 91.56 62 VAL B CA 1
ATOM 3596 C C . VAL B 1 62 ? -18.781 27.625 15.336 1 91.56 62 VAL B C 1
ATOM 3598 O O . VAL B 1 62 ? -19.438 28.438 14.688 1 91.56 62 VAL B O 1
ATOM 3601 N N . PHE B 1 63 ? -18.578 26.406 14.953 1 93.88 63 PHE B N 1
ATOM 3602 C CA . PHE B 1 63 ? -19.062 25.938 13.664 1 93.88 63 PHE B CA 1
ATOM 3603 C C . PHE B 1 63 ? -20.594 26.016 13.602 1 93.88 63 PHE B C 1
ATOM 3605 O O . PHE B 1 63 ? -21.156 26.609 12.672 1 93.88 63 PHE B O 1
ATOM 3612 N N . PHE B 1 64 ? -21.25 25.516 14.594 1 93.12 64 PHE B N 1
ATOM 3613 C CA . PHE B 1 64 ? -22.703 25.438 14.547 1 93.12 64 PHE B CA 1
ATOM 3614 C C . PHE B 1 64 ? -23.328 26.797 14.867 1 93.12 64 PHE B C 1
ATOM 3616 O O . PHE B 1 64 ? -24.438 27.094 14.406 1 93.12 64 PHE B O 1
ATOM 3623 N N . GLU B 1 65 ? -22.594 27.547 15.586 1 90.38 65 GLU B N 1
ATOM 3624 C CA . GLU B 1 65 ? -23.062 28.922 15.758 1 90.38 65 GLU B CA 1
ATOM 3625 C C . GLU B 1 65 ? -23.188 29.641 14.414 1 90.38 65 GLU B C 1
ATOM 3627 O O . GLU B 1 65 ? -24.156 30.391 14.195 1 90.38 65 GLU B O 1
ATOM 3632 N N . GLN B 1 66 ? -22.281 29.375 13.602 1 87.56 66 GLN B N 1
ATOM 3633 C CA . GLN B 1 66 ? -22.281 30 12.281 1 87.56 66 GLN B CA 1
ATOM 3634 C C . GLN B 1 66 ? -23.281 29.344 11.352 1 87.56 66 GLN B C 1
ATOM 3636 O O . GLN B 1 66 ? -23.562 29.859 10.266 1 87.56 66 GLN B O 1
ATOM 3641 N N . GLN B 1 67 ? -23.812 28.219 11.742 1 87.38 67 GLN B N 1
ATOM 3642 C CA . GLN B 1 67 ? -24.812 27.516 10.938 1 87.38 67 GLN B CA 1
ATOM 3643 C C . GLN B 1 67 ? -26.203 27.688 11.523 1 87.38 67 GLN B C 1
ATOM 3645 O O . GLN B 1 67 ? -27.078 26.828 11.352 1 87.38 67 GLN B O 1
ATOM 3650 N N . ASP B 1 68 ? -26.422 28.703 12.352 1 81.75 68 ASP B N 1
ATOM 3651 C CA . ASP B 1 68 ? -27.703 29.188 12.859 1 81.75 68 ASP B CA 1
ATOM 3652 C C . ASP B 1 68 ? -28.25 28.234 13.93 1 81.75 68 ASP B C 1
ATOM 3654 O O . ASP B 1 68 ? -29.453 27.984 13.992 1 81.75 68 ASP B O 1
ATOM 3658 N N . ALA B 1 69 ? -27.359 27.625 14.68 1 81.56 69 ALA B N 1
ATOM 3659 C CA . ALA B 1 69 ? -27.812 26.859 15.844 1 81.56 69 ALA B CA 1
ATOM 3660 C C . ALA B 1 69 ? -28.422 27.781 16.891 1 81.56 69 ALA B C 1
ATOM 3662 O O . ALA B 1 69 ? -28.109 28.969 16.953 1 81.56 69 ALA B O 1
ATOM 3663 N N . SER B 1 70 ? -29.312 27.203 17.719 1 85.88 70 SER B N 1
ATOM 3664 C CA . SER B 1 70 ? -29.938 28.016 18.766 1 85.88 70 SER B CA 1
ATOM 3665 C C . SER B 1 70 ? -28.922 28.453 19.812 1 85.88 70 SER B C 1
ATOM 3667 O O . SER B 1 70 ? -27.938 27.766 20.047 1 85.88 70 SER B O 1
ATOM 3669 N N . ASP B 1 71 ? -29.266 29.5 20.469 1 87.44 71 ASP B N 1
ATOM 3670 C CA . ASP B 1 71 ? -28.375 30.047 21.484 1 87.44 71 ASP B CA 1
ATOM 3671 C C . ASP B 1 71 ? -28.141 29.047 22.609 1 87.44 71 ASP B C 1
ATOM 3673 O O . ASP B 1 71 ? -27.016 28.906 23.094 1 87.44 71 ASP B O 1
ATOM 3677 N N . ASP B 1 72 ? -29.172 28.375 22.906 1 87.38 72 ASP B N 1
ATOM 3678 C CA . ASP B 1 72 ? -29.062 27.406 24 1 87.38 72 ASP B CA 1
ATOM 3679 C C . ASP B 1 72 ? -28.141 26.25 23.609 1 87.38 72 ASP B C 1
ATOM 3681 O O . ASP B 1 72 ? -27.328 25.797 24.422 1 87.38 72 ASP B O 1
ATOM 3685 N N . ASP B 1 73 ? -28.328 25.828 22.422 1 86.31 73 ASP B N 1
ATOM 3686 C CA . ASP B 1 73 ? -27.484 24.734 21.922 1 86.31 73 ASP B CA 1
ATOM 3687 C C . ASP B 1 73 ? -26.016 25.156 21.859 1 86.31 73 ASP B C 1
ATOM 3689 O O . ASP B 1 73 ? -25.125 24.375 22.219 1 86.31 73 ASP B O 1
ATOM 3693 N N . VAL B 1 74 ? -25.812 26.312 21.469 1 89.25 74 VAL B N 1
ATOM 3694 C CA . VAL B 1 74 ? -24.453 26.828 21.297 1 89.25 74 VAL B CA 1
ATOM 3695 C C . VAL B 1 74 ? -23.781 26.984 22.656 1 89.25 74 VAL B C 1
ATOM 3697 O O . VAL B 1 74 ? -22.609 26.641 22.828 1 89.25 74 VAL B O 1
ATOM 3700 N N . LEU B 1 75 ? -24.5 27.5 23.609 1 91.25 75 LEU B N 1
ATOM 3701 C CA . LEU B 1 75 ? -23.953 27.672 24.953 1 91.25 75 LEU B CA 1
ATOM 3702 C C . LEU B 1 75 ? -23.531 26.344 25.531 1 91.25 75 LEU B C 1
ATOM 3704 O O . LEU B 1 75 ? -22.469 26.234 26.156 1 91.25 75 LEU B O 1
ATOM 3708 N N . ALA B 1 76 ? -24.344 25.375 25.328 1 91 76 ALA B N 1
ATOM 3709 C CA . ALA B 1 76 ? -24.016 24.031 25.797 1 91 76 ALA B CA 1
ATOM 3710 C C . ALA B 1 76 ? -22.766 23.5 25.125 1 91 76 ALA B C 1
ATOM 3712 O O . ALA B 1 76 ? -21.922 22.844 25.766 1 91 76 ALA B O 1
ATOM 3713 N N . LEU B 1 77 ? -22.672 23.781 23.891 1 93 77 LEU B N 1
ATOM 3714 C CA . LEU B 1 77 ? -21.516 23.312 23.125 1 93 77 LEU B CA 1
ATOM 3715 C C . LEU B 1 77 ? -20.25 24.047 23.547 1 93 77 LEU B C 1
ATOM 3717 O O . LEU B 1 77 ? -19.172 23.453 23.578 1 93 77 LEU B O 1
ATOM 3721 N N . ILE B 1 78 ? -20.359 25.281 23.844 1 92.19 78 ILE B N 1
ATOM 3722 C CA . ILE B 1 78 ? -19.219 26.094 24.234 1 92.19 78 ILE B CA 1
ATOM 3723 C C . ILE B 1 78 ? -18.547 25.469 25.469 1 92.19 78 ILE B C 1
ATOM 3725 O O . ILE B 1 78 ? -17.344 25.25 25.484 1 92.19 78 ILE B O 1
ATOM 3729 N N . ASP B 1 79 ? -19.312 25.172 26.422 1 93.38 79 ASP B N 1
ATOM 3730 C CA . ASP B 1 79 ? -18.797 24.562 27.641 1 93.38 79 ASP B CA 1
ATOM 3731 C C . ASP B 1 79 ? -18.203 23.188 27.375 1 93.38 79 ASP B C 1
ATOM 3733 O O . ASP B 1 79 ? -17.141 22.844 27.891 1 93.38 79 ASP B O 1
ATOM 3737 N N . ALA B 1 80 ? -18.891 22.422 26.609 1 94.25 80 ALA B N 1
ATOM 3738 C CA . ALA B 1 80 ? -18.453 21.078 26.297 1 94.25 80 ALA B CA 1
ATOM 3739 C C . ALA B 1 80 ? -17.141 21.078 25.531 1 94.25 80 ALA B C 1
ATOM 3741 O O . ALA B 1 80 ? -16.25 20.25 25.781 1 94.25 80 ALA B O 1
ATOM 3742 N N . VAL B 1 81 ? -16.969 21.938 24.578 1 93.38 81 VAL B N 1
ATOM 3743 C CA . VAL B 1 81 ? -15.758 22.031 23.781 1 93.38 81 VAL B CA 1
ATOM 3744 C C . VAL B 1 81 ? -14.578 22.422 24.672 1 93.38 81 VAL B C 1
ATOM 3746 O O . VAL B 1 81 ? -13.5 21.828 24.578 1 93.38 81 VAL B O 1
ATOM 3749 N N . ARG B 1 82 ? -14.781 23.359 25.547 1 89.88 82 ARG B N 1
ATOM 3750 C CA . ARG B 1 82 ? -13.742 23.828 26.453 1 89.88 82 ARG B CA 1
ATOM 3751 C C . ARG B 1 82 ? -13.195 22.672 27.297 1 89.88 82 ARG B C 1
ATOM 3753 O O . ARG B 1 82 ? -11.984 22.578 27.516 1 89.88 82 ARG B O 1
ATOM 3760 N N . GLU B 1 83 ? -14.117 21.844 27.625 1 92.25 83 GLU B N 1
ATOM 3761 C CA . GLU B 1 83 ? -13.742 20.75 28.5 1 92.25 83 GLU B CA 1
ATOM 3762 C C . GLU B 1 83 ? -13.492 19.469 27.703 1 92.25 83 GLU B C 1
ATOM 3764 O O . GLU B 1 83 ? -13.281 18.406 28.281 1 92.25 83 GLU B O 1
ATOM 3769 N N . SER B 1 84 ? -13.57 19.547 26.438 1 91.81 84 SER B N 1
ATOM 3770 C CA . SER B 1 84 ?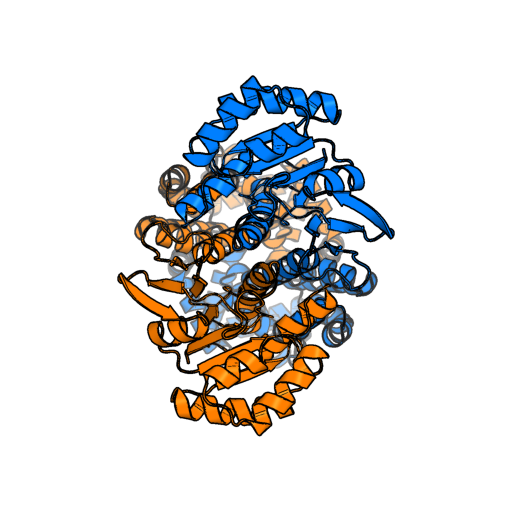 -13.367 18.406 25.547 1 91.81 84 SER B CA 1
ATOM 3771 C C . SER B 1 84 ? -14.297 17.266 25.906 1 91.81 84 SER B C 1
ATOM 3773 O O . SER B 1 84 ? -13.852 16.125 26.062 1 91.81 84 SER B O 1
ATOM 3775 N N . ARG B 1 85 ? -15.586 17.594 26.016 1 94.81 85 ARG B N 1
ATOM 3776 C CA . ARG B 1 85 ? -16.547 16.594 26.469 1 94.81 85 ARG B CA 1
ATOM 3777 C C . ARG B 1 85 ? -17.766 16.547 25.531 1 94.81 85 ARG B C 1
ATOM 3779 O O . ARG B 1 85 ? -18.844 16.125 25.953 1 94.81 85 ARG B O 1
ATOM 3786 N N . VAL B 1 86 ? -17.625 17.125 24.375 1 96.06 86 VAL B N 1
ATOM 3787 C CA . VAL B 1 86 ? -18.719 17.031 23.422 1 96.06 86 VAL B CA 1
ATOM 3788 C C . VAL B 1 86 ? -19.078 15.562 23.188 1 96.06 86 VAL B C 1
ATOM 3790 O O . VAL B 1 86 ? -18.188 14.719 23.047 1 96.06 86 VAL B O 1
ATOM 3793 N N . ASP B 1 87 ? -20.344 15.25 23.172 1 95.06 87 ASP B N 1
ATOM 3794 C CA . ASP B 1 87 ? -20.75 13.867 22.953 1 95.06 87 ASP B CA 1
ATOM 3795 C C . ASP B 1 87 ? -21.734 13.773 21.781 1 95.06 87 ASP B C 1
ATOM 3797 O O . ASP B 1 87 ? -22.094 14.789 21.188 1 95.06 87 ASP B O 1
ATOM 3801 N N . ALA B 1 88 ? -22.078 12.57 21.531 1 94.62 88 ALA B N 1
ATOM 3802 C CA . ALA B 1 88 ? -22.875 12.289 20.328 1 94.62 88 ALA B CA 1
ATOM 3803 C C . ALA B 1 88 ? -24.25 12.93 20.438 1 94.62 88 ALA B C 1
ATOM 3805 O O . ALA B 1 88 ? -24.812 13.391 19.438 1 94.62 88 ALA B O 1
ATOM 3806 N N . ASP B 1 89 ? -24.797 13.008 21.531 1 93.56 89 ASP B N 1
ATOM 3807 C CA . ASP B 1 89 ? -26.141 13.547 21.734 1 93.56 89 ASP B CA 1
ATOM 3808 C C . ASP B 1 89 ? -26.172 15.047 21.453 1 93.56 89 ASP B C 1
ATOM 3810 O O . ASP B 1 89 ? -27.141 15.555 20.891 1 93.56 89 ASP B O 1
ATOM 3814 N N . MET B 1 90 ? -25.141 15.703 21.859 1 93.19 90 MET B N 1
ATOM 3815 C CA . MET B 1 90 ? -25.047 17.141 21.641 1 93.19 90 MET B CA 1
ATOM 3816 C C . MET B 1 90 ? -25.016 17.469 20.156 1 93.19 90 MET B C 1
ATOM 3818 O O . MET B 1 90 ? -25.5 18.516 19.719 1 93.19 90 MET B O 1
ATOM 3822 N N . LEU B 1 91 ? -24.453 16.531 19.391 1 95.25 91 LEU B N 1
ATOM 3823 C CA . LEU B 1 91 ? -24.281 16.781 17.969 1 95.25 91 LEU B CA 1
ATOM 3824 C C . LEU B 1 91 ? -25.516 16.375 17.188 1 95.25 91 LEU B C 1
ATOM 3826 O O . LEU B 1 91 ? -25.766 16.891 16.078 1 95.25 91 LEU B O 1
ATOM 3830 N N . SER B 1 92 ? -26.344 15.508 17.719 1 93 92 SER B N 1
ATOM 3831 C CA . SER B 1 92 ? -27.5 14.953 17.016 1 93 92 SER B CA 1
ATOM 3832 C C . SER B 1 92 ? -28.469 16.047 16.609 1 93 92 SER B C 1
ATOM 3834 O O . SER B 1 92 ? -28.969 16.062 15.477 1 93 92 SER B O 1
ATOM 3836 N N . ALA B 1 93 ? -28.75 16.938 17.484 1 87.56 93 ALA B N 1
ATOM 3837 C CA . ALA B 1 93 ? -29.688 18.016 17.188 1 87.56 93 ALA B CA 1
ATOM 3838 C C . ALA B 1 93 ? -29.141 18.922 16.109 1 87.56 93 ALA B C 1
ATOM 3840 O O . ALA B 1 93 ? -29.891 19.391 15.234 1 87.56 93 ALA B O 1
ATOM 3841 N N . GLN B 1 94 ? -27.906 19.188 16.188 1 92.25 94 GLN B N 1
ATOM 3842 C CA . GLN B 1 94 ? -27.266 20.062 15.227 1 92.25 94 GLN B CA 1
ATOM 3843 C C . GLN B 1 94 ? -27.188 19.406 13.852 1 92.25 94 GLN B C 1
ATOM 3845 O O . GLN B 1 94 ? -27.297 20.078 12.828 1 92.25 94 GLN B O 1
ATOM 3850 N N . GLU B 1 95 ? -27 18.125 13.891 1 94.25 95 GLU B N 1
ATOM 3851 C CA . GLU B 1 95 ? -26.984 17.344 12.664 1 94.25 95 GLU B CA 1
ATOM 3852 C C . GLU B 1 95 ? -28.281 17.484 11.883 1 94.25 95 GLU B C 1
ATOM 3854 O O . GLU B 1 95 ? -28.266 17.719 10.672 1 94.25 95 GLU B O 1
ATOM 3859 N N . LYS B 1 96 ? -29.359 17.344 12.523 1 92.88 96 LYS B N 1
ATOM 3860 C CA . LYS B 1 96 ? -30.672 17.453 11.898 1 92.88 96 LYS B CA 1
ATOM 3861 C C . LYS B 1 96 ? -30.891 18.844 11.312 1 92.88 96 LYS B C 1
ATOM 3863 O O . LYS B 1 96 ? -31.406 18.984 10.203 1 92.88 96 LYS B O 1
ATOM 3868 N N . ARG B 1 97 ? -30.516 19.781 12 1 92.19 97 ARG B N 1
ATOM 3869 C CA . ARG B 1 97 ? -30.688 21.172 11.555 1 92.19 97 ARG B CA 1
ATOM 3870 C C . ARG B 1 97 ? -29.844 21.438 10.312 1 92.19 97 ARG B C 1
ATOM 3872 O O . ARG B 1 97 ? -30.328 22.031 9.352 1 92.19 97 ARG B O 1
ATOM 3879 N N . LEU B 1 98 ? -28.609 21.047 10.398 1 94.25 98 LEU B N 1
ATOM 3880 C CA . LEU B 1 98 ? -27.703 21.281 9.273 1 94.25 98 LEU B CA 1
ATOM 3881 C C . LEU B 1 98 ? -28.141 20.5 8.047 1 94.25 98 LEU B C 1
ATOM 3883 O O . LEU B 1 98 ? -27.984 20.969 6.918 1 94.25 98 LEU B O 1
ATOM 3887 N N . THR B 1 99 ? -28.703 19.312 8.25 1 96.31 99 THR B N 1
ATOM 3888 C CA . THR B 1 99 ? -29.266 18.5 7.164 1 96.31 99 THR B CA 1
ATOM 3889 C C . THR B 1 99 ? -30.359 19.266 6.438 1 96.31 99 THR B C 1
ATOM 3891 O O . THR B 1 99 ? -30.391 19.312 5.203 1 96.31 99 THR B O 1
ATOM 3894 N N . LYS B 1 100 ? -31.188 19.891 7.18 1 93.94 100 LYS B N 1
ATOM 3895 C CA . LYS B 1 100 ? -32.281 20.672 6.602 1 93.94 100 LYS B CA 1
ATOM 3896 C C . LYS B 1 100 ? -31.75 21.891 5.855 1 93.94 100 LYS B C 1
ATOM 3898 O O . LYS B 1 100 ? -32.188 22.188 4.746 1 93.94 100 LYS B O 1
ATOM 3903 N N . ARG B 1 101 ? -30.844 22.5 6.406 1 92.56 101 ARG B N 1
ATOM 3904 C CA . ARG B 1 101 ? -30.328 23.734 5.844 1 92.56 101 ARG B CA 1
ATOM 3905 C C . ARG B 1 101 ? -29.594 23.469 4.527 1 92.56 101 ARG B C 1
ATOM 3907 O O . ARG B 1 101 ? -29.766 24.219 3.559 1 92.56 101 ARG B O 1
ATOM 3914 N N . LEU B 1 102 ? -28.75 22.438 4.512 1 93.69 102 LEU B N 1
ATOM 3915 C CA . LEU B 1 102 ? -27.922 22.141 3.344 1 93.69 102 LEU B CA 1
ATOM 3916 C C . LEU B 1 102 ? -28.703 21.344 2.312 1 93.69 102 LEU B C 1
ATOM 3918 O O . LEU B 1 102 ? -28.297 21.25 1.151 1 93.69 102 LEU B O 1
ATOM 3922 N N . GLY B 1 103 ? -29.781 20.703 2.732 1 94.06 103 GLY B N 1
ATOM 3923 C CA . GLY B 1 103 ? -30.578 19.906 1.816 1 94.06 103 GLY B CA 1
ATOM 3924 C C . GLY B 1 103 ? -29.953 18.562 1.473 1 94.06 103 GLY B C 1
ATOM 3925 O O . GLY B 1 103 ? -30.203 18.016 0.403 1 94.06 103 GLY B O 1
ATOM 3926 N N . LEU B 1 104 ? -29 18.141 2.244 1 95.94 104 LEU B N 1
ATOM 3927 C CA . LEU B 1 104 ? -28.406 16.828 2.125 1 95.94 104 LEU B CA 1
ATOM 3928 C C . LEU B 1 104 ? -28.125 16.219 3.5 1 95.94 104 LEU B C 1
ATOM 3930 O O . LEU B 1 104 ? -27.922 16.953 4.473 1 95.94 104 LEU B O 1
ATOM 3934 N N . PRO B 1 105 ? -28.172 14.914 3.578 1 96.75 105 PRO B N 1
ATOM 3935 C CA . PRO B 1 105 ? -27.891 14.273 4.867 1 96.75 105 PRO B CA 1
ATOM 3936 C C . PRO B 1 105 ? -26.531 14.648 5.422 1 96.75 105 PRO B C 1
ATOM 3938 O O . PRO B 1 105 ? -25.516 14.57 4.707 1 96.75 105 PRO B O 1
ATOM 3941 N N . VAL B 1 106 ? -26.516 15.055 6.672 1 97.44 106 VAL B N 1
ATOM 3942 C CA . VAL B 1 106 ? -25.281 15.383 7.383 1 97.44 106 VAL B CA 1
ATOM 3943 C C . VAL B 1 106 ? -25.125 14.469 8.594 1 97.44 106 VAL B C 1
ATOM 3945 O O . VAL B 1 106 ? -26.094 14.219 9.32 1 97.44 106 VAL B O 1
ATOM 3948 N N . ILE B 1 107 ? -23.969 13.883 8.719 1 97.56 107 ILE B N 1
ATOM 3949 C CA . ILE B 1 107 ? -23.641 13.07 9.875 1 97.56 107 ILE B CA 1
ATOM 3950 C C . ILE B 1 107 ? -22.453 13.703 10.625 1 97.56 107 ILE B C 1
ATOM 3952 O O . ILE B 1 107 ? -21.453 14.078 10.016 1 97.56 107 ILE B O 1
ATOM 3956 N N . CYS B 1 108 ? -22.609 13.922 11.906 1 97.44 108 CYS B N 1
ATOM 3957 C CA . CYS B 1 108 ? -21.516 14.367 12.773 1 97.44 108 CYS B CA 1
ATOM 3958 C C . CYS B 1 108 ? -21 13.219 13.633 1 97.44 108 CYS B C 1
ATOM 3960 O O . CYS B 1 108 ? -21.781 12.539 14.305 1 97.44 108 CYS B O 1
ATOM 3962 N N . ARG B 1 109 ? -19.703 13.008 13.562 1 97.62 109 ARG B N 1
ATOM 3963 C CA . ARG B 1 109 ? -19.141 11.859 14.273 1 97.62 109 ARG B CA 1
ATOM 3964 C C . ARG B 1 109 ? -17.891 12.258 15.055 1 97.62 109 ARG B C 1
ATOM 3966 O O . ARG B 1 109 ? -17.062 13.023 14.555 1 97.62 109 ARG B O 1
ATOM 3973 N N . LEU B 1 110 ? -17.859 11.789 16.312 1 97.5 110 LEU B N 1
ATOM 3974 C CA . LEU B 1 110 ? -16.703 12.023 17.156 1 97.5 110 LEU B CA 1
ATOM 3975 C C . LEU B 1 110 ? -15.633 10.961 16.922 1 97.5 110 LEU B C 1
ATOM 3977 O O . LEU B 1 110 ? -15.953 9.781 16.766 1 97.5 110 LEU B O 1
ATOM 3981 N N . ILE B 1 111 ? -14.383 11.367 16.828 1 96.38 111 ILE B N 1
ATOM 3982 C CA . ILE B 1 111 ? -13.227 10.484 16.75 1 96.38 111 ILE B CA 1
ATOM 3983 C C . ILE B 1 111 ? -12.234 10.828 17.844 1 96.38 111 ILE B C 1
ATOM 3985 O O . ILE B 1 111 ? -12.258 11.93 18.391 1 96.38 111 ILE B O 1
ATOM 3989 N N . PRO B 1 112 ? -11.383 9.906 18.25 1 95.06 112 PRO B N 1
ATOM 3990 C CA . PRO B 1 112 ? -10.297 10.258 19.172 1 95.06 112 PRO B CA 1
ATOM 3991 C C . PRO B 1 112 ? -9.234 11.141 18.516 1 95.06 112 PRO B C 1
ATOM 3993 O O . PRO B 1 112 ? -9.352 11.492 17.344 1 95.06 112 PRO B O 1
ATOM 3996 N N . TYR B 1 113 ? -8.227 11.492 19.297 1 91.25 113 TYR B N 1
ATOM 3997 C CA . TYR B 1 113 ? -7.219 12.453 18.875 1 91.25 113 TYR B CA 1
ATOM 3998 C C . TYR B 1 113 ? -6.148 11.789 18.016 1 91.25 113 TYR B C 1
ATOM 4000 O O . TYR B 1 113 ? -5.305 12.469 17.422 1 91.25 113 TYR B O 1
ATOM 4008 N N . ALA B 1 114 ? -6.18 10.492 17.875 1 91.69 114 ALA B N 1
ATOM 4009 C CA . ALA B 1 114 ? -5.254 9.719 17.047 1 91.69 114 ALA B CA 1
ATOM 4010 C C . ALA B 1 114 ? -3.814 9.906 17.516 1 91.69 114 ALA B C 1
ATOM 4012 O O . ALA B 1 114 ? -2.908 10.086 16.688 1 91.69 114 ALA B O 1
ATOM 4013 N N . ARG B 1 115 ? -3.529 9.875 18.812 1 88.69 115 ARG B N 1
ATOM 4014 C CA . ARG B 1 115 ? -2.221 10.148 19.406 1 88.69 115 ARG B CA 1
ATOM 4015 C C . ARG B 1 115 ? -1.318 8.922 19.312 1 88.69 115 ARG B C 1
ATOM 4017 O O . ARG B 1 115 ? -0.092 9.039 19.359 1 88.69 115 ARG B O 1
ATOM 4024 N N . ASP B 1 116 ? -1.942 7.754 19.219 1 89.31 116 ASP B N 1
ATOM 4025 C CA . ASP B 1 116 ? -1.205 6.496 19.172 1 89.31 116 ASP B CA 1
ATOM 4026 C C . ASP B 1 116 ? -1.895 5.496 18.25 1 89.31 116 ASP B C 1
ATOM 4028 O O . ASP B 1 116 ? -2.924 5.809 17.641 1 89.31 116 ASP B O 1
ATOM 4032 N N . ALA B 1 117 ? -1.323 4.375 18.141 1 89.12 117 ALA B N 1
ATOM 4033 C CA . ALA B 1 117 ? -1.803 3.377 17.188 1 89.12 117 ALA B CA 1
ATOM 4034 C C . ALA B 1 117 ? -3.244 2.977 17.5 1 89.12 117 ALA B C 1
ATOM 4036 O O . ALA B 1 117 ? -4.059 2.82 16.578 1 89.12 117 ALA B O 1
ATOM 4037 N N . ALA B 1 118 ? -3.549 2.826 18.75 1 91.5 118 ALA B N 1
ATOM 4038 C CA . ALA B 1 118 ? -4.891 2.408 19.156 1 91.5 118 ALA B CA 1
ATOM 4039 C C . ALA B 1 118 ? -5.934 3.449 18.75 1 91.5 118 ALA B C 1
ATOM 4041 O O . ALA B 1 118 ? -6.977 3.107 18.188 1 91.5 118 ALA B O 1
ATOM 4042 N N . GLU B 1 119 ? -5.645 4.703 19.016 1 93.94 119 GLU B N 1
ATOM 4043 C CA . GLU B 1 119 ? -6.562 5.773 18.641 1 93.94 119 GLU B CA 1
ATOM 4044 C C . GLU B 1 119 ? -6.668 5.906 17.125 1 93.94 119 GLU B C 1
ATOM 4046 O O . GLU B 1 119 ? -7.738 6.207 16.594 1 93.94 119 GLU B O 1
ATOM 4051 N N . GLN B 1 120 ? -5.57 5.746 16.5 1 94 120 GLN B N 1
ATOM 4052 C CA . GLN B 1 120 ? -5.582 5.809 15.039 1 94 120 GLN B CA 1
ATOM 4053 C C . GLN B 1 120 ? -6.453 4.703 14.445 1 94 120 GLN B C 1
ATOM 4055 O O . GLN B 1 120 ? -7.25 4.949 13.539 1 94 120 GLN B O 1
ATOM 4060 N N . THR B 1 121 ? -6.336 3.525 14.984 1 94.44 121 THR B N 1
ATOM 4061 C CA . THR B 1 121 ? -7.152 2.391 14.57 1 94.44 121 THR B CA 1
ATOM 4062 C C . THR B 1 121 ? -8.633 2.684 14.789 1 94.44 121 THR B C 1
ATOM 4064 O O . THR B 1 121 ? -9.469 2.391 13.93 1 94.44 121 THR B O 1
ATOM 4067 N N . GLU B 1 122 ? -8.906 3.252 15.867 1 95.81 122 GLU B N 1
ATOM 4068 C CA . GLU B 1 122 ? -10.297 3.582 16.188 1 95.81 122 GLU B CA 1
ATOM 4069 C C . GLU B 1 122 ? -10.875 4.566 15.188 1 95.81 122 GLU B C 1
ATOM 4071 O O . GLU B 1 122 ? -12.055 4.484 14.836 1 95.81 122 GLU B O 1
ATOM 4076 N N . VAL B 1 123 ? -10.102 5.473 14.75 1 96.44 123 VAL B N 1
ATOM 4077 C CA . VAL B 1 123 ? -10.555 6.418 13.734 1 96.44 123 VAL B CA 1
ATOM 4078 C C . VAL B 1 123 ? -10.93 5.672 12.461 1 96.44 123 VAL B C 1
ATOM 4080 O O . VAL B 1 123 ? -11.984 5.91 11.883 1 96.44 123 VAL B O 1
ATOM 4083 N N . LEU B 1 124 ? -10.086 4.742 12.047 1 96.94 124 LEU B N 1
ATOM 4084 C CA . LEU B 1 124 ? -10.336 3.988 10.82 1 96.94 124 LEU B CA 1
ATOM 4085 C C . LEU B 1 124 ? -11.594 3.133 10.953 1 96.94 124 LEU B C 1
ATOM 4087 O O . LEU B 1 124 ? -12.398 3.061 10.023 1 96.94 124 LEU B O 1
ATOM 4091 N N . LEU B 1 125 ? -11.719 2.527 12.125 1 96.19 125 LEU B N 1
ATOM 4092 C CA . LEU B 1 125 ? -12.906 1.713 12.359 1 96.19 125 LEU B CA 1
ATOM 4093 C C . LEU B 1 125 ? -14.164 2.566 12.312 1 96.19 125 LEU B C 1
ATOM 4095 O O . LEU B 1 125 ? -15.188 2.148 11.758 1 96.19 125 LEU B O 1
ATOM 4099 N N . THR B 1 126 ? -14.086 3.701 12.852 1 96.81 126 THR B N 1
ATOM 4100 C CA . THR B 1 126 ? -15.219 4.625 12.859 1 96.81 126 THR B CA 1
ATOM 4101 C C . THR B 1 126 ? -15.594 5.031 11.438 1 96.81 126 THR B C 1
ATOM 4103 O O . THR B 1 126 ? -16.766 5.004 11.07 1 96.81 126 THR B O 1
ATOM 4106 N N . LEU B 1 127 ? -14.656 5.371 10.664 1 96.44 127 LEU B N 1
ATOM 4107 C CA . LEU B 1 127 ? -14.914 5.758 9.281 1 96.44 127 LEU B CA 1
ATOM 4108 C C . LEU B 1 127 ? -15.5 4.594 8.484 1 96.44 127 LEU B C 1
ATOM 4110 O O . LEU B 1 127 ? -16.406 4.781 7.68 1 96.44 127 LEU B O 1
ATOM 4114 N N . ALA B 1 128 ? -14.977 3.402 8.719 1 95.19 128 ALA B N 1
ATOM 4115 C CA . ALA B 1 128 ? -15.453 2.217 8.016 1 95.19 128 ALA B CA 1
ATOM 4116 C C . ALA B 1 128 ? -16.938 1.966 8.305 1 95.19 128 ALA B C 1
ATOM 4118 O O . ALA B 1 128 ? -17.672 1.485 7.438 1 95.19 128 ALA B O 1
ATOM 4119 N N . LYS B 1 129 ? -17.312 2.301 9.5 1 95.38 129 LYS B N 1
ATOM 4120 C CA . LYS B 1 129 ? -18.703 2.102 9.883 1 95.38 129 LYS B CA 1
ATOM 4121 C C . LYS B 1 129 ? -19.609 3.117 9.203 1 95.38 129 LYS B C 1
ATOM 4123 O O . LYS B 1 129 ? -20.812 2.869 9.031 1 95.38 129 LYS B O 1
ATOM 4128 N N . LEU B 1 130 ? -19.047 4.191 8.812 1 95.69 130 LEU B N 1
ATOM 4129 C CA . LEU B 1 130 ? -19.844 5.293 8.297 1 95.69 130 LEU B CA 1
ATOM 4130 C C . LEU B 1 130 ? -20.047 5.156 6.793 1 95.69 130 LEU B C 1
ATOM 4132 O O . LEU B 1 130 ? -20.953 5.785 6.227 1 95.69 130 LEU B O 1
ATOM 4136 N N . VAL B 1 131 ? -19.234 4.414 6.117 1 95.81 131 VAL B N 1
ATOM 4137 C CA . VAL B 1 131 ? -19.328 4.332 4.66 1 95.81 131 VAL B CA 1
ATOM 4138 C C . VAL B 1 131 ? -19.891 2.969 4.258 1 95.81 131 VAL B C 1
ATOM 4140 O O . VAL B 1 131 ? -19.781 1.999 5.012 1 95.81 131 VAL B O 1
ATOM 4143 N N . HIS B 1 132 ? -20.453 2.906 3.064 1 93.12 132 HIS B N 1
ATOM 4144 C CA . HIS B 1 132 ? -21.031 1.681 2.523 1 93.12 132 HIS B CA 1
ATOM 4145 C C . HIS B 1 132 ? -20.141 1.083 1.439 1 93.12 132 HIS B C 1
ATOM 4147 O O . HIS B 1 132 ? -19.281 1.775 0.879 1 93.12 132 HIS B O 1
ATOM 4153 N N . ARG B 1 133 ? -20.375 -0.165 1.213 1 91.31 133 ARG B N 1
ATOM 4154 C CA . ARG B 1 133 ? -19.625 -0.849 0.154 1 91.31 133 ARG B CA 1
ATOM 4155 C C . ARG B 1 133 ? -19.875 -0.187 -1.198 1 91.31 133 ARG B C 1
ATOM 4157 O O . ARG B 1 133 ? -21 0.193 -1.515 1 91.31 133 ARG B O 1
ATOM 4164 N N . SER B 1 134 ? -18.844 0.045 -1.988 1 90.5 134 SER B N 1
ATOM 4165 C CA . SER B 1 134 ? -18.859 0.551 -3.357 1 90.5 134 SER B CA 1
ATOM 4166 C C . SER B 1 134 ? -19.25 2.025 -3.4 1 90.5 134 SER B C 1
ATOM 4168 O O . SER B 1 134 ? -19.594 2.547 -4.461 1 90.5 134 SER B O 1
ATOM 4170 N N . GLU B 1 135 ? -19.281 2.596 -2.262 1 95.38 135 GLU B N 1
ATOM 4171 C CA . GLU B 1 135 ? -19.562 4.027 -2.195 1 95.38 135 GLU B CA 1
ATOM 4172 C C . GLU B 1 135 ? -18.375 4.84 -2.729 1 95.38 135 GLU B C 1
ATOM 4174 O O . GLU B 1 135 ? -17.25 4.355 -2.746 1 95.38 135 GLU B O 1
ATOM 4179 N N . GLU B 1 136 ? -18.703 6.035 -3.275 1 97.56 136 GLU B N 1
ATOM 4180 C CA . GLU B 1 136 ? -17.672 6.984 -3.68 1 97.56 136 GLU B CA 1
ATOM 4181 C C . GLU B 1 136 ? -17.453 8.039 -2.602 1 97.56 136 GLU B C 1
ATOM 4183 O O . GLU B 1 136 ? -18.391 8.656 -2.111 1 97.56 136 GLU B O 1
ATOM 4188 N N . VAL B 1 137 ? -16.203 8.242 -2.275 1 97.75 137 VAL B N 1
ATOM 4189 C CA . VAL B 1 137 ? -15.93 9.086 -1.118 1 97.75 137 VAL B CA 1
ATOM 4190 C C . VAL B 1 137 ? -14.922 10.172 -1.499 1 97.75 137 VAL B C 1
ATOM 4192 O O . VAL B 1 137 ? -13.977 9.914 -2.248 1 97.75 137 VAL B O 1
ATOM 4195 N N . PHE B 1 138 ? -15.172 11.43 -1.041 1 98.25 138 PHE B N 1
ATOM 4196 C CA . PHE B 1 138 ? -14.234 12.547 -1.067 1 98.25 138 PHE B CA 1
ATOM 4197 C C . PHE B 1 138 ? -13.727 12.859 0.335 1 98.25 138 PHE B C 1
ATOM 4199 O O . PHE B 1 138 ? -14.484 12.789 1.305 1 98.25 138 PHE B O 1
ATOM 4206 N N . LEU B 1 139 ? -12.438 13.195 0.44 1 97.81 139 LEU B N 1
ATOM 4207 C CA . LEU B 1 139 ? -11.852 13.508 1.736 1 97.81 139 LEU B CA 1
ATOM 4208 C C . LEU B 1 139 ? -11.336 14.945 1.763 1 97.81 139 LEU B C 1
ATOM 4210 O O . LEU B 1 139 ? -10.648 15.383 0.836 1 97.81 139 LEU B O 1
ATOM 4214 N N . ASP B 1 140 ? -11.727 15.648 2.742 1 98.06 140 ASP B N 1
ATOM 4215 C CA . ASP B 1 140 ? -11.242 17 3.033 1 98.06 140 ASP B CA 1
ATOM 4216 C C . ASP B 1 140 ? -10.266 16.984 4.207 1 98.06 140 ASP B C 1
ATOM 4218 O O . ASP B 1 140 ? -10.656 16.719 5.348 1 98.06 140 ASP B O 1
ATOM 4222 N N . VAL B 1 141 ? -8.992 17.406 3.953 1 95.81 141 VAL B N 1
ATOM 4223 C CA . VAL B 1 141 ? -7.965 17.297 4.984 1 95.81 141 VAL B CA 1
ATOM 4224 C C . VAL B 1 141 ? -7.461 18.688 5.363 1 95.81 141 VAL B C 1
ATOM 4226 O O . VAL B 1 141 ? -6.312 18.844 5.781 1 95.81 141 VAL B O 1
ATOM 4229 N N . THR B 1 142 ? -8.25 19.641 5.211 1 96.19 142 THR B N 1
ATOM 4230 C CA . THR B 1 142 ? -7.867 21.047 5.355 1 96.19 142 THR B CA 1
ATOM 4231 C C . THR B 1 142 ? -7.641 21.391 6.82 1 96.19 142 THR B C 1
ATOM 4233 O O . THR B 1 142 ? -6.684 22.094 7.156 1 96.19 142 THR B O 1
ATOM 4236 N N . HIS B 1 143 ? -8.484 20.938 7.652 1 94.06 143 HIS B N 1
ATOM 4237 C CA . HIS B 1 143 ? -8.43 21.328 9.062 1 94.06 143 HIS B CA 1
ATOM 4238 C C . HIS B 1 143 ? -8.109 20.125 9.945 1 94.06 143 HIS B C 1
ATOM 4240 O O . HIS B 1 143 ? -8.062 18.984 9.461 1 94.06 143 HIS B O 1
ATOM 4246 N N . GLY B 1 144 ? -7.816 20.438 11.227 1 90.56 144 GLY B N 1
ATOM 4247 C CA . GLY B 1 144 ? -7.473 19.391 12.18 1 90.56 144 GLY B CA 1
ATOM 4248 C C . GLY B 1 144 ? -5.988 19.328 12.484 1 90.56 144 GLY B C 1
ATOM 4249 O O . GLY B 1 144 ? -5.234 20.219 12.109 1 90.56 144 GLY B O 1
ATOM 4250 N N . PHE B 1 145 ? -5.598 18.25 13.172 1 88.88 145 PHE B N 1
ATOM 4251 C CA . PHE B 1 145 ? -4.195 18.062 13.531 1 88.88 145 PHE B CA 1
ATOM 4252 C C . PHE B 1 145 ? -3.348 17.797 12.289 1 88.88 145 PHE B C 1
ATOM 4254 O O . PHE B 1 145 ? -3.824 17.203 11.32 1 88.88 145 PHE B O 1
ATOM 4261 N N . ARG B 1 146 ? -2.154 18.156 12.422 1 89.69 146 ARG B N 1
ATOM 4262 C CA . ARG B 1 146 ? -1.23 18.109 11.289 1 89.69 146 ARG B CA 1
ATOM 4263 C C . ARG B 1 146 ? -1.04 16.672 10.812 1 89.69 146 ARG B C 1
ATOM 4265 O O . ARG B 1 146 ? -0.765 16.438 9.633 1 89.69 146 ARG B O 1
ATOM 4272 N N . HIS B 1 147 ? -1.185 15.688 11.656 1 92 147 HIS B N 1
ATOM 4273 C CA . HIS B 1 147 ? -0.926 14.312 11.242 1 92 147 HIS B CA 1
ATOM 4274 C C . HIS B 1 147 ? -2.188 13.656 10.688 1 92 147 HIS B C 1
ATOM 4276 O O . HIS B 1 147 ? -2.133 12.547 10.148 1 92 147 HIS B O 1
ATOM 4282 N N . LEU B 1 148 ? -3.289 14.344 10.711 1 92.12 148 LEU B N 1
ATOM 4283 C CA . LEU B 1 148 ? -4.559 13.766 10.289 1 92.12 148 LEU B CA 1
ATOM 4284 C C . LEU B 1 148 ? -4.57 13.516 8.789 1 92.12 148 LEU B C 1
ATOM 4286 O O . LEU B 1 148 ? -5.137 12.523 8.32 1 92.12 148 LEU B O 1
ATOM 4290 N N . PRO B 1 149 ? -3.949 14.391 8.016 1 94.12 149 PRO B N 1
ATOM 4291 C CA . PRO B 1 149 ? -3.889 14.086 6.586 1 94.12 149 PRO B CA 1
ATOM 4292 C C . PRO B 1 149 ? -3.195 12.758 6.297 1 94.12 149 PRO B C 1
ATOM 4294 O O . PRO B 1 149 ? -3.6 12.031 5.383 1 94.12 149 PRO B O 1
ATOM 4297 N N . MET B 1 150 ? -2.174 12.445 7.059 1 95.62 150 MET B N 1
ATOM 4298 C CA . MET B 1 150 ? -1.532 11.141 6.914 1 95.62 150 MET B CA 1
ATOM 4299 C C . MET B 1 150 ? -2.529 10.016 7.164 1 95.62 150 MET B C 1
ATOM 4301 O O . MET B 1 150 ? -2.607 9.062 6.383 1 95.62 150 MET B O 1
ATOM 4305 N N . LEU B 1 151 ? -3.264 10.219 8.211 1 95.5 151 LEU B N 1
ATOM 4306 C CA . LEU B 1 151 ? -4.246 9.203 8.578 1 95.5 151 LEU B CA 1
ATOM 4307 C C . LEU B 1 151 ? -5.34 9.102 7.516 1 95.5 151 LEU B C 1
ATOM 4309 O O . LEU B 1 151 ? -5.863 8.016 7.262 1 95.5 151 LEU B O 1
ATOM 4313 N N . ALA B 1 152 ? -5.68 10.203 6.953 1 95.5 152 ALA B N 1
ATOM 4314 C CA . ALA B 1 152 ? -6.676 10.219 5.883 1 95.5 152 ALA B CA 1
ATOM 4315 C C . ALA B 1 152 ? -6.203 9.406 4.684 1 95.5 152 ALA B C 1
ATOM 4317 O O . ALA B 1 152 ? -6.996 8.703 4.047 1 95.5 152 ALA B O 1
ATOM 4318 N N . LEU B 1 153 ? -4.945 9.523 4.363 1 96.44 153 LEU B N 1
ATOM 4319 C CA . LEU B 1 153 ? -4.383 8.727 3.279 1 96.44 153 LEU B CA 1
ATOM 4320 C C . LEU B 1 153 ? -4.465 7.238 3.596 1 96.44 153 LEU B C 1
ATOM 4322 O O . LEU B 1 153 ? -4.848 6.438 2.74 1 96.44 153 LEU B O 1
ATOM 4326 N N . VAL B 1 154 ? -4.133 6.879 4.812 1 97.19 154 VAL B N 1
ATOM 4327 C CA . VAL B 1 154 ? -4.219 5.492 5.262 1 97.19 154 VAL B CA 1
ATOM 4328 C C . VAL B 1 154 ? -5.668 5.02 5.207 1 97.19 154 VAL B C 1
ATOM 4330 O O . VAL B 1 154 ? -5.953 3.92 4.723 1 97.19 154 VAL B O 1
ATOM 4333 N N . ALA B 1 155 ? -6.531 5.879 5.641 1 97.06 155 ALA B N 1
ATOM 4334 C CA . ALA B 1 155 ? -7.957 5.555 5.633 1 97.06 155 ALA B CA 1
ATOM 4335 C C . ALA B 1 155 ? -8.453 5.293 4.211 1 97.06 155 ALA B C 1
ATOM 4337 O O . ALA B 1 155 ? -9.219 4.359 3.977 1 97.06 155 ALA B O 1
ATOM 4338 N N . ALA B 1 156 ? -8.008 6.141 3.316 1 97.06 156 ALA B N 1
ATOM 4339 C CA . ALA B 1 156 ? -8.406 5.969 1.922 1 97.06 156 ALA B CA 1
ATOM 4340 C C . ALA B 1 156 ? -8.023 4.586 1.406 1 97.06 156 ALA B C 1
ATOM 4342 O O . ALA B 1 156 ? -8.836 3.908 0.771 1 97.06 156 ALA B O 1
ATOM 4343 N N . ARG B 1 157 ? -6.82 4.113 1.729 1 96.81 157 ARG B N 1
ATOM 4344 C CA . ARG B 1 157 ? -6.344 2.805 1.29 1 96.81 157 ARG B CA 1
ATOM 4345 C C . ARG B 1 157 ? -7.086 1.683 2.008 1 96.81 157 ARG B C 1
ATOM 4347 O O . ARG B 1 157 ? -7.504 0.707 1.38 1 96.81 157 ARG B O 1
ATOM 4354 N N . TYR B 1 158 ? -7.246 1.858 3.309 1 97 158 TYR B N 1
ATOM 4355 C CA . TYR B 1 158 ? -7.949 0.891 4.145 1 97 158 TYR B CA 1
ATOM 4356 C C . TYR B 1 158 ? -9.375 0.682 3.652 1 97 158 TYR B C 1
ATOM 4358 O O . TYR B 1 158 ? -9.805 -0.453 3.428 1 97 158 TYR B O 1
ATOM 4366 N N . LEU B 1 159 ? -10.086 1.768 3.406 1 96.62 159 LEU B N 1
ATOM 4367 C CA . LEU B 1 159 ? -11.492 1.705 3.008 1 96.62 159 LEU B CA 1
ATOM 4368 C C . LEU B 1 159 ? -11.633 1.104 1.612 1 96.62 159 LEU B C 1
ATOM 4370 O O . LEU B 1 159 ? -12.586 0.368 1.343 1 96.62 159 LEU B O 1
ATOM 4374 N N . ALA B 1 160 ? -10.727 1.412 0.753 1 95.12 160 ALA B N 1
ATOM 4375 C CA . ALA B 1 160 ? -10.766 0.868 -0.602 1 95.12 160 ALA B CA 1
ATOM 4376 C C . ALA B 1 160 ? -10.633 -0.652 -0.587 1 95.12 160 ALA B C 1
ATOM 4378 O O . ALA B 1 160 ? -11.367 -1.35 -1.297 1 95.12 160 ALA B O 1
ATOM 4379 N N . HIS B 1 161 ? -9.773 -1.179 0.251 1 93.88 161 HIS B N 1
ATOM 4380 C CA . HIS B 1 161 ? -9.469 -2.604 0.209 1 93.88 161 HIS B CA 1
ATOM 4381 C C . HIS B 1 161 ? -10.422 -3.398 1.094 1 93.88 161 HIS B C 1
ATOM 4383 O O . HIS B 1 161 ? -10.727 -4.559 0.804 1 93.88 161 HIS B O 1
ATOM 4389 N N . VAL B 1 162 ? -10.891 -2.775 2.164 1 93.12 162 VAL B N 1
ATOM 4390 C CA . VAL B 1 162 ? -11.695 -3.512 3.133 1 93.12 162 VAL B CA 1
ATOM 4391 C C . VAL B 1 162 ? -13.18 -3.34 2.809 1 93.12 162 VAL B C 1
ATOM 4393 O O . VAL B 1 162 ? -13.969 -4.277 2.951 1 93.12 162 VAL B O 1
ATOM 4396 N N . LYS B 1 163 ? -13.539 -2.117 2.299 1 91.94 163 LYS B N 1
ATOM 4397 C CA . LYS B 1 163 ? -14.953 -1.83 2.078 1 91.94 163 LYS B CA 1
ATOM 4398 C C . LYS B 1 163 ? -15.25 -1.628 0.594 1 91.94 163 LYS B C 1
ATOM 4400 O O . LYS B 1 163 ? -16.391 -1.327 0.217 1 91.94 163 LYS B O 1
ATOM 4405 N N . ASP B 1 164 ? -14.266 -1.737 -0.265 1 92.19 164 ASP B N 1
ATOM 4406 C CA . ASP B 1 164 ? -14.43 -1.551 -1.704 1 92.19 164 ASP B CA 1
ATOM 4407 C C . ASP B 1 164 ? -14.945 -0.151 -2.021 1 92.19 164 ASP B C 1
ATOM 4409 O O . ASP B 1 164 ? -15.812 0.014 -2.879 1 92.19 164 ASP B O 1
ATOM 4413 N N . VAL B 1 165 ? -14.57 0.745 -1.227 1 95.19 165 VAL B N 1
ATOM 4414 C CA . VAL B 1 165 ? -14.914 2.148 -1.433 1 95.19 165 VAL B CA 1
ATOM 4415 C C . VAL B 1 165 ? -14.008 2.75 -2.504 1 95.19 165 VAL B C 1
ATOM 4417 O O . VAL B 1 165 ? -12.844 2.373 -2.621 1 95.19 165 VAL B O 1
ATOM 4420 N N . LYS B 1 166 ? -14.602 3.609 -3.316 1 95.31 166 LYS B N 1
ATOM 4421 C CA . LYS B 1 166 ? -13.805 4.355 -4.285 1 95.31 166 LYS B CA 1
ATOM 4422 C C . LYS B 1 166 ? -13.516 5.77 -3.789 1 95.31 166 LYS B C 1
ATOM 4424 O O . LYS B 1 166 ? -14.43 6.594 -3.682 1 95.31 166 LYS B O 1
ATOM 4429 N N . VAL B 1 167 ? -12.297 6.02 -3.516 1 95.62 167 VAL B N 1
ATOM 4430 C CA . VAL B 1 167 ? -11.93 7.375 -3.125 1 95.62 167 VAL B CA 1
ATOM 4431 C C . VAL B 1 167 ? -11.711 8.227 -4.371 1 95.62 167 VAL B C 1
ATOM 4433 O O . VAL B 1 167 ? -10.719 8.055 -5.086 1 95.62 167 VAL B O 1
ATOM 4436 N N . ARG B 1 168 ? -12.531 9.18 -4.562 1 94.81 168 ARG B N 1
ATOM 4437 C CA . ARG B 1 168 ? -12.57 9.938 -5.812 1 94.81 168 ARG B CA 1
ATOM 4438 C C . ARG B 1 168 ? -11.688 11.18 -5.73 1 94.81 168 ARG B C 1
ATOM 4440 O O . ARG B 1 168 ? -11.289 11.734 -6.758 1 94.81 168 ARG B O 1
ATOM 4447 N N . GLY B 1 169 ? -11.438 11.562 -4.477 1 94.62 169 GLY B N 1
ATOM 4448 C CA . GLY B 1 169 ? -10.609 12.758 -4.375 1 94.62 169 GLY B CA 1
ATOM 4449 C C . GLY B 1 169 ? -10.18 13.062 -2.955 1 94.62 169 GLY B C 1
ATOM 4450 O O . GLY B 1 169 ? -10.883 12.727 -2 1 94.62 169 GLY B O 1
ATOM 4451 N N . LEU B 1 170 ? -9 13.664 -2.854 1 95.44 170 LEU B N 1
ATOM 4452 C CA . LEU B 1 170 ? -8.43 14.227 -1.635 1 95.44 170 LEU B CA 1
ATOM 4453 C C . LEU B 1 170 ? -8.172 15.719 -1.795 1 95.44 170 LEU B C 1
ATOM 4455 O O . LEU B 1 170 ? -7.379 16.125 -2.65 1 95.44 170 LEU B O 1
ATOM 4459 N N . TYR B 1 171 ? -8.836 16.547 -0.953 1 96.69 171 TYR B N 1
ATOM 4460 C CA . TYR B 1 171 ? -8.797 17.984 -1.146 1 96.69 171 TYR B CA 1
ATOM 4461 C C . TYR B 1 171 ? -8.148 18.688 0.044 1 96.69 171 TYR B C 1
ATOM 4463 O O . TYR B 1 171 ? -8.297 18.25 1.186 1 96.69 171 TYR B O 1
ATOM 4471 N N . TYR B 1 172 ? -7.496 19.734 -0.29 1 96 172 TYR B N 1
ATOM 4472 C CA . TYR B 1 172 ? -6.797 20.547 0.7 1 96 172 TYR B CA 1
ATOM 4473 C C . TYR B 1 172 ? -6.891 22.031 0.352 1 96 172 TYR B C 1
ATOM 4475 O O . TYR B 1 172 ? -6.402 22.453 -0.699 1 96 172 TYR B O 1
ATOM 4483 N N . GLY B 1 173 ? -7.629 22.766 1.222 1 96.38 173 GLY B N 1
ATOM 4484 C CA . GLY B 1 173 ? -7.543 24.219 1.137 1 96.38 173 GLY B CA 1
ATOM 4485 C C . GLY B 1 173 ? -6.254 24.766 1.715 1 96.38 173 GLY B C 1
ATOM 4486 O O . GLY B 1 173 ? -6.117 24.891 2.934 1 96.38 173 GLY B O 1
ATOM 4487 N N . ALA B 1 174 ? -5.375 25.219 0.847 1 94 174 ALA B N 1
ATOM 4488 C CA . ALA B 1 174 ? -4.004 25.516 1.258 1 94 174 ALA B CA 1
ATOM 4489 C C . ALA B 1 174 ? -3.865 26.969 1.695 1 94 174 ALA B C 1
ATOM 4491 O O . ALA B 1 174 ? -3.289 27.797 0.976 1 94 174 ALA B O 1
ATOM 4492 N N . LEU B 1 175 ? -4.27 27.234 2.904 1 92.06 175 LEU B N 1
ATOM 4493 C CA . LEU B 1 175 ? -4.254 28.578 3.449 1 92.06 175 LEU B CA 1
ATOM 4494 C C . LEU B 1 175 ? -2.848 29.172 3.404 1 92.06 175 LEU B C 1
ATOM 4496 O O . LEU B 1 175 ? -2.672 30.344 3.094 1 92.06 175 LEU B O 1
ATOM 4500 N N . GLU B 1 176 ? -1.803 28.312 3.686 1 86.19 176 GLU B N 1
ATOM 4501 C CA . GLU B 1 176 ? -0.41 28.75 3.748 1 86.19 176 GLU B CA 1
ATOM 4502 C C . GLU B 1 176 ? 0.098 29.172 2.373 1 86.19 176 GLU B C 1
ATOM 4504 O O . GLU B 1 176 ? 1.151 29.797 2.264 1 86.19 176 GLU B O 1
ATOM 4509 N N . MET B 1 177 ? -0.684 28.906 1.351 1 88.25 177 MET B N 1
ATOM 4510 C CA . MET B 1 177 ? -0.257 29.203 -0.011 1 88.25 177 MET B CA 1
ATOM 4511 C C . MET B 1 177 ? -1.102 30.328 -0.605 1 88.25 177 MET B C 1
ATOM 4513 O O . MET B 1 177 ? -1.136 30.516 -1.824 1 88.25 177 MET B O 1
ATOM 4517 N N . THR B 1 178 ? -1.796 31.016 0.228 1 92.38 178 THR B N 1
ATOM 4518 C CA . THR B 1 178 ? -2.59 32.156 -0.237 1 92.38 178 THR B CA 1
ATOM 4519 C C . THR B 1 178 ? -1.719 33.156 -0.996 1 92.38 178 THR B C 1
ATOM 4521 O O . THR B 1 178 ? -0.641 33.531 -0.529 1 92.38 178 THR B O 1
ATOM 4524 N N . SER B 1 179 ? -2.213 33.562 -2.096 1 90.44 179 SER B N 1
ATOM 4525 C CA . SER B 1 179 ? -1.45 34.469 -2.955 1 90.44 179 SER B CA 1
ATOM 4526 C C . SER B 1 179 ? -1.555 35.906 -2.477 1 90.44 179 SER B C 1
ATOM 4528 O O . SER B 1 179 ? -2.34 36.219 -1.577 1 90.44 179 SER B O 1
ATOM 4530 N N . THR B 1 180 ? -0.746 36.719 -3.107 1 89.12 180 THR B N 1
ATOM 4531 C CA . THR B 1 180 ? -0.729 38.156 -2.785 1 89.12 180 THR B CA 1
ATOM 4532 C C . THR B 1 180 ? -2.068 38.812 -3.121 1 89.12 180 THR B C 1
ATOM 4534 O O . THR B 1 180 ? -2.449 39.812 -2.516 1 89.12 180 THR B O 1
ATOM 4537 N N . ASN B 1 181 ? -2.799 38.188 -3.998 1 91.81 181 ASN B N 1
ATOM 4538 C CA . ASN B 1 181 ? -4.098 38.719 -4.375 1 91.81 181 ASN B CA 1
ATOM 4539 C C . ASN B 1 181 ? -5.199 38.25 -3.428 1 91.81 181 ASN B C 1
ATOM 4541 O O . ASN B 1 181 ? -6.375 38.531 -3.643 1 91.81 181 ASN B O 1
ATOM 4545 N N . GLY B 1 182 ? -4.82 37.438 -2.482 1 93.88 182 GLY B N 1
ATOM 4546 C CA . GLY B 1 182 ? -5.75 37.031 -1.438 1 93.88 182 GLY B CA 1
ATOM 4547 C C . GLY B 1 182 ? -6.457 35.719 -1.737 1 93.88 182 GLY B C 1
ATOM 4548 O O . GLY B 1 182 ? -7.363 35.312 -1.008 1 93.88 182 GLY B O 1
ATOM 4549 N N . GLU B 1 183 ? -6.078 35.062 -2.773 1 96.31 183 GLU B N 1
ATOM 4550 C CA . GLU B 1 183 ? -6.727 33.812 -3.137 1 96.31 183 GLU B CA 1
ATOM 4551 C C . GLU B 1 183 ? -5.969 32.594 -2.57 1 96.31 183 GLU B C 1
ATOM 4553 O O . GLU B 1 183 ? -4.738 32.562 -2.631 1 96.31 183 GLU B O 1
ATOM 4558 N N . THR B 1 184 ? -6.734 31.703 -1.991 1 96.38 184 THR B N 1
ATOM 4559 C CA . THR B 1 184 ? -6.176 30.469 -1.446 1 96.38 184 THR B CA 1
ATOM 4560 C C . THR B 1 184 ? -6.418 29.297 -2.398 1 96.38 184 THR B C 1
ATOM 4562 O O . THR B 1 184 ? -7.562 28.953 -2.705 1 96.38 184 THR B O 1
ATOM 4565 N N . PRO B 1 185 ? -5.402 28.703 -2.848 1 95.69 185 PRO B N 1
ATOM 4566 C CA . PRO B 1 185 ? -5.613 27.594 -3.793 1 95.69 185 PRO B CA 1
ATOM 4567 C C . PRO B 1 185 ? -6.195 26.359 -3.127 1 95.69 185 PRO B C 1
ATOM 4569 O O . PRO B 1 185 ? -5.898 26.078 -1.964 1 95.69 185 PRO B O 1
ATOM 4572 N N . VAL B 1 186 ? -7.023 25.656 -3.852 1 96.88 186 VAL B N 1
ATOM 4573 C CA . VAL B 1 186 ? -7.5 24.344 -3.475 1 96.88 186 VAL B CA 1
ATOM 4574 C C . VAL B 1 186 ? -6.684 23.266 -4.199 1 96.88 186 VAL B C 1
ATOM 4576 O O . VAL B 1 186 ? -6.707 23.188 -5.434 1 96.88 186 VAL B O 1
ATOM 4579 N N . LEU B 1 187 ? -5.965 22.5 -3.42 1 94.31 187 LEU B N 1
ATOM 4580 C CA . LEU B 1 187 ? -5.137 21.453 -4 1 94.31 187 LEU B CA 1
ATOM 4581 C C . LEU B 1 187 ? -5.879 20.109 -4.023 1 94.31 187 LEU B C 1
ATOM 4583 O O . LEU B 1 187 ? -6.57 19.766 -3.061 1 94.31 187 LEU B O 1
ATOM 4587 N N . GLN B 1 188 ? -5.859 19.469 -5.164 1 93.81 188 GLN B N 1
ATOM 4588 C CA . GLN B 1 188 ? -6.262 18.078 -5.262 1 93.81 188 GLN B CA 1
ATOM 4589 C C . GLN B 1 188 ? -5.059 17.141 -5.117 1 93.81 188 GLN B C 1
ATOM 4591 O O . GLN B 1 188 ? -4.164 17.141 -5.965 1 93.81 188 GLN B O 1
ATOM 4596 N N . LEU B 1 189 ? -5.074 16.344 -4.078 1 92.69 189 LEU B N 1
ATOM 4597 C CA . LEU B 1 189 ? -3.898 15.562 -3.699 1 92.69 189 LEU B CA 1
ATOM 4598 C C . LEU B 1 189 ? -4.027 14.117 -4.164 1 92.69 189 LEU B C 1
ATOM 4600 O O . LEU B 1 189 ? -3.441 13.211 -3.566 1 92.69 189 LEU B O 1
ATOM 4604 N N . ASP B 1 190 ? -4.773 13.875 -5.223 1 91.69 190 ASP B N 1
ATOM 4605 C CA . ASP B 1 190 ? -5.031 12.539 -5.766 1 91.69 190 ASP B CA 1
ATOM 4606 C C . ASP B 1 190 ? -3.738 11.891 -6.258 1 91.69 190 ASP B C 1
ATOM 4608 O O . ASP B 1 190 ? -3.652 10.664 -6.355 1 91.69 190 ASP B O 1
ATOM 4612 N N . GLY B 1 191 ? -2.781 12.734 -6.645 1 91.12 191 GLY B N 1
ATOM 4613 C CA . GLY B 1 191 ? -1.503 12.195 -7.082 1 91.12 191 GLY B CA 1
ATOM 4614 C C . GLY B 1 191 ? -0.861 11.281 -6.059 1 91.12 191 GLY B C 1
ATOM 4615 O O . GLY B 1 191 ? -0.221 10.289 -6.418 1 91.12 191 GLY B O 1
ATOM 4616 N N . MET B 1 192 ? -1.07 11.547 -4.82 1 94.38 192 MET B N 1
ATOM 4617 C CA . MET B 1 192 ? -0.486 10.734 -3.758 1 94.38 192 MET B CA 1
ATOM 4618 C C . MET B 1 192 ? -1.146 9.359 -3.697 1 94.38 192 MET B C 1
ATOM 4620 O O . MET B 1 192 ? -0.479 8.352 -3.441 1 94.38 192 MET B O 1
ATOM 4624 N N . LEU B 1 193 ? -2.436 9.336 -3.877 1 94 193 LEU B N 1
ATOM 4625 C CA . LEU B 1 193 ? -3.137 8.055 -3.943 1 94 193 LEU B CA 1
ATOM 4626 C C . LEU B 1 193 ? -2.664 7.234 -5.137 1 94 193 LEU B C 1
ATOM 4628 O O . LEU B 1 193 ? -2.482 6.02 -5.031 1 94 193 LEU B O 1
ATOM 4632 N N . GLN B 1 194 ? -2.438 7.922 -6.238 1 94.31 194 GLN B N 1
ATOM 4633 C CA . GLN B 1 194 ? -1.938 7.25 -7.434 1 94.31 194 GLN B CA 1
ATOM 4634 C C . GLN B 1 194 ? -0.543 6.676 -7.199 1 94.31 194 GLN B C 1
ATOM 4636 O O . GLN B 1 194 ? -0.238 5.57 -7.652 1 94.31 194 GLN B O 1
ATOM 4641 N N . MET B 1 195 ? 0.24 7.41 -6.512 1 95.88 195 MET B N 1
ATOM 4642 C CA . MET B 1 195 ? 1.576 6.922 -6.188 1 95.88 195 MET B CA 1
ATOM 4643 C C . MET B 1 195 ? 1.499 5.664 -5.328 1 95.88 195 MET B C 1
ATOM 4645 O O . MET B 1 195 ? 2.266 4.719 -5.531 1 95.88 195 MET B O 1
ATOM 4649 N N . LEU B 1 196 ? 0.586 5.664 -4.406 1 96.06 196 LEU B N 1
ATOM 4650 C CA . LEU B 1 196 ? 0.423 4.492 -3.553 1 96.06 196 LEU B CA 1
ATOM 4651 C C . LEU B 1 196 ? -0.081 3.299 -4.359 1 96.06 196 LEU B C 1
ATOM 4653 O O . LEU B 1 196 ? 0.259 2.152 -4.059 1 96.06 196 LEU B O 1
ATOM 4657 N N . ASP B 1 197 ? -0.866 3.564 -5.422 1 96.19 197 ASP B N 1
ATOM 4658 C CA . ASP B 1 197 ? -1.264 2.492 -6.328 1 96.19 197 ASP B CA 1
ATOM 4659 C C . ASP B 1 197 ? -0.044 1.849 -6.988 1 96.19 197 ASP B C 1
ATOM 4661 O O . ASP B 1 197 ? 0.025 0.625 -7.117 1 96.19 197 ASP B O 1
ATOM 4665 N N . TRP B 1 198 ? 0.865 2.68 -7.387 1 96.62 198 TRP B N 1
ATOM 4666 C CA . TRP B 1 198 ? 2.086 2.188 -8.016 1 96.62 198 TRP B CA 1
ATOM 4667 C C . TRP B 1 198 ? 2.924 1.386 -7.023 1 96.62 198 TRP B C 1
ATOM 4669 O O . TRP B 1 198 ? 3.441 0.318 -7.363 1 96.62 198 TRP B O 1
ATOM 4679 N N . VAL B 1 199 ? 3.016 1.895 -5.832 1 96.69 199 VAL B N 1
ATOM 4680 C CA . VAL B 1 199 ? 3.771 1.204 -4.793 1 96.69 199 VAL B CA 1
ATOM 4681 C C . VAL B 1 199 ? 3.135 -0.155 -4.508 1 96.69 199 VAL B C 1
ATOM 4683 O O . VAL B 1 199 ? 3.832 -1.168 -4.422 1 96.69 199 VAL B O 1
ATOM 4686 N N . GLU B 1 200 ? 1.883 -0.136 -4.332 1 96.44 200 GLU B N 1
ATOM 4687 C CA . GLU B 1 200 ? 1.143 -1.371 -4.094 1 96.44 200 GLU B CA 1
ATOM 4688 C C . GLU B 1 200 ? 1.336 -2.363 -5.234 1 96.44 200 GLU B C 1
ATOM 4690 O O . GLU B 1 200 ? 1.521 -3.559 -5.004 1 96.44 200 GLU B O 1
ATOM 4695 N N . SER B 1 201 ? 1.264 -1.896 -6.473 1 96.88 201 SER B N 1
ATOM 4696 C CA . SER B 1 201 ? 1.464 -2.754 -7.637 1 96.88 201 SER B CA 1
ATOM 4697 C C . SER B 1 201 ? 2.867 -3.348 -7.648 1 96.88 201 SER B C 1
ATOM 4699 O O . SER B 1 201 ? 3.049 -4.516 -7.992 1 96.88 201 SER B O 1
ATOM 4701 N N . LEU B 1 202 ? 3.809 -2.543 -7.277 1 96.19 202 LEU B N 1
ATOM 4702 C CA . LEU B 1 202 ? 5.168 -3.061 -7.184 1 96.19 202 LEU B CA 1
ATOM 4703 C C . LEU B 1 202 ? 5.262 -4.156 -6.125 1 96.19 202 LEU B C 1
ATOM 4705 O O . LEU B 1 202 ? 5.93 -5.172 -6.332 1 96.19 202 LEU B O 1
ATOM 4709 N N . ALA B 1 203 ? 4.582 -3.938 -5.039 1 95.12 203 ALA B N 1
ATOM 4710 C CA . ALA B 1 203 ? 4.57 -4.938 -3.977 1 95.12 203 ALA B CA 1
ATOM 4711 C C . ALA B 1 203 ? 3.928 -6.238 -4.453 1 95.12 203 ALA B C 1
ATOM 4713 O O . ALA B 1 203 ? 4.438 -7.328 -4.184 1 95.12 203 ALA B O 1
ATOM 4714 N N . THR B 1 204 ? 2.783 -6.105 -5.117 1 97.06 204 THR B N 1
ATOM 4715 C CA . THR B 1 204 ? 2.105 -7.297 -5.617 1 97.06 204 THR B CA 1
ATOM 4716 C C . THR B 1 204 ? 2.963 -8.016 -6.656 1 97.06 204 THR B C 1
ATOM 4718 O O . THR B 1 204 ? 3.039 -9.242 -6.668 1 97.06 204 THR B O 1
ATOM 4721 N N . TYR B 1 205 ? 3.674 -7.223 -7.5 1 97.31 205 TYR B N 1
ATOM 4722 C CA . TYR B 1 205 ? 4.582 -7.809 -8.477 1 97.31 205 TYR B CA 1
ATOM 4723 C C . TYR B 1 205 ? 5.727 -8.539 -7.793 1 97.31 205 TYR B C 1
ATOM 4725 O O . TYR B 1 205 ? 6.078 -9.656 -8.172 1 97.31 205 TYR B O 1
ATOM 4733 N N . ASN B 1 206 ? 6.277 -7.895 -6.836 1 95.06 206 ASN B N 1
ATOM 4734 C CA . ASN B 1 206 ? 7.398 -8.508 -6.125 1 95.06 206 ASN B CA 1
ATOM 4735 C C . ASN B 1 206 ? 7 -9.836 -5.492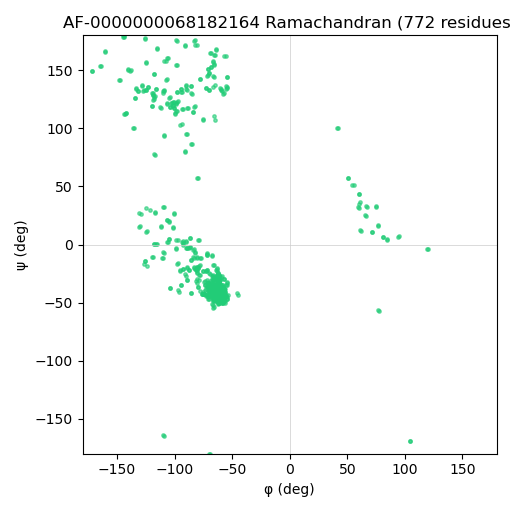 1 95.06 206 ASN B C 1
ATOM 4737 O O . ASN B 1 206 ? 7.824 -10.742 -5.375 1 95.06 206 ASN B O 1
ATOM 4741 N N . LYS B 1 207 ? 5.82 -9.922 -5.211 1 95.81 207 LYS B N 1
ATOM 4742 C CA . LYS B 1 207 ? 5.355 -11.133 -4.535 1 95.81 207 LYS B CA 1
ATOM 4743 C C . LYS B 1 207 ? 5.012 -12.227 -5.543 1 95.81 207 LYS B C 1
ATOM 4745 O O . LYS B 1 207 ? 5.359 -13.391 -5.344 1 95.81 207 LYS B O 1
ATOM 4750 N N . ASP B 1 208 ? 4.348 -11.875 -6.68 1 96.56 208 ASP B N 1
ATOM 4751 C CA . ASP B 1 208 ? 3.811 -12.961 -7.492 1 96.56 208 ASP B CA 1
ATOM 4752 C C . ASP B 1 208 ? 4.426 -12.961 -8.891 1 96.56 208 ASP B C 1
ATOM 4754 O O . ASP B 1 208 ? 4.184 -13.867 -9.68 1 96.56 208 ASP B O 1
ATOM 4758 N N . GLY B 1 209 ? 5.156 -11.922 -9.266 1 96.44 209 GLY B N 1
ATOM 4759 C CA . GLY B 1 209 ? 5.867 -11.859 -10.531 1 96.44 209 GLY B CA 1
ATOM 4760 C C . GLY B 1 209 ? 4.996 -11.391 -11.68 1 96.44 209 GLY B C 1
ATOM 4761 O O . GLY B 1 209 ? 5.449 -11.328 -12.828 1 96.44 209 GLY B O 1
ATOM 4762 N N . ASP B 1 210 ? 3.764 -11 -11.477 1 97.69 210 ASP B N 1
ATOM 4763 C CA . ASP B 1 210 ? 2.838 -10.594 -12.531 1 97.69 210 ASP B CA 1
ATOM 4764 C C . ASP B 1 210 ? 2.945 -9.094 -12.805 1 97.69 210 ASP B C 1
ATOM 4766 O O . ASP B 1 210 ? 2.254 -8.289 -12.18 1 97.69 210 ASP B O 1
ATOM 4770 N N . TYR B 1 211 ? 3.752 -8.75 -13.812 1 97.75 211 TYR B N 1
ATOM 4771 C CA . TYR B 1 211 ? 3.951 -7.34 -14.133 1 97.75 211 TYR B CA 1
ATOM 4772 C C . TYR B 1 211 ? 2.775 -6.797 -14.945 1 97.75 211 TYR B C 1
ATOM 4774 O O . TYR B 1 211 ? 2.764 -5.621 -15.32 1 97.75 211 TYR B O 1
ATOM 4782 N N . GLY B 1 212 ? 1.726 -7.609 -15.18 1 97.44 212 GLY B N 1
ATOM 4783 C CA . GLY B 1 212 ? 0.516 -7.121 -15.82 1 97.44 212 GLY B CA 1
ATOM 4784 C C . GLY B 1 212 ? -0.19 -6.043 -15.023 1 97.44 212 GLY B C 1
ATOM 4785 O O . GLY B 1 212 ? -0.93 -5.23 -15.586 1 97.44 212 GLY B O 1
ATOM 4786 N N . VAL B 1 213 ? 0.029 -6.035 -13.75 1 96.94 213 VAL B N 1
ATOM 4787 C CA . VAL B 1 213 ? -0.633 -5.105 -12.844 1 96.94 213 VAL B CA 1
ATOM 4788 C C . VAL B 1 213 ? -0.238 -3.672 -13.188 1 96.94 213 VAL B C 1
ATOM 4790 O O . VAL B 1 213 ? -0.97 -2.729 -12.883 1 96.94 213 VAL B O 1
ATOM 4793 N N . PHE B 1 214 ? 0.881 -3.42 -13.891 1 97.69 214 PHE B N 1
ATOM 4794 C CA . PHE B 1 214 ? 1.352 -2.078 -14.211 1 97.69 214 PHE B CA 1
ATOM 4795 C C . PHE B 1 214 ? 0.685 -1.563 -15.484 1 97.69 214 PHE B C 1
ATOM 4797 O O . PHE B 1 214 ? 0.764 -0.373 -15.789 1 97.69 214 PHE B O 1
ATOM 4804 N N . ALA B 1 215 ? 0.014 -2.498 -16.25 1 97.81 215 ALA B N 1
ATOM 4805 C CA . ALA B 1 215 ? -0.506 -2.135 -17.562 1 97.81 215 ALA B CA 1
ATOM 4806 C C . ALA B 1 215 ? -1.487 -0.971 -17.453 1 97.81 215 ALA B C 1
ATOM 4808 O O . ALA B 1 215 ? -1.335 0.04 -18.156 1 97.81 215 ALA B O 1
ATOM 4809 N N . SER B 1 216 ? -2.428 -1.07 -16.578 1 97.12 216 SER B N 1
ATOM 4810 C CA . SER B 1 216 ? -3.432 -0.021 -16.453 1 97.12 216 SER B CA 1
ATOM 4811 C C . SER B 1 216 ? -2.816 1.268 -15.914 1 97.12 216 SER B C 1
ATOM 4813 O O . SER B 1 216 ? -3.207 2.363 -16.312 1 97.12 216 SER B O 1
ATOM 4815 N N . LEU B 1 217 ? -1.872 1.175 -14.992 1 97.12 217 LEU B N 1
ATOM 4816 C CA . LEU B 1 217 ? -1.203 2.34 -14.43 1 97.12 217 LEU B CA 1
ATOM 4817 C C . LEU B 1 217 ? -0.389 3.072 -15.484 1 97.12 217 LEU B C 1
ATOM 4819 O O . LEU B 1 217 ? -0.442 4.301 -15.578 1 97.12 217 LEU B O 1
ATOM 4823 N N . LEU B 1 218 ? 0.342 2.262 -16.266 1 97.81 218 LEU B N 1
ATOM 4824 C CA . LEU B 1 218 ? 1.148 2.842 -17.328 1 97.81 218 LEU B CA 1
ATOM 4825 C C . LEU B 1 218 ? 0.263 3.514 -18.375 1 97.81 218 LEU B C 1
ATOM 4827 O O . LEU B 1 218 ? 0.597 4.59 -18.875 1 97.81 218 LEU B O 1
ATOM 4831 N N . GLN B 1 219 ? -0.832 2.875 -18.688 1 97.81 219 GLN B N 1
ATOM 4832 C CA . GLN B 1 219 ? -1.768 3.459 -19.641 1 97.81 219 GLN B CA 1
ATOM 4833 C C . GLN B 1 219 ? -2.307 4.793 -19.141 1 97.81 219 GLN B C 1
ATOM 4835 O O . GLN B 1 219 ? -2.35 5.773 -19.891 1 97.81 219 GLN B O 1
ATOM 4840 N N . GLN B 1 220 ? -2.725 4.828 -17.875 1 95.19 220 GLN B N 1
ATOM 4841 C CA . GLN B 1 220 ? -3.211 6.059 -17.25 1 95.19 220 GLN B CA 1
ATOM 4842 C C . GLN B 1 220 ? -2.125 7.129 -17.219 1 95.19 220 GLN B C 1
ATOM 4844 O O . GLN B 1 220 ? -2.422 8.32 -17.266 1 95.19 220 GLN B O 1
ATOM 4849 N N . ASP B 1 221 ? -0.894 6.668 -17.219 1 95.44 221 ASP B N 1
ATOM 4850 C CA . ASP B 1 221 ? 0.259 7.559 -17.141 1 95.44 221 ASP B CA 1
ATOM 4851 C C . ASP B 1 221 ? 0.773 7.93 -18.531 1 95.44 221 ASP B C 1
ATOM 4853 O O . ASP B 1 221 ? 1.835 8.547 -18.656 1 95.44 221 ASP B O 1
ATOM 4857 N N . GLY B 1 222 ? 0.103 7.465 -19.594 1 96 222 GLY B N 1
ATOM 4858 C CA . GLY B 1 222 ? 0.425 7.973 -20.906 1 96 222 GLY B CA 1
ATOM 4859 C C . GLY B 1 222 ? 0.915 6.895 -21.859 1 96 222 GLY B C 1
ATOM 4860 O O . GLY B 1 222 ? 1.169 7.16 -23.031 1 96 222 GLY B O 1
ATOM 4861 N N . LEU B 1 223 ? 1.07 5.66 -21.406 1 97.44 223 LEU B N 1
ATOM 4862 C CA . LEU B 1 223 ? 1.453 4.574 -22.312 1 97.44 223 LEU B CA 1
ATOM 4863 C C . LEU B 1 223 ? 0.315 4.23 -23.266 1 97.44 223 LEU B C 1
ATOM 4865 O O . LEU B 1 223 ? -0.837 4.105 -22.844 1 97.44 223 LEU B O 1
ATOM 4869 N N . PRO B 1 224 ? 0.612 4.105 -24.516 1 97.5 224 PRO B N 1
ATOM 4870 C CA . PRO B 1 224 ? -0.446 3.75 -25.469 1 97.5 224 PRO B CA 1
ATOM 4871 C C . PRO B 1 224 ? -1.181 2.469 -25.078 1 97.5 224 PRO B C 1
ATOM 4873 O O . PRO B 1 224 ? -0.561 1.522 -24.578 1 97.5 224 PRO B O 1
ATOM 4876 N N . GLU B 1 225 ? -2.426 2.486 -25.359 1 97.56 225 GLU B N 1
ATOM 4877 C CA . GLU B 1 225 ? -3.291 1.369 -24.984 1 97.56 225 GLU B CA 1
ATOM 4878 C C . GLU B 1 225 ? -2.762 0.054 -25.547 1 97.56 225 GLU B C 1
ATOM 4880 O O . GLU B 1 225 ? -2.76 -0.968 -24.859 1 97.56 225 GLU B O 1
ATOM 4885 N N . GLY B 1 226 ? -2.355 0.077 -26.797 1 97.31 226 GLY B N 1
ATOM 4886 C CA . GLY B 1 226 ? -1.83 -1.122 -27.438 1 97.31 226 GLY B CA 1
ATOM 4887 C C . GLY B 1 226 ? -0.638 -1.709 -26.703 1 97.31 226 GLY B C 1
ATOM 4888 O O . GLY B 1 226 ? -0.537 -2.928 -26.547 1 97.31 226 GLY B O 1
ATOM 4889 N N . LYS B 1 227 ? 0.28 -0.879 -26.234 1 97.81 227 LYS B N 1
ATOM 4890 C CA . LYS B 1 227 ? 1.46 -1.323 -25.5 1 97.81 227 LYS B CA 1
ATOM 4891 C C . LYS B 1 227 ? 1.079 -1.868 -24.125 1 97.81 227 LYS B C 1
ATOM 4893 O O . LYS B 1 227 ? 1.657 -2.852 -23.672 1 97.81 227 LYS B O 1
ATOM 4898 N N . ALA B 1 228 ? 0.142 -1.222 -23.484 1 97.88 228 ALA B N 1
ATOM 4899 C CA . ALA B 1 228 ? -0.347 -1.712 -22.203 1 97.88 228 ALA B CA 1
ATOM 4900 C C . ALA B 1 228 ? -0.947 -3.109 -22.328 1 97.88 228 ALA B C 1
ATOM 4902 O O . ALA B 1 228 ? -0.706 -3.98 -21.5 1 97.88 228 ALA B O 1
ATOM 4903 N N . LYS B 1 229 ? -1.739 -3.316 -23.422 1 97.31 229 LYS B N 1
ATOM 4904 C CA . LYS B 1 229 ? -2.326 -4.629 -23.688 1 97.31 229 LYS B CA 1
ATOM 4905 C C . LYS B 1 229 ? -1.243 -5.672 -23.938 1 97.31 229 LYS B C 1
ATOM 4907 O O . LYS B 1 229 ? -1.383 -6.828 -23.531 1 97.31 229 LYS B O 1
ATOM 4912 N N . GLN B 1 230 ? -0.207 -5.262 -24.609 1 97.56 230 GLN B N 1
ATOM 4913 C CA . GLN B 1 230 ? 0.911 -6.164 -24.844 1 97.56 230 GLN B CA 1
ATOM 4914 C C . GLN B 1 230 ? 1.584 -6.574 -23.547 1 97.56 230 GLN B C 1
ATOM 4916 O O . GLN B 1 230 ? 1.991 -7.727 -23.375 1 97.56 230 GLN B O 1
ATOM 4921 N N . LEU B 1 231 ? 1.725 -5.648 -22.641 1 97.94 231 LEU B N 1
ATOM 4922 C CA . LEU B 1 231 ? 2.305 -5.965 -21.344 1 97.94 231 LEU B CA 1
ATOM 4923 C C . LEU B 1 231 ? 1.449 -6.984 -20.594 1 97.94 231 LEU B C 1
ATOM 4925 O O . LEU B 1 231 ? 1.977 -7.926 -20 1 97.94 231 LEU B O 1
ATOM 4929 N N . THR B 1 232 ? 0.149 -6.789 -20.641 1 97.56 232 THR B N 1
ATOM 4930 C CA . THR B 1 232 ? -0.779 -7.73 -20.016 1 97.56 232 THR B CA 1
ATOM 4931 C C . THR B 1 232 ? -0.634 -9.117 -20.641 1 97.56 232 THR B C 1
ATOM 4933 O O . THR B 1 232 ? -0.619 -10.125 -19.922 1 97.56 232 THR B O 1
ATOM 4936 N N . ARG B 1 233 ? -0.501 -9.164 -21.953 1 97.19 233 ARG B N 1
ATOM 4937 C CA . ARG B 1 233 ? -0.35 -10.422 -22.672 1 97.19 233 ARG B CA 1
ATOM 4938 C C . ARG B 1 233 ? 0.964 -11.109 -22.297 1 97.19 233 ARG B C 1
ATOM 4940 O O . ARG B 1 233 ? 1.006 -12.32 -22.109 1 97.19 233 ARG B O 1
ATOM 4947 N N . ALA B 1 234 ? 2.01 -10.328 -22.25 1 97.69 234 ALA B N 1
ATOM 4948 C CA . ALA B 1 234 ? 3.309 -10.875 -21.875 1 97.69 234 ALA B CA 1
ATOM 4949 C C . ALA B 1 234 ? 3.242 -11.523 -20.484 1 97.69 234 ALA B C 1
ATOM 4951 O O . ALA B 1 234 ? 3.76 -12.625 -20.281 1 97.69 234 ALA B O 1
ATOM 4952 N N . ALA B 1 235 ? 2.658 -10.789 -19.547 1 97.69 235 ALA B N 1
ATOM 4953 C CA . ALA B 1 235 ? 2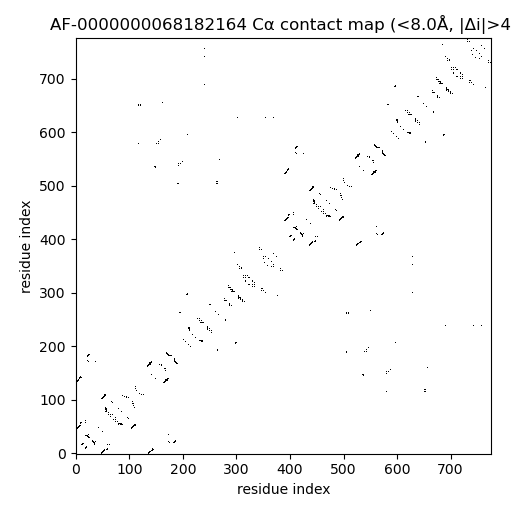.508 -11.289 -18.188 1 97.69 235 ALA B CA 1
ATOM 4954 C C . ALA B 1 235 ? 1.701 -12.586 -18.156 1 97.69 235 ALA B C 1
ATOM 4956 O O . ALA B 1 235 ? 2.053 -13.531 -17.453 1 97.69 235 ALA B O 1
ATOM 4957 N N . TYR B 1 236 ? 0.636 -12.625 -18.984 1 96.75 236 TYR B N 1
ATOM 4958 C CA . TYR B 1 236 ? -0.201 -13.812 -19.094 1 96.75 236 TYR B CA 1
ATOM 4959 C C . TYR B 1 236 ? 0.609 -15.008 -19.578 1 96.75 236 TYR B C 1
ATOM 4961 O O . TYR B 1 236 ? 0.574 -16.078 -18.969 1 96.75 236 TYR B O 1
ATOM 4969 N N . PHE B 1 237 ? 1.344 -14.836 -20.625 1 95.38 237 PHE B N 1
ATOM 4970 C CA . PHE B 1 237 ? 2.117 -15.93 -21.203 1 95.38 237 PHE B CA 1
ATOM 4971 C C . PHE B 1 237 ? 3.178 -16.422 -20.219 1 95.38 237 PHE B C 1
ATOM 4973 O O . PHE B 1 237 ? 3.385 -17.625 -20.078 1 95.38 237 PHE B O 1
ATOM 4980 N N . GLU B 1 238 ? 3.844 -15.531 -19.547 1 95.62 238 GLU B N 1
ATOM 4981 C CA . GLU B 1 238 ? 4.852 -15.914 -18.562 1 95.62 238 GLU B CA 1
ATOM 4982 C C . GLU B 1 238 ? 4.242 -16.766 -17.453 1 95.62 238 GLU B C 1
ATOM 4984 O O . GLU B 1 238 ? 4.805 -17.812 -17.078 1 95.62 238 GLU B O 1
ATOM 4989 N N . ARG B 1 239 ? 3.066 -16.359 -16.969 1 94.62 239 ARG B N 1
ATOM 4990 C CA . ARG B 1 239 ? 2.447 -16.984 -15.812 1 94.62 239 ARG B CA 1
ATOM 4991 C C . ARG B 1 239 ? 1.727 -18.281 -16.219 1 94.62 239 ARG B C 1
ATOM 4993 O O . ARG B 1 239 ? 1.33 -19.062 -15.352 1 94.62 239 ARG B O 1
ATOM 5000 N N . SER B 1 240 ? 1.578 -18.469 -17.531 1 91.69 240 SER B N 1
ATOM 5001 C CA . SER B 1 240 ? 0.948 -19.688 -18.031 1 91.69 240 SER B CA 1
ATOM 5002 C C . SER B 1 240 ? 1.977 -20.625 -18.656 1 91.69 240 SER B C 1
ATOM 5004 O O . SER B 1 240 ? 1.646 -21.406 -19.531 1 91.69 240 SER B O 1
ATOM 5006 N N . SER B 1 241 ? 3.256 -20.469 -18.297 1 88.62 241 SER B N 1
ATOM 5007 C CA . SER B 1 241 ? 4.363 -21.344 -18.641 1 88.62 241 SER B CA 1
ATOM 5008 C C . SER B 1 241 ? 4.648 -21.312 -20.141 1 88.62 241 SER B C 1
ATOM 5010 O O . SER B 1 241 ? 4.914 -22.359 -20.75 1 88.62 241 SER B O 1
ATOM 5012 N N . ASN B 1 242 ? 4.457 -20.219 -20.766 1 90.25 242 ASN B N 1
ATOM 5013 C CA . ASN B 1 242 ? 4.809 -20 -22.156 1 90.25 242 ASN B CA 1
ATOM 5014 C C . ASN B 1 242 ? 5.859 -18.891 -22.297 1 90.25 242 ASN B C 1
ATOM 5016 O O . ASN B 1 242 ? 5.555 -17.797 -22.766 1 90.25 242 ASN B O 1
ATOM 5020 N N . PRO B 1 243 ? 7.086 -19.25 -22.016 1 92.31 243 PRO B N 1
ATOM 5021 C CA . PRO B 1 243 ? 8.133 -18.219 -22 1 92.31 243 PRO B CA 1
ATOM 5022 C C . PRO B 1 243 ? 8.461 -17.688 -23.391 1 92.31 243 PRO B C 1
ATOM 5024 O O . PRO B 1 243 ? 8.922 -16.547 -23.516 1 92.31 243 PRO B O 1
ATOM 5027 N N . VAL B 1 244 ? 8.203 -18.484 -24.422 1 92 244 VAL B N 1
ATOM 5028 C CA . VAL B 1 244 ? 8.523 -18.062 -25.797 1 92 244 VAL B CA 1
ATOM 5029 C C . VAL B 1 244 ? 7.648 -16.875 -26.188 1 92 244 VAL B C 1
ATOM 5031 O O . VAL B 1 244 ? 8.156 -15.828 -26.594 1 92 244 VAL B O 1
ATOM 5034 N N . LYS B 1 245 ? 6.379 -17.047 -26.047 1 93.5 245 LYS B N 1
ATOM 5035 C CA . LYS B 1 245 ? 5.469 -15.953 -26.391 1 93.5 245 LYS B CA 1
ATOM 5036 C C . LYS B 1 245 ? 5.621 -14.789 -25.422 1 93.5 245 LYS B C 1
ATOM 5038 O O . LYS B 1 245 ? 5.473 -13.625 -25.812 1 93.5 245 LYS B O 1
ATOM 5043 N N . ALA B 1 246 ? 5.906 -15.086 -24.156 1 95.75 246 ALA B N 1
ATOM 5044 C CA . ALA B 1 246 ? 6.16 -14.039 -23.172 1 95.75 246 ALA B CA 1
ATOM 5045 C C . ALA B 1 246 ? 7.344 -13.172 -23.594 1 95.75 246 ALA B C 1
ATOM 5047 O O . ALA B 1 246 ? 7.266 -11.938 -23.547 1 95.75 246 ALA B O 1
ATOM 5048 N N . ARG B 1 247 ? 8.398 -13.805 -24 1 96.31 247 ARG B N 1
ATOM 5049 C CA . ARG B 1 247 ? 9.602 -13.086 -24.422 1 96.31 247 ARG B CA 1
ATOM 5050 C C . ARG B 1 247 ? 9.312 -12.203 -25.641 1 96.31 247 ARG B C 1
ATOM 5052 O O . ARG B 1 247 ? 9.719 -11.039 -25.672 1 96.31 247 ARG B O 1
ATOM 5059 N N . GLU B 1 248 ? 8.656 -12.805 -26.609 1 95.69 248 GLU B N 1
ATOM 5060 C CA . GLU B 1 248 ? 8.336 -12.07 -27.828 1 95.69 248 GLU B CA 1
ATOM 5061 C C . GLU B 1 248 ? 7.52 -10.812 -27.5 1 95.69 248 GLU B C 1
ATOM 5063 O O . GLU B 1 248 ? 7.84 -9.727 -27.984 1 95.69 248 GLU B O 1
ATOM 5068 N N . THR B 1 249 ? 6.535 -11.008 -26.719 1 96.56 249 THR B N 1
ATOM 5069 C CA . THR B 1 249 ? 5.617 -9.922 -26.391 1 96.56 249 THR B CA 1
ATOM 5070 C C . THR B 1 249 ? 6.281 -8.898 -25.484 1 96.56 249 THR B C 1
ATOM 5072 O O . THR B 1 249 ? 6.164 -7.691 -25.703 1 96.56 249 THR B O 1
ATOM 5075 N N . LEU B 1 250 ? 6.988 -9.328 -24.453 1 97.31 250 LEU B N 1
ATOM 5076 C CA . LEU B 1 250 ? 7.684 -8.438 -23.516 1 97.31 250 LEU B CA 1
ATOM 5077 C C . LEU B 1 250 ? 8.766 -7.641 -24.234 1 97.31 250 LEU B C 1
ATOM 5079 O O . LEU B 1 250 ? 8.953 -6.453 -23.953 1 97.31 250 LEU B O 1
ATOM 5083 N N . GLY B 1 251 ? 9.461 -8.32 -25.141 1 96.25 251 GLY B N 1
ATOM 5084 C CA . GLY B 1 251 ? 10.477 -7.648 -25.922 1 96.25 251 GLY B CA 1
ATOM 5085 C C . GLY B 1 251 ? 9.938 -6.48 -26.719 1 96.25 251 GLY B C 1
ATOM 5086 O O . GLY B 1 251 ? 10.617 -5.469 -26.891 1 96.25 251 GLY B O 1
ATOM 5087 N N . SER B 1 252 ? 8.758 -6.566 -27.188 1 95.5 252 SER B N 1
ATOM 5088 C CA . SER B 1 252 ? 8.148 -5.547 -28.047 1 95.5 252 SER B CA 1
ATOM 5089 C C . SER B 1 252 ? 7.727 -4.328 -27.234 1 95.5 252 SER B C 1
ATOM 5091 O O . SER B 1 252 ? 7.582 -3.23 -27.781 1 95.5 252 SER B O 1
ATOM 5093 N N . VAL B 1 253 ? 7.523 -4.512 -25.922 1 96.94 253 VAL B N 1
ATOM 5094 C CA . VAL B 1 253 ? 6.984 -3.414 -25.141 1 96.94 253 VAL B CA 1
ATOM 5095 C C . VAL B 1 253 ? 8.062 -2.879 -24.188 1 96.94 253 VAL B C 1
ATOM 5097 O O . VAL B 1 253 ? 7.957 -1.753 -23.703 1 96.94 253 VAL B O 1
ATOM 5100 N N . PHE B 1 254 ? 9.156 -3.535 -24.016 1 97.44 254 PHE B N 1
ATOM 5101 C CA . PHE B 1 254 ? 10.172 -3.252 -23.016 1 97.44 254 PHE B CA 1
ATOM 5102 C C . PHE B 1 254 ? 10.75 -1.854 -23.203 1 97.44 254 PHE B C 1
ATOM 5104 O O . PHE B 1 254 ? 10.898 -1.101 -22.234 1 97.44 254 PHE B O 1
ATOM 5111 N N . SER B 1 255 ? 11.055 -1.498 -24.453 1 96.62 255 SER B N 1
ATOM 5112 C CA . SER B 1 255 ? 11.641 -0.192 -24.734 1 96.62 255 SER B CA 1
ATOM 5113 C C . SER B 1 255 ? 10.68 0.936 -24.359 1 96.62 255 SER B C 1
ATOM 5115 O O . SER B 1 255 ? 11.109 1.98 -23.859 1 96.62 255 SER B O 1
ATOM 5117 N N . ALA B 1 256 ? 9.445 0.702 -24.609 1 97.06 256 ALA B N 1
ATOM 5118 C CA . ALA B 1 256 ? 8.438 1.705 -24.281 1 97.06 256 ALA B CA 1
ATOM 5119 C C . ALA B 1 256 ? 8.359 1.917 -22.766 1 97.06 256 ALA B C 1
ATOM 5121 O O . ALA B 1 256 ? 8.172 3.043 -22.297 1 97.06 256 ALA B O 1
ATOM 5122 N N . ILE B 1 257 ? 8.516 0.859 -22 1 96.81 257 ILE B N 1
ATOM 5123 C CA . ILE B 1 257 ? 8.508 0.951 -20.547 1 96.81 257 ILE B CA 1
ATOM 5124 C C . ILE B 1 257 ? 9.781 1.646 -20.062 1 96.81 257 ILE B C 1
ATOM 5126 O O . ILE B 1 257 ? 9.727 2.543 -19.219 1 96.81 257 ILE B O 1
ATOM 5130 N N . LYS B 1 258 ? 10.867 1.289 -20.656 1 96.44 258 LYS B N 1
ATOM 5131 C CA . LYS B 1 258 ? 12.18 1.8 -20.25 1 96.44 258 LYS B CA 1
ATOM 5132 C C . LYS B 1 258 ? 12.273 3.305 -20.484 1 96.44 258 LYS B C 1
ATOM 5134 O O . LYS B 1 258 ? 12.945 4.016 -19.734 1 96.44 258 LYS B O 1
ATOM 5139 N N . THR B 1 259 ? 11.562 3.812 -21.469 1 96.38 259 THR B N 1
ATOM 5140 C CA . THR B 1 259 ? 11.68 5.223 -21.828 1 96.38 259 THR B CA 1
ATOM 5141 C C . THR B 1 259 ? 10.445 6 -21.359 1 96.38 259 THR B C 1
ATOM 5143 O O . THR B 1 259 ? 10.281 7.172 -21.703 1 96.38 259 THR B O 1
ATOM 5146 N N . HIS B 1 260 ? 9.555 5.309 -20.703 1 95.56 260 HIS B N 1
ATOM 5147 C CA . HIS B 1 260 ? 8.32 5.953 -20.266 1 95.56 260 HIS B CA 1
ATOM 5148 C C . HIS B 1 260 ? 8.617 7.141 -19.344 1 95.56 260 HIS B C 1
ATOM 5150 O O . HIS B 1 260 ? 9.391 7.016 -18.391 1 95.56 260 HIS B O 1
ATOM 5156 N N . ASN B 1 261 ? 8.008 8.273 -19.594 1 92.38 261 ASN B N 1
ATOM 5157 C CA . ASN B 1 261 ? 8.328 9.492 -18.859 1 92.38 261 ASN B CA 1
ATOM 5158 C C . ASN B 1 261 ? 7.066 10.164 -18.312 1 92.38 261 ASN B C 1
ATOM 5160 O O . ASN B 1 261 ? 7.016 11.391 -18.203 1 92.38 261 ASN B O 1
ATOM 5164 N N . GLY B 1 262 ? 6.059 9.336 -18.094 1 92.44 262 GLY B N 1
ATOM 5165 C CA . GLY B 1 262 ? 4.875 9.891 -17.469 1 92.44 262 GLY B CA 1
ATOM 5166 C C . GLY B 1 262 ? 5.129 10.398 -16.062 1 92.44 262 GLY B C 1
ATOM 5167 O O . GLY B 1 262 ? 6.168 10.102 -15.469 1 92.44 262 GLY B O 1
ATOM 5168 N N . PRO B 1 263 ? 4.223 11.141 -15.469 1 90.5 263 PRO B N 1
ATOM 5169 C CA . PRO B 1 263 ? 4.402 11.805 -14.172 1 90.5 263 PRO B CA 1
ATOM 5170 C C . PRO B 1 263 ? 4.656 10.82 -13.031 1 90.5 263 PRO B C 1
ATOM 5172 O O . PRO B 1 263 ? 5.41 11.125 -12.109 1 90.5 263 PRO B O 1
ATOM 5175 N N . MET B 1 264 ? 4.043 9.672 -13.133 1 92.62 264 MET B N 1
ATOM 5176 C CA . MET B 1 264 ? 4.191 8.703 -12.055 1 92.62 264 MET B CA 1
ATOM 5177 C C . MET B 1 264 ? 5.156 7.59 -12.453 1 92.62 264 MET B C 1
ATOM 5179 O O . MET B 1 264 ? 5.977 7.156 -11.641 1 92.62 264 MET B O 1
ATOM 5183 N N . GLY B 1 265 ? 5.074 7.238 -13.68 1 93.12 265 GLY B N 1
ATOM 5184 C CA . GLY B 1 265 ? 5.844 6.105 -14.172 1 93.12 265 GLY B CA 1
ATOM 5185 C C . GLY B 1 265 ? 7.344 6.301 -14.031 1 93.12 265 GLY B C 1
ATOM 5186 O O . GLY B 1 265 ? 8.086 5.332 -13.859 1 93.12 265 GLY B O 1
ATOM 5187 N N . VAL B 1 266 ? 7.773 7.523 -14.047 1 94.12 266 VAL B N 1
ATOM 5188 C CA . VAL B 1 266 ? 9.195 7.84 -13.969 1 94.12 266 VAL B CA 1
ATOM 5189 C C . VAL B 1 266 ? 9.758 7.367 -12.633 1 94.12 266 VAL B C 1
ATOM 5191 O O . VAL B 1 266 ? 10.938 7.004 -12.539 1 94.12 266 VAL B O 1
ATOM 5194 N N . LEU B 1 267 ? 8.922 7.281 -11.633 1 94.19 267 LEU B N 1
ATOM 5195 C CA . LEU B 1 267 ? 9.336 6.867 -10.297 1 94.19 267 LEU B CA 1
ATOM 5196 C C . LEU B 1 267 ? 9.656 5.375 -10.266 1 94.19 267 LEU B C 1
ATOM 5198 O O . LEU B 1 267 ? 10.422 4.922 -9.414 1 94.19 267 LEU B O 1
ATOM 5202 N N . PHE B 1 268 ? 9.109 4.578 -11.25 1 94.62 268 PHE B N 1
ATOM 5203 C CA . PHE B 1 268 ? 9.125 3.131 -11.078 1 94.62 268 PHE B CA 1
ATOM 5204 C C . PHE B 1 268 ? 9.766 2.451 -12.281 1 94.62 268 PHE B C 1
ATOM 5206 O O . PHE B 1 268 ? 10.109 1.269 -12.227 1 94.62 268 PHE B O 1
ATOM 5213 N N . ARG B 1 269 ? 9.922 3.188 -13.359 1 94.44 269 ARG B N 1
ATOM 5214 C CA . ARG B 1 269 ? 10.328 2.59 -14.625 1 94.44 269 ARG B CA 1
ATOM 5215 C C . ARG B 1 269 ? 11.648 1.842 -14.477 1 94.44 269 ARG B C 1
ATOM 5217 O O . ARG B 1 269 ? 11.789 0.713 -14.953 1 94.44 269 ARG B O 1
ATOM 5224 N N . ASP B 1 270 ? 12.633 2.377 -13.734 1 93 270 ASP B N 1
ATOM 5225 C CA . ASP B 1 270 ? 13.938 1.726 -13.602 1 93 270 ASP B CA 1
ATOM 5226 C C . ASP B 1 270 ? 13.828 0.454 -12.766 1 93 270 ASP B C 1
ATOM 5228 O O . ASP B 1 270 ? 14.375 -0.588 -13.141 1 93 270 ASP B O 1
ATOM 5232 N N . ALA B 1 271 ? 13.18 0.575 -11.695 1 91.44 271 ALA B N 1
ATOM 5233 C CA . ALA B 1 271 ? 12.992 -0.591 -10.836 1 91.44 271 ALA B CA 1
ATOM 5234 C C . ALA B 1 271 ? 12.25 -1.702 -11.578 1 91.44 271 ALA B C 1
ATOM 5236 O O . ALA B 1 271 ? 12.602 -2.879 -11.453 1 91.44 271 ALA B O 1
ATOM 5237 N N . LEU B 1 272 ? 11.25 -1.341 -12.344 1 94.31 272 LEU B N 1
ATOM 5238 C CA . LEU B 1 272 ? 10.453 -2.309 -13.094 1 94.31 272 LEU B CA 1
ATOM 5239 C C . LEU B 1 272 ? 11.289 -2.977 -14.18 1 94.31 272 LEU B C 1
ATOM 5241 O O . LEU B 1 272 ? 11.305 -4.203 -14.289 1 94.31 272 LEU B O 1
ATOM 5245 N N . THR B 1 273 ? 12 -2.205 -14.938 1 95.62 273 THR B N 1
ATOM 5246 C CA . THR B 1 273 ? 12.742 -2.748 -16.062 1 95.62 273 THR B CA 1
ATOM 5247 C C . THR B 1 273 ? 13.891 -3.633 -15.594 1 95.62 273 THR B C 1
ATOM 5249 O O . THR B 1 273 ? 14.234 -4.617 -16.25 1 95.62 273 THR B O 1
ATOM 5252 N N . GLU B 1 274 ? 14.422 -3.303 -14.453 1 93.19 274 GLU B N 1
ATOM 5253 C CA . GLU B 1 274 ? 15.469 -4.137 -13.867 1 93.19 274 GLU B CA 1
ATOM 5254 C C . GLU B 1 274 ? 14.922 -5.504 -13.461 1 93.19 274 GLU B C 1
ATOM 5256 O O . GLU B 1 274 ? 15.633 -6.508 -13.531 1 93.19 274 GLU B O 1
ATOM 5261 N N . ARG B 1 275 ? 13.711 -5.586 -13.172 1 92.81 275 ARG B N 1
ATOM 5262 C CA . ARG B 1 275 ? 13.133 -6.793 -12.594 1 92.81 275 ARG B CA 1
ATOM 5263 C C . ARG B 1 275 ? 12.523 -7.684 -13.664 1 92.81 275 ARG B C 1
ATOM 5265 O O . ARG B 1 275 ? 12.336 -8.883 -13.453 1 92.81 275 ARG B O 1
ATOM 5272 N N . ILE B 1 276 ? 12.195 -7.055 -14.836 1 95.75 276 ILE B N 1
ATOM 5273 C CA . ILE B 1 276 ? 11.5 -7.855 -15.844 1 95.75 276 ILE B CA 1
ATOM 5274 C C . ILE B 1 276 ? 12.43 -8.117 -17.031 1 95.75 276 ILE B C 1
ATOM 5276 O O . ILE B 1 276 ? 11.977 -8.195 -18.172 1 95.75 276 ILE B O 1
ATOM 5280 N N . ASN B 1 277 ? 13.727 -8.234 -16.844 1 95.06 277 ASN B N 1
ATOM 5281 C CA . ASN B 1 277 ? 14.68 -8.281 -17.953 1 95.06 277 ASN B CA 1
ATOM 5282 C C . ASN B 1 277 ? 15.141 -9.711 -18.234 1 95.06 277 ASN B C 1
ATOM 5284 O O . ASN B 1 277 ? 16.156 -9.914 -18.906 1 95.06 277 ASN B O 1
ATOM 5288 N N . TRP B 1 278 ? 14.461 -10.742 -17.719 1 95.75 278 TRP B N 1
ATOM 5289 C CA . TRP B 1 278 ? 14.828 -12.148 -17.875 1 95.75 278 TRP B CA 1
ATOM 5290 C C . TRP B 1 278 ? 14.93 -12.531 -19.344 1 95.75 278 TRP B C 1
ATOM 5292 O O . TRP B 1 278 ? 15.711 -13.414 -19.719 1 95.75 278 TRP B O 1
ATOM 5302 N N . PHE B 1 279 ? 14.156 -11.883 -20.234 1 95.44 279 PHE B N 1
ATOM 5303 C CA . PHE B 1 279 ? 14.047 -12.227 -21.641 1 95.44 279 PHE B CA 1
ATOM 5304 C C . PHE B 1 279 ? 15.328 -11.852 -22.391 1 95.44 279 PHE B C 1
ATOM 5306 O O . PHE B 1 279 ? 15.516 -12.25 -23.547 1 95.44 279 PHE B O 1
ATOM 5313 N N . LYS B 1 280 ? 16.219 -11.133 -21.734 1 95 280 LYS B N 1
ATOM 5314 C CA . LYS B 1 280 ? 17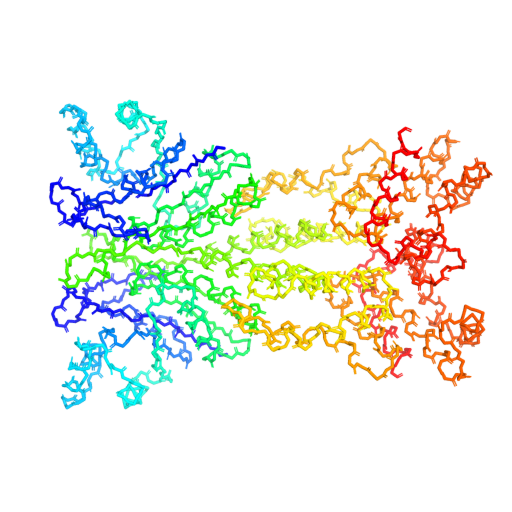.469 -10.703 -22.344 1 95 280 LYS B CA 1
ATOM 5315 C C . LYS B 1 280 ? 18.531 -11.797 -22.266 1 95 280 LYS B C 1
ATOM 5317 O O . LYS B 1 280 ? 19.594 -11.688 -22.875 1 95 280 LYS B O 1
ATOM 5322 N N . GLU B 1 281 ? 18.312 -12.852 -21.5 1 93.88 281 GLU B N 1
ATOM 5323 C CA . GLU B 1 281 ? 19.234 -13.977 -21.422 1 93.88 281 GLU B CA 1
ATOM 5324 C C . GLU B 1 281 ? 19.469 -14.578 -22.812 1 93.88 281 GLU B C 1
ATOM 5326 O O . GLU B 1 281 ? 18.688 -14.383 -23.719 1 93.88 281 GLU B O 1
ATOM 5331 N N . PRO B 1 282 ? 20.516 -15.344 -23 1 93.81 282 PRO B N 1
ATOM 5332 C CA . PRO B 1 282 ? 21.016 -15.672 -24.344 1 93.81 282 PRO B CA 1
ATOM 5333 C C . PRO B 1 282 ? 20.109 -16.656 -25.094 1 93.81 282 PRO B C 1
ATOM 5335 O O . PRO B 1 282 ? 20.031 -16.594 -26.312 1 93.81 282 PRO B O 1
ATOM 5338 N N . ASP B 1 283 ? 19.547 -17.641 -24.391 1 93.06 283 ASP B N 1
ATOM 5339 C CA . ASP B 1 283 ? 18.719 -18.625 -25.062 1 93.06 283 ASP B CA 1
ATOM 5340 C C . ASP B 1 283 ? 17.562 -19.078 -24.188 1 93.06 283 ASP B C 1
ATOM 5342 O O . ASP B 1 283 ? 17.422 -18.625 -23.047 1 93.06 283 ASP B O 1
ATOM 5346 N N . ARG B 1 284 ? 16.75 -19.938 -24.719 1 93.56 284 ARG B N 1
ATOM 5347 C CA . ARG B 1 284 ? 15.5 -20.312 -24.062 1 93.56 284 ARG B CA 1
ATOM 5348 C C . ARG B 1 284 ? 15.758 -21 -22.719 1 93.56 284 ARG B C 1
ATOM 5350 O O . ARG B 1 284 ? 15.047 -20.75 -21.75 1 93.56 284 ARG B O 1
ATOM 5357 N N . ALA B 1 285 ? 16.766 -21.891 -22.703 1 94.94 285 ALA B N 1
ATOM 5358 C CA . ALA B 1 285 ? 17.078 -22.578 -21.453 1 94.94 285 ALA B CA 1
ATOM 5359 C C . ALA B 1 285 ? 17.453 -21.562 -20.375 1 94.94 285 ALA B C 1
ATOM 5361 O O . ALA B 1 285 ? 17.047 -21.719 -19.219 1 94.94 285 ALA B O 1
ATOM 5362 N N . ALA B 1 286 ? 18.172 -20.531 -20.812 1 96.19 286 ALA B N 1
ATOM 5363 C CA . ALA B 1 286 ? 18.594 -19.5 -19.875 1 96.19 286 ALA B CA 1
ATOM 5364 C C . ALA B 1 286 ? 17.406 -18.656 -19.422 1 96.19 286 ALA B C 1
ATOM 5366 O O . ALA B 1 286 ? 17.328 -18.25 -18.266 1 96.19 286 ALA B O 1
ATOM 5367 N N . TRP B 1 287 ? 16.422 -18.391 -20.375 1 96.62 287 TRP B N 1
ATOM 5368 C CA . TRP B 1 287 ? 15.211 -17.672 -20 1 96.62 287 TRP B CA 1
ATOM 5369 C C . TRP B 1 287 ? 14.438 -18.438 -18.938 1 96.62 287 TRP B C 1
ATOM 5371 O O . TRP B 1 287 ? 14.031 -17.875 -17.922 1 96.62 287 TRP B O 1
ATOM 5381 N N . GLU B 1 288 ? 14.266 -19.703 -19.219 1 95.88 288 GLU B N 1
ATOM 5382 C CA . GLU B 1 288 ? 13.492 -20.578 -18.344 1 95.88 288 GLU B CA 1
ATOM 5383 C C . GLU B 1 288 ? 14.156 -20.719 -16.969 1 95.88 288 GLU B C 1
ATOM 5385 O O . GLU B 1 288 ? 13.477 -20.734 -15.945 1 95.88 288 GLU B O 1
ATOM 5390 N N . LEU B 1 289 ? 15.461 -20.766 -16.969 1 97.56 289 LEU B N 1
ATOM 5391 C CA . LEU B 1 289 ? 16.203 -20.859 -15.711 1 97.56 289 LEU B CA 1
ATOM 5392 C C . LEU B 1 289 ? 16.062 -19.594 -14.891 1 97.56 289 LEU B C 1
ATOM 5394 O O . LEU B 1 289 ? 15.883 -19.641 -13.672 1 97.56 289 LEU B O 1
ATOM 5398 N N . ALA B 1 290 ? 16.172 -18.484 -15.562 1 97.69 290 ALA B N 1
ATOM 5399 C CA . ALA B 1 290 ? 16.016 -17.188 -14.891 1 97.69 290 ALA B CA 1
ATOM 5400 C C . ALA B 1 290 ? 14.617 -17.078 -14.273 1 97.69 290 ALA B C 1
ATOM 5402 O O . ALA B 1 290 ? 14.461 -16.562 -13.172 1 97.69 290 ALA B O 1
ATOM 5403 N N . LEU B 1 291 ? 13.625 -17.562 -15 1 97.44 291 LEU B N 1
ATOM 5404 C CA . LEU B 1 291 ? 12.258 -17.547 -14.492 1 97.44 291 LEU B CA 1
ATOM 5405 C C . LEU B 1 291 ? 12.109 -18.5 -13.305 1 97.44 291 LEU B C 1
ATOM 5407 O O . LEU B 1 291 ? 11.445 -18.156 -12.32 1 97.44 291 LEU B O 1
ATOM 5411 N N . ALA B 1 292 ? 12.711 -19.688 -13.375 1 97.5 292 ALA B N 1
ATOM 5412 C CA . ALA B 1 292 ? 12.695 -20.625 -12.25 1 97.5 292 ALA B CA 1
ATOM 5413 C C . ALA B 1 292 ? 13.281 -19.984 -11 1 97.5 292 ALA B C 1
ATOM 5415 O O . ALA B 1 292 ? 12.695 -20.078 -9.914 1 97.5 292 ALA B O 1
ATOM 5416 N N . ASP B 1 293 ? 14.414 -19.312 -11.18 1 98.06 293 ASP B N 1
ATOM 5417 C CA . ASP B 1 293 ? 15.062 -18.625 -10.062 1 98.06 293 ASP B CA 1
ATOM 5418 C C . ASP B 1 293 ? 14.148 -17.547 -9.469 1 98.06 293 ASP B C 1
ATOM 5420 O O . ASP B 1 293 ? 14.031 -17.438 -8.25 1 98.06 293 ASP B O 1
ATOM 5424 N N . ALA B 1 294 ? 13.547 -16.797 -10.328 1 97.38 294 ALA B N 1
ATOM 5425 C CA . ALA B 1 294 ? 12.68 -15.703 -9.891 1 97.38 294 ALA B CA 1
ATOM 5426 C C . ALA B 1 294 ? 11.477 -16.234 -9.117 1 97.38 294 ALA B C 1
ATOM 5428 O O . ALA B 1 294 ? 11.125 -15.711 -8.062 1 97.38 294 ALA B O 1
ATOM 5429 N N . TYR B 1 295 ? 10.836 -17.297 -9.625 1 97.25 295 TYR B N 1
ATOM 5430 C CA . TYR B 1 295 ? 9.664 -17.844 -8.961 1 97.25 295 TYR B CA 1
ATOM 5431 C C . TYR B 1 295 ? 10.047 -18.547 -7.664 1 97.25 295 TYR B C 1
ATOM 5433 O O . TYR B 1 295 ? 9.281 -18.531 -6.695 1 97.25 295 TYR B O 1
ATOM 5441 N N . LEU B 1 296 ? 11.203 -19.141 -7.629 1 97.81 296 LEU B N 1
ATOM 5442 C CA . LEU B 1 296 ? 11.688 -19.75 -6.391 1 97.81 296 LEU B CA 1
ATOM 5443 C C . LEU B 1 296 ? 11.906 -18.688 -5.316 1 97.81 296 LEU B C 1
ATOM 5445 O O . LEU B 1 296 ? 11.539 -18.875 -4.156 1 97.81 296 LEU B O 1
ATOM 5449 N N . GLU B 1 297 ? 12.477 -17.578 -5.73 1 96.75 297 GLU B N 1
ATOM 5450 C CA . GLU B 1 297 ? 12.688 -16.469 -4.812 1 96.75 297 GLU B CA 1
ATOM 5451 C C . GLU B 1 297 ? 11.367 -15.953 -4.25 1 96.75 297 GLU B C 1
ATOM 5453 O O . GLU B 1 297 ? 11.305 -15.523 -3.096 1 96.75 297 GLU B O 1
ATOM 5458 N N . ARG B 1 298 ? 10.32 -16.062 -5.012 1 96.06 298 ARG B N 1
ATOM 5459 C CA . ARG B 1 298 ? 8.992 -15.602 -4.617 1 96.06 298 ARG B CA 1
ATOM 5460 C C . ARG B 1 298 ? 8.227 -16.703 -3.889 1 96.06 298 ARG B C 1
ATOM 5462 O O . ARG B 1 298 ? 7.055 -16.516 -3.541 1 96.06 298 ARG B O 1
ATOM 5469 N N . ARG B 1 299 ? 8.781 -17.844 -3.768 1 95.94 299 ARG B N 1
ATOM 5470 C CA . ARG B 1 299 ? 8.227 -19.016 -3.092 1 95.94 299 ARG B CA 1
ATOM 5471 C C . ARG B 1 299 ? 6.996 -19.531 -3.822 1 95.94 299 ARG B C 1
ATOM 5473 O O . ARG B 1 299 ? 6.047 -20 -3.189 1 95.94 299 ARG B O 1
ATOM 5480 N N . ASP B 1 300 ? 6.953 -19.219 -5.062 1 96.31 300 ASP B N 1
ATOM 5481 C CA . ASP B 1 300 ? 6.008 -19.906 -5.941 1 96.31 300 ASP B CA 1
ATOM 5482 C C . ASP B 1 300 ? 6.598 -21.219 -6.461 1 96.31 300 ASP B C 1
ATOM 5484 O O . ASP B 1 300 ? 7.066 -21.297 -7.598 1 96.31 300 ASP B O 1
ATOM 5488 N N . TYR B 1 301 ? 6.441 -22.266 -5.727 1 95.62 301 TYR B N 1
ATOM 5489 C CA . TYR B 1 301 ? 7.168 -23.5 -5.949 1 95.62 301 TYR B CA 1
ATOM 5490 C C . TYR B 1 301 ? 6.625 -24.234 -7.168 1 95.62 301 TYR B C 1
ATOM 5492 O O . TYR B 1 301 ? 7.375 -24.922 -7.875 1 95.62 301 TYR B O 1
ATOM 5500 N N . VAL B 1 302 ? 5.328 -24.109 -7.422 1 93.56 302 VAL B N 1
ATOM 5501 C CA . VAL B 1 302 ? 4.73 -24.781 -8.57 1 93.56 302 VAL B CA 1
ATOM 5502 C C . VAL B 1 302 ? 5.363 -24.266 -9.859 1 93.56 302 VAL B C 1
ATOM 5504 O O . VAL B 1 302 ? 5.91 -25.031 -10.648 1 93.56 302 VAL B O 1
ATOM 5507 N N . ARG B 1 303 ? 5.422 -23 -10.031 1 95.06 303 ARG B N 1
ATOM 5508 C CA . ARG B 1 303 ? 5.996 -22.422 -11.25 1 95.06 303 ARG B CA 1
ATOM 5509 C C . ARG B 1 303 ? 7.512 -22.594 -11.266 1 95.06 303 ARG B C 1
ATOM 5511 O O . ARG B 1 303 ? 8.109 -22.781 -12.328 1 95.06 303 ARG B O 1
ATOM 5518 N N . ALA B 1 304 ? 8.141 -22.5 -10.086 1 96.12 304 ALA B N 1
ATOM 5519 C CA . ALA B 1 304 ? 9.586 -22.688 -10 1 96.12 304 ALA B CA 1
ATOM 5520 C C . ALA B 1 304 ? 10 -24.047 -10.531 1 96.12 304 ALA B C 1
ATOM 5522 O O . ALA B 1 304 ? 10.922 -24.156 -11.344 1 96.12 304 ALA B O 1
ATOM 5523 N N . VAL B 1 305 ? 9.289 -25.078 -10.117 1 94.75 305 VAL B N 1
ATOM 5524 C CA . VAL B 1 305 ? 9.68 -26.438 -10.492 1 94.75 305 VAL B CA 1
ATOM 5525 C C . VAL B 1 305 ? 9.344 -26.688 -11.961 1 94.75 305 VAL B C 1
ATOM 5527 O O . VAL B 1 305 ? 10.078 -27.406 -12.656 1 94.75 305 VAL B O 1
ATOM 5530 N N . ILE B 1 306 ? 8.25 -26.125 -12.453 1 92.62 306 ILE B N 1
ATOM 5531 C CA . ILE B 1 306 ? 7.875 -26.25 -13.852 1 92.62 306 ILE B CA 1
ATOM 5532 C C . ILE B 1 306 ? 8.961 -25.641 -14.734 1 92.62 306 ILE B C 1
ATOM 5534 O O . ILE B 1 306 ? 9.469 -26.297 -15.648 1 92.62 306 ILE B O 1
ATOM 5538 N N . TYR B 1 307 ? 9.391 -24.422 -14.445 1 95.38 307 TYR B N 1
ATOM 5539 C CA . TYR B 1 307 ? 10.398 -23.75 -15.258 1 95.38 307 TYR B CA 1
ATOM 5540 C C . TYR B 1 307 ? 11.758 -24.406 -15.102 1 95.38 307 TYR B C 1
ATOM 5542 O O . TYR B 1 307 ? 12.547 -24.438 -16.047 1 95.38 307 TYR B O 1
ATOM 5550 N N . LEU B 1 308 ? 12.031 -24.875 -13.891 1 95.5 308 LEU B N 1
ATOM 5551 C CA . LEU B 1 308 ? 13.305 -25.578 -13.68 1 95.5 308 LEU B CA 1
ATOM 5552 C C . LEU B 1 308 ? 13.383 -26.828 -14.531 1 95.5 308 LEU B C 1
ATOM 5554 O O . LEU B 1 308 ? 14.398 -27.078 -15.188 1 95.5 308 LEU B O 1
ATOM 5558 N N . TYR B 1 309 ? 12.336 -27.609 -14.555 1 93.5 309 TYR B N 1
ATOM 5559 C CA . TYR B 1 309 ? 12.242 -28.828 -15.367 1 93.5 309 TYR B CA 1
ATOM 5560 C C . TYR B 1 309 ? 12.359 -28.5 -16.844 1 93.5 309 TYR B C 1
ATOM 5562 O O . TYR B 1 309 ? 13.141 -29.109 -17.562 1 93.5 309 TYR B O 1
ATOM 5570 N N . GLU B 1 310 ? 11.602 -27.5 -17.281 1 92 310 GLU B N 1
ATOM 5571 C CA . GLU B 1 310 ? 11.602 -27.109 -18.703 1 92 310 GLU B CA 1
ATOM 5572 C C . GLU B 1 310 ? 12.977 -26.625 -19.141 1 92 310 GLU B C 1
ATOM 5574 O O . GLU B 1 310 ? 13.414 -26.891 -20.25 1 92 310 GLU B O 1
ATOM 5579 N N . SER B 1 311 ? 13.586 -25.859 -18.281 1 94.62 311 SER B N 1
ATOM 5580 C CA . SER B 1 311 ? 14.922 -25.359 -18.594 1 94.62 311 SER B CA 1
ATOM 5581 C C . SER B 1 311 ? 15.891 -26.516 -18.828 1 94.62 311 SER B C 1
ATOM 5583 O O . SER B 1 311 ? 16.688 -26.484 -19.766 1 94.62 311 SER B O 1
ATOM 5585 N N . PHE B 1 312 ? 15.828 -27.531 -18 1 94.44 312 PHE B N 1
ATOM 5586 C CA . PHE B 1 312 ? 16.703 -28.688 -18.141 1 94.44 312 PHE B CA 1
ATOM 5587 C C . PHE B 1 312 ? 16.438 -29.406 -19.438 1 94.44 312 PHE B C 1
ATOM 5589 O O . PHE B 1 312 ? 17.375 -29.766 -20.156 1 94.44 312 PHE B O 1
ATOM 5596 N N . VAL B 1 313 ? 15.188 -29.641 -19.734 1 91.56 313 VAL B N 1
ATOM 5597 C CA . VAL B 1 313 ? 14.805 -30.328 -20.969 1 91.56 313 VAL B CA 1
ATOM 5598 C C . VAL B 1 313 ? 15.289 -29.531 -22.172 1 91.56 313 VAL B C 1
ATOM 5600 O O . VAL B 1 313 ? 15.867 -30.094 -23.109 1 91.56 313 VAL B O 1
ATOM 5603 N N . THR B 1 314 ? 15.031 -28.234 -22.156 1 92.81 314 THR B N 1
ATOM 5604 C CA . THR B 1 314 ? 15.43 -27.375 -23.266 1 92.81 314 THR B CA 1
ATOM 5605 C C . THR B 1 314 ? 16.938 -27.391 -23.438 1 92.81 314 THR B C 1
ATOM 5607 O O . THR B 1 314 ? 17.438 -27.422 -24.578 1 92.81 314 THR B O 1
ATOM 5610 N N . ARG B 1 315 ? 17.641 -27.344 -22.391 1 93.12 315 ARG B N 1
ATOM 5611 C CA . ARG B 1 315 ? 19.094 -27.406 -22.453 1 93.12 315 ARG B CA 1
ATOM 5612 C C . ARG B 1 315 ? 19.562 -28.719 -23.094 1 93.12 315 ARG B C 1
ATOM 5614 O O . ARG B 1 315 ? 20.469 -28.719 -23.938 1 93.12 315 ARG B O 1
ATOM 5621 N N . ALA B 1 316 ? 18.953 -29.812 -22.656 1 91.5 316 ALA B N 1
ATOM 5622 C CA . ALA B 1 316 ? 19.281 -31.109 -23.234 1 91.5 316 ALA B CA 1
ATOM 5623 C C . ALA B 1 316 ? 19.016 -31.141 -24.734 1 91.5 316 ALA B C 1
ATOM 5625 O O . ALA B 1 316 ? 19.797 -31.703 -25.5 1 91.5 316 ALA B O 1
ATOM 5626 N N . VAL B 1 317 ? 17.969 -30.516 -25.109 1 92.88 317 VAL B N 1
ATOM 5627 C CA . VAL B 1 317 ? 17.609 -30.453 -26.531 1 92.88 317 VAL B CA 1
ATOM 5628 C C . VAL B 1 317 ? 18.641 -29.641 -27.297 1 92.88 317 VAL B C 1
ATOM 5630 O O . VAL B 1 317 ? 19.078 -30.047 -28.375 1 92.88 317 VAL B O 1
ATOM 5633 N N . LEU B 1 318 ? 19 -28.547 -26.75 1 92 318 LEU B N 1
ATOM 5634 C CA . LEU B 1 318 ? 19.953 -27.656 -27.406 1 92 318 LEU B CA 1
ATOM 5635 C C . LEU B 1 318 ? 21.328 -28.312 -27.5 1 92 318 LEU B C 1
ATOM 5637 O O . LEU B 1 318 ? 22.031 -28.125 -28.5 1 92 318 LEU B O 1
ATOM 5641 N N . GLU B 1 319 ? 21.719 -29 -26.531 1 90.56 319 GLU B N 1
ATOM 5642 C CA . GLU B 1 319 ? 23 -29.688 -26.531 1 90.56 319 GLU B CA 1
ATOM 5643 C C . GLU B 1 319 ? 23.062 -30.734 -27.625 1 90.56 319 GLU B C 1
ATOM 5645 O O . GLU B 1 319 ? 24.125 -31 -28.188 1 90.56 319 GLU B O 1
ATOM 5650 N N . HIS B 1 320 ? 21.922 -31.297 -27.922 1 91.31 320 HIS B N 1
ATOM 5651 C CA . HIS B 1 320 ? 21.844 -32.312 -28.969 1 91.31 320 HIS B CA 1
ATOM 5652 C C . HIS B 1 320 ? 21.562 -31.672 -30.328 1 91.31 320 HIS B C 1
ATOM 5654 O O . HIS B 1 320 ? 21.359 -32.375 -31.312 1 91.31 320 HIS B O 1
ATOM 5660 N N . LYS B 1 321 ? 21.484 -30.25 -30.375 1 91.62 321 LYS B N 1
ATOM 5661 C CA . LYS B 1 321 ? 21.234 -29.484 -31.594 1 91.62 321 LYS B CA 1
ATOM 5662 C C . LYS B 1 321 ? 19.875 -29.859 -32.219 1 91.62 321 LYS B C 1
ATOM 5664 O O . LYS B 1 321 ? 19.781 -30.047 -33.438 1 91.62 321 LYS B O 1
ATOM 5669 N N . LEU B 1 322 ? 18.953 -30.141 -31.328 1 90.62 322 LEU B N 1
ATOM 5670 C CA . LEU B 1 322 ? 17.594 -30.453 -31.734 1 90.62 322 LEU B CA 1
ATOM 5671 C C . LEU B 1 322 ? 16.688 -29.234 -31.609 1 90.62 322 LEU B C 1
ATOM 5673 O O . LEU B 1 322 ? 17.141 -28.172 -31.172 1 90.62 322 LEU B O 1
ATOM 5677 N N . ASN B 1 323 ? 15.43 -29.422 -32.062 1 86.38 323 ASN B N 1
ATOM 5678 C CA . ASN B 1 323 ? 14.453 -28.344 -32.031 1 86.38 323 ASN B CA 1
ATOM 5679 C C . ASN B 1 323 ? 13.688 -28.312 -30.703 1 86.38 323 ASN B C 1
ATOM 5681 O O . ASN B 1 323 ? 12.898 -29.219 -30.422 1 86.38 323 ASN B O 1
ATOM 5685 N N . PRO B 1 324 ? 13.82 -27.25 -29.984 1 84.31 324 PRO B N 1
ATOM 5686 C CA . PRO B 1 324 ? 13.188 -27.188 -28.672 1 84.31 324 PRO B CA 1
ATOM 5687 C C . PRO B 1 324 ? 11.664 -27.062 -28.75 1 84.31 324 PRO B C 1
ATOM 5689 O O . PRO B 1 324 ? 10.977 -27.203 -27.734 1 84.31 324 PRO B O 1
ATOM 5692 N N . ASN B 1 325 ? 11.062 -26.859 -29.906 1 79.88 325 ASN B N 1
ATOM 5693 C CA . ASN B 1 325 ? 9.617 -26.719 -30.062 1 79.88 325 ASN B CA 1
ATOM 5694 C C . ASN B 1 325 ? 8.961 -28.016 -30.516 1 79.88 325 ASN B C 1
ATOM 5696 O O . ASN B 1 325 ? 7.738 -28.109 -30.594 1 79.88 325 ASN B O 1
ATOM 5700 N N . ASP B 1 326 ? 9.82 -28.969 -30.75 1 81 326 ASP B N 1
ATOM 5701 C CA . ASP B 1 326 ? 9.312 -30.25 -31.234 1 81 326 ASP B CA 1
ATOM 5702 C C . ASP B 1 326 ? 9.141 -31.234 -30.094 1 81 326 ASP B C 1
ATOM 5704 O O . ASP B 1 326 ? 10.109 -31.578 -29.406 1 81 326 ASP B O 1
ATOM 5708 N N . PHE B 1 327 ? 7.973 -31.766 -29.891 1 79.19 327 PHE B N 1
ATOM 5709 C CA . PHE B 1 327 ? 7.633 -32.625 -28.781 1 79.19 327 PHE B CA 1
ATOM 5710 C C . PHE B 1 327 ? 8.461 -33.906 -28.812 1 79.19 327 PHE B C 1
ATOM 5712 O O . PHE B 1 327 ? 8.977 -34.344 -27.781 1 79.19 327 PHE B O 1
ATOM 5719 N N . SER B 1 328 ? 8.508 -34.469 -29.969 1 84 328 SER B N 1
ATOM 5720 C CA . SER B 1 328 ? 9.203 -35.75 -30.109 1 84 328 SER B CA 1
ATOM 5721 C C . SER B 1 328 ? 10.688 -35.594 -29.812 1 84 328 SER B C 1
ATOM 5723 O O . SER B 1 328 ? 11.289 -36.469 -29.156 1 84 328 SER B O 1
ATOM 5725 N N . GLU B 1 329 ? 11.266 -34.562 -30.312 1 87.69 329 GLU B N 1
ATOM 5726 C CA . GLU B 1 329 ? 12.688 -34.312 -30.094 1 87.69 329 GLU B CA 1
ATOM 5727 C C . GLU B 1 329 ? 12.969 -34 -28.625 1 87.69 329 GLU B C 1
ATOM 5729 O O . GLU B 1 329 ? 13.992 -34.406 -28.078 1 87.69 329 GLU B O 1
ATOM 5734 N N . ARG B 1 330 ? 12.062 -33.344 -28.031 1 87.06 330 ARG B N 1
ATOM 5735 C CA . ARG B 1 330 ? 12.188 -33.031 -26.609 1 87.06 330 ARG B CA 1
ATOM 5736 C C . ARG B 1 330 ? 12.133 -34.312 -25.766 1 87.06 330 ARG B C 1
ATOM 5738 O O . ARG B 1 330 ? 12.93 -34.469 -24.844 1 87.06 330 ARG B O 1
ATOM 5745 N N . ASP B 1 331 ? 11.25 -35.094 -26.188 1 86.38 331 ASP B N 1
ATOM 5746 C CA . ASP B 1 331 ? 11.094 -36.375 -25.469 1 86.38 331 ASP B CA 1
ATOM 5747 C C . ASP B 1 331 ? 12.352 -37.219 -25.594 1 86.38 331 ASP B C 1
ATOM 5749 O O . ASP B 1 331 ? 12.766 -37.875 -24.609 1 86.38 331 ASP B O 1
ATOM 5753 N N . GLU B 1 332 ? 12.844 -37.25 -26.75 1 87.62 332 GLU B N 1
ATOM 5754 C CA . GLU B 1 332 ? 14.062 -38.031 -26.984 1 87.62 332 GLU B CA 1
ATOM 5755 C C . GLU B 1 332 ? 15.219 -37.5 -26.141 1 87.62 332 GLU B C 1
ATOM 5757 O O . GLU B 1 332 ? 15.922 -38.25 -25.484 1 87.62 332 GLU B O 1
ATOM 5762 N N . ALA B 1 333 ? 15.43 -36.219 -26.203 1 88 333 ALA B N 1
ATOM 5763 C CA . ALA B 1 333 ? 16.516 -35.594 -25.438 1 88 333 ALA B CA 1
ATOM 5764 C C . ALA B 1 333 ? 16.328 -35.812 -23.938 1 88 333 ALA B C 1
ATOM 5766 O O . ALA B 1 333 ? 17.297 -36.062 -23.219 1 88 333 ALA B O 1
ATOM 5767 N N . TRP B 1 334 ? 15.117 -35.781 -23.516 1 87.12 334 TRP B N 1
ATOM 5768 C CA . TRP B 1 334 ? 14.781 -36 -22.109 1 87.12 334 TRP B CA 1
ATOM 5769 C C . TRP B 1 334 ? 15.109 -37.406 -21.672 1 87.12 334 TRP B C 1
ATOM 5771 O O . TRP B 1 334 ? 15.695 -37.625 -20.609 1 87.12 334 TRP B O 1
ATOM 5781 N N . LYS B 1 335 ? 14.703 -38.344 -22.438 1 87.94 335 LYS B N 1
ATOM 5782 C CA . LYS B 1 335 ? 14.945 -39.75 -22.109 1 87.94 335 LYS B CA 1
ATOM 5783 C C . LYS B 1 335 ? 16.438 -40.031 -21.984 1 87.94 335 LYS B C 1
ATOM 5785 O O . LYS B 1 335 ? 16.859 -40.781 -21.094 1 87.94 335 LYS B O 1
ATOM 5790 N N . ASP B 1 336 ? 17.141 -39.5 -22.828 1 87.81 336 ASP B N 1
ATOM 5791 C CA . ASP B 1 336 ? 18.594 -39.656 -22.781 1 87.81 336 ASP B CA 1
ATOM 5792 C C . ASP B 1 336 ? 19.172 -39.031 -21.531 1 87.81 336 ASP B C 1
ATOM 5794 O O . ASP B 1 336 ? 20.047 -39.625 -20.891 1 87.81 336 ASP B O 1
ATOM 5798 N N . ALA B 1 337 ? 18.688 -37.844 -21.203 1 86.12 337 ALA B N 1
ATOM 5799 C CA . ALA B 1 337 ? 19.219 -37.125 -20.062 1 86.12 337 ALA B CA 1
ATOM 5800 C C . ALA B 1 337 ? 18.797 -37.781 -18.75 1 86.12 337 ALA B C 1
ATOM 5802 O O . ALA B 1 337 ? 19.531 -37.75 -17.766 1 86.12 337 ALA B O 1
ATOM 5803 N N . ARG B 1 338 ? 17.672 -38.375 -18.766 1 87.69 338 ARG B N 1
ATOM 5804 C CA . ARG B 1 338 ? 17.078 -38.969 -17.594 1 87.69 338 ARG B CA 1
ATOM 5805 C C . ARG B 1 338 ? 17.719 -40.312 -17.266 1 87.69 338 ARG B C 1
ATOM 5807 O O . ARG B 1 338 ? 17.766 -40.75 -16.109 1 87.69 338 ARG B O 1
ATOM 5814 N N . GLN B 1 339 ? 18.047 -41.156 -18.203 1 84.19 339 GLN B N 1
ATOM 5815 C CA . GLN B 1 339 ? 18.5 -42.531 -18.094 1 84.19 339 GLN B CA 1
ATOM 5816 C C . GLN B 1 339 ? 19.562 -42.688 -17 1 84.19 339 GLN B C 1
ATOM 5818 O O . GLN B 1 339 ? 19.516 -43.625 -16.219 1 84.19 339 GLN B O 1
ATOM 5823 N N . ASP B 1 340 ? 20.516 -41.844 -16.875 1 76.75 340 ASP B N 1
ATOM 5824 C CA . ASP B 1 340 ? 21.562 -42.094 -15.891 1 76.75 340 ASP B CA 1
ATOM 5825 C C . ASP B 1 340 ? 21.672 -40.969 -14.883 1 76.75 340 ASP B C 1
ATOM 5827 O O . ASP B 1 340 ? 22.734 -40.781 -14.273 1 76.75 340 ASP B O 1
ATOM 5831 N N . ASN B 1 341 ? 20.5 -40.344 -14.68 1 88.31 341 ASN B N 1
ATOM 5832 C CA . ASN B 1 341 ? 20.594 -39.219 -13.75 1 88.31 341 ASN B CA 1
ATOM 5833 C C . ASN B 1 341 ? 19.438 -39.25 -12.742 1 88.31 341 ASN B C 1
ATOM 5835 O O . ASN B 1 341 ? 18.344 -38.781 -13.047 1 88.31 341 ASN B O 1
ATOM 5839 N N . LYS B 1 342 ? 19.672 -39.719 -11.547 1 88.19 342 LYS B N 1
ATOM 5840 C CA . LYS B 1 342 ? 18.688 -39.875 -10.484 1 88.19 342 LYS B CA 1
ATOM 5841 C C . LYS B 1 342 ? 18.078 -38.531 -10.086 1 88.19 342 LYS B C 1
ATOM 5843 O O . LYS B 1 342 ? 16.906 -38.438 -9.734 1 88.19 342 LYS B O 1
ATOM 5848 N N . GLN B 1 343 ? 18.828 -37.5 -10.172 1 90.81 343 GLN B N 1
ATOM 5849 C CA . GLN B 1 343 ? 18.359 -36.188 -9.789 1 90.81 343 GLN B CA 1
ATOM 5850 C C . GLN B 1 343 ? 17.328 -35.656 -10.781 1 90.81 343 GLN B C 1
ATOM 5852 O O . GLN B 1 343 ? 16.359 -35 -10.391 1 90.81 343 GLN B O 1
ATOM 5857 N N . VAL B 1 344 ? 17.547 -36.031 -11.984 1 92.12 344 VAL B N 1
ATOM 5858 C CA . VAL B 1 344 ? 16.625 -35.594 -13.023 1 92.12 344 VAL B CA 1
ATOM 5859 C C . VAL B 1 344 ? 15.273 -36.281 -12.844 1 92.12 344 VAL B C 1
ATOM 5861 O O . VAL B 1 344 ? 14.219 -35.688 -12.984 1 92.12 344 VAL B O 1
ATOM 5864 N N . ARG B 1 345 ? 15.312 -37.5 -12.516 1 91 345 ARG B N 1
ATOM 5865 C CA . ARG B 1 345 ? 14.094 -38.25 -12.258 1 91 345 ARG B CA 1
ATOM 5866 C C . ARG B 1 345 ? 13.344 -37.688 -11.055 1 91 345 ARG B C 1
ATOM 5868 O O . ARG B 1 345 ? 12.117 -37.562 -11.086 1 91 345 ARG B O 1
ATOM 5875 N N . LYS B 1 346 ? 14.078 -37.406 -10.07 1 92.25 346 LYS B N 1
ATOM 5876 C CA . LYS B 1 346 ? 13.477 -36.812 -8.867 1 92.25 346 LYS B CA 1
ATOM 5877 C C . LYS B 1 346 ? 12.82 -35.469 -9.164 1 92.25 346 LYS B C 1
ATOM 5879 O O . LYS B 1 346 ? 11.758 -35.156 -8.625 1 92.25 346 LYS B O 1
ATOM 5884 N N . LEU B 1 347 ? 13.484 -34.688 -9.977 1 93.38 347 LEU B N 1
ATOM 5885 C CA . LEU B 1 347 ? 12.922 -33.406 -10.391 1 93.38 347 LEU B CA 1
ATOM 5886 C C . LEU B 1 347 ? 11.602 -33.594 -11.125 1 93.38 347 LEU B C 1
ATOM 5888 O O . LEU B 1 347 ? 10.641 -32.875 -10.883 1 93.38 347 LEU B O 1
ATOM 5892 N N . GLU B 1 348 ? 11.562 -34.562 -11.992 1 91.06 348 GLU B N 1
ATOM 5893 C CA . GLU B 1 348 ? 10.336 -34.875 -12.719 1 91.06 348 GLU B CA 1
ATOM 5894 C C . GLU B 1 348 ? 9.219 -35.281 -11.773 1 91.06 348 GLU B C 1
ATOM 5896 O O . GLU B 1 348 ? 8.078 -34.844 -11.914 1 91.06 348 GLU B O 1
ATOM 5901 N N . TYR B 1 349 ? 9.555 -36.156 -10.828 1 90.56 349 TYR B N 1
ATOM 5902 C CA . TYR B 1 349 ? 8.562 -36.625 -9.875 1 90.56 349 TYR B CA 1
ATOM 5903 C C . TYR B 1 349 ? 8.031 -35.469 -9.023 1 90.56 349 TYR B C 1
ATOM 5905 O O . TYR B 1 349 ? 6.836 -35.406 -8.727 1 90.56 349 TYR B O 1
ATOM 5913 N N . LEU B 1 350 ? 8.93 -34.625 -8.609 1 91.88 350 LEU B N 1
ATOM 5914 C CA . LEU B 1 350 ? 8.531 -33.469 -7.805 1 91.88 350 LEU B CA 1
ATOM 5915 C C . LEU B 1 350 ? 7.625 -32.562 -8.602 1 91.88 350 LEU B C 1
ATOM 5917 O O . LEU B 1 350 ? 6.609 -32.062 -8.086 1 91.88 350 LEU B O 1
ATOM 5921 N N . ARG B 1 351 ? 8.047 -32.25 -9.852 1 90.25 351 ARG B N 1
ATOM 5922 C CA . ARG B 1 351 ? 7.223 -31.438 -10.727 1 90.25 351 ARG B CA 1
ATOM 5923 C C . ARG B 1 351 ? 5.82 -32 -10.875 1 90.25 351 ARG B C 1
ATOM 5925 O O . ARG B 1 351 ? 4.828 -31.281 -10.766 1 90.25 351 ARG B O 1
ATOM 5932 N N . ASN B 1 352 ? 5.691 -33.312 -11.047 1 86.06 352 ASN B N 1
ATOM 5933 C CA . ASN B 1 352 ? 4.406 -33.969 -11.211 1 86.06 352 ASN B CA 1
ATOM 5934 C C . ASN B 1 352 ? 3.57 -33.906 -9.93 1 86.06 352 ASN B C 1
ATOM 5936 O O . ASN B 1 352 ? 2.355 -33.688 -9.992 1 86.06 352 ASN B O 1
ATOM 5940 N N . ALA B 1 353 ? 4.234 -34.031 -8.859 1 86.94 353 ALA B N 1
ATOM 5941 C CA . ALA B 1 353 ? 3.541 -34 -7.578 1 86.94 353 ALA B CA 1
ATOM 5942 C C . ALA B 1 353 ? 2.928 -32.625 -7.336 1 86.94 353 ALA B C 1
ATOM 5944 O O . ALA B 1 353 ? 1.799 -32.5 -6.848 1 86.94 353 ALA B O 1
ATOM 5945 N N . LEU B 1 354 ? 3.645 -31.578 -7.668 1 87.62 354 LEU B N 1
ATOM 5946 C CA . LEU B 1 354 ? 3.18 -30.219 -7.418 1 87.62 354 LEU B CA 1
ATOM 5947 C C . LEU B 1 354 ? 2.17 -29.781 -8.477 1 87.62 354 LEU B C 1
ATOM 5949 O O . LEU B 1 354 ? 1.19 -29.109 -8.164 1 87.62 354 LEU B O 1
ATOM 5953 N N . ALA B 1 355 ? 2.393 -30.203 -9.695 1 81.12 355 ALA B N 1
ATOM 5954 C CA . ALA B 1 355 ? 1.565 -29.75 -10.812 1 81.12 355 ALA B CA 1
ATOM 5955 C C . ALA B 1 355 ? 0.248 -30.516 -10.867 1 81.12 355 ALA B C 1
ATOM 5957 O O . ALA B 1 355 ? -0.73 -30.031 -11.445 1 81.12 355 ALA B O 1
ATOM 5958 N N . HIS B 1 356 ? 0.238 -31.656 -10.242 1 74.88 356 HIS B N 1
ATOM 5959 C CA . HIS B 1 356 ? -0.955 -32.5 -10.375 1 74.88 356 HIS B CA 1
ATOM 5960 C C . HIS B 1 356 ? -1.623 -32.719 -9.023 1 74.88 356 HIS B C 1
ATOM 5962 O O . HIS B 1 356 ? -2.717 -33.281 -8.953 1 74.88 356 HIS B O 1
ATOM 5968 N N . GLY B 1 357 ? -1.113 -32.188 -8.039 1 65.62 357 GLY B N 1
ATOM 5969 C CA . GLY B 1 357 ? -1.7 -32.344 -6.719 1 65.62 357 GLY B CA 1
ATOM 5970 C C . GLY B 1 357 ? -1.717 -33.812 -6.262 1 65.62 357 GLY B C 1
ATOM 5971 O O . GLY B 1 357 ? -2.518 -34.188 -5.402 1 65.62 357 GLY B O 1
ATOM 5972 N N . IL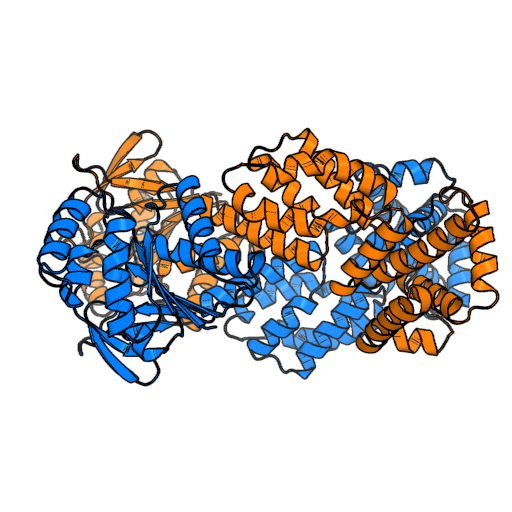E B 1 358 ? -1.021 -34.562 -6.992 1 59.31 358 ILE B N 1
ATOM 5973 C CA . ILE B 1 358 ? -1.166 -36 -6.809 1 59.31 358 ILE B CA 1
ATOM 5974 C C . ILE B 1 358 ? -0.167 -36.5 -5.762 1 59.31 358 ILE B C 1
ATOM 5976 O O . ILE B 1 358 ? 0.975 -36.031 -5.719 1 59.31 358 ILE B O 1
ATOM 5980 N N . LYS B 1 359 ? -0.711 -37.312 -4.863 1 64.12 359 LYS B N 1
ATOM 5981 C CA . LYS B 1 359 ? 0.126 -37.969 -3.861 1 64.12 359 LYS B CA 1
ATOM 5982 C C . LYS B 1 359 ? 1.102 -38.938 -4.508 1 64.12 359 LYS B C 1
ATOM 5984 O O . LYS B 1 359 ? 0.698 -39.812 -5.293 1 64.12 359 LYS B O 1
ATOM 5989 N N . SER B 1 360 ? 2.281 -38.594 -4.535 1 66.06 360 SER B N 1
ATOM 5990 C CA . SER B 1 360 ? 3.332 -39.5 -4.957 1 66.06 360 SER B CA 1
ATOM 5991 C C . SER B 1 360 ? 3.469 -40.656 -3.982 1 66.06 360 SER B C 1
ATOM 5993 O O . SER B 1 360 ? 3.189 -40.531 -2.789 1 66.06 360 SER B O 1
ATOM 5995 N N . ASP B 1 361 ? 3.779 -41.844 -4.57 1 72.62 361 ASP B N 1
ATOM 5996 C CA . ASP B 1 361 ? 4.074 -42.969 -3.713 1 72.62 361 ASP B CA 1
ATOM 5997 C C . ASP B 1 361 ? 5.527 -42.969 -3.248 1 72.62 361 ASP B C 1
ATOM 5999 O O . ASP B 1 361 ? 5.926 -43.75 -2.395 1 72.62 361 ASP B O 1
ATOM 6003 N N . ASP B 1 362 ? 6.18 -42.031 -3.764 1 81.81 362 ASP B N 1
ATOM 6004 C CA . ASP B 1 362 ? 7.582 -41.906 -3.375 1 81.81 362 ASP B CA 1
ATOM 6005 C C . ASP B 1 362 ? 7.711 -41.156 -2.051 1 81.81 362 ASP B C 1
ATOM 6007 O O . ASP B 1 362 ? 7.379 -39.969 -1.969 1 81.81 362 ASP B O 1
ATOM 6011 N N . LYS B 1 363 ? 8.281 -41.844 -1.042 1 84.94 363 LYS B N 1
ATOM 6012 C CA . LYS B 1 363 ? 8.367 -41.312 0.32 1 84.94 363 LYS B CA 1
ATOM 6013 C C . LYS B 1 363 ? 9.188 -40.031 0.368 1 84.94 363 LYS B C 1
ATOM 6015 O O . LYS B 1 363 ? 8.898 -39.125 1.151 1 84.94 363 LYS B O 1
ATOM 6020 N N . GLU B 1 364 ? 10.164 -39.969 -0.416 1 87.06 364 GLU B N 1
ATOM 6021 C CA . GLU B 1 364 ? 11.016 -38.781 -0.422 1 87.06 364 GLU B CA 1
ATOM 6022 C C . GLU B 1 364 ? 10.273 -37.562 -0.98 1 87.06 364 GLU B C 1
ATOM 6024 O O . GLU B 1 364 ? 10.406 -36.469 -0.458 1 87.06 364 GLU B O 1
ATOM 6029 N N . ILE B 1 365 ? 9.539 -37.781 -1.996 1 88.62 365 ILE B N 1
ATOM 6030 C CA . ILE B 1 365 ? 8.758 -36.719 -2.6 1 88.62 365 ILE B CA 1
ATOM 6031 C C . ILE B 1 365 ? 7.691 -36.219 -1.618 1 88.62 365 ILE B C 1
ATOM 6033 O O . ILE B 1 365 ? 7.465 -35.031 -1.477 1 88.62 365 ILE B O 1
ATOM 6037 N N . ILE B 1 366 ? 7.125 -37.188 -0.938 1 86 366 ILE B N 1
ATOM 6038 C CA . ILE B 1 366 ? 6.102 -36.844 0.05 1 86 366 ILE B CA 1
ATOM 6039 C C . ILE B 1 366 ? 6.703 -35.969 1.146 1 86 366 ILE B C 1
ATOM 6041 O O . ILE B 1 366 ? 6.094 -34.969 1.554 1 86 366 ILE B O 1
ATOM 6045 N N . ARG B 1 367 ? 7.824 -36.312 1.562 1 87.81 367 ARG B N 1
ATOM 6046 C CA . ARG B 1 367 ? 8.5 -35.531 2.594 1 87.81 367 ARG B CA 1
ATOM 6047 C C . ARG B 1 367 ? 8.789 -34.125 2.109 1 87.81 367 ARG B C 1
ATOM 6049 O O . ARG B 1 367 ? 8.602 -33.156 2.852 1 87.81 367 ARG B O 1
ATOM 6056 N N . MET B 1 368 ? 9.211 -33.969 0.918 1 88.75 368 MET B N 1
ATOM 6057 C CA . MET B 1 368 ? 9.562 -32.688 0.353 1 88.75 368 MET B CA 1
ATOM 6058 C C . MET B 1 368 ? 8.328 -31.781 0.25 1 88.75 368 MET B C 1
ATOM 6060 O O . MET B 1 368 ? 8.391 -30.609 0.593 1 88.75 368 MET B O 1
ATOM 6064 N N . VAL B 1 369 ? 7.277 -32.344 -0.166 1 89.81 369 VAL B N 1
ATOM 6065 C CA . VAL B 1 369 ? 6.09 -31.531 -0.426 1 89.81 369 VAL B CA 1
ATOM 6066 C C . VAL B 1 369 ? 5.391 -31.203 0.89 1 89.81 369 VAL B C 1
ATOM 6068 O O . VAL B 1 369 ? 4.645 -30.234 0.976 1 89.81 369 VAL B O 1
ATOM 6071 N N . ASN B 1 370 ? 5.703 -32 2.008 1 90.56 370 ASN B N 1
ATOM 6072 C CA . ASN B 1 370 ? 5.035 -31.781 3.289 1 90.56 370 ASN B CA 1
ATOM 6073 C C . ASN B 1 370 ? 5.816 -30.828 4.18 1 90.56 370 ASN B C 1
ATOM 6075 O O . ASN B 1 370 ? 5.383 -30.516 5.289 1 90.56 370 ASN B O 1
ATOM 6079 N N . ASP B 1 371 ? 6.902 -30.344 3.67 1 93.25 371 ASP B N 1
ATOM 6080 C CA . ASP B 1 371 ? 7.742 -29.406 4.402 1 93.25 371 ASP B CA 1
ATOM 6081 C C . ASP B 1 371 ? 8.32 -28.344 3.467 1 93.25 371 ASP B C 1
ATOM 6083 O O . ASP B 1 371 ? 9.203 -28.625 2.664 1 93.25 371 ASP B O 1
ATOM 6087 N N . GLU B 1 372 ? 7.887 -27.156 3.662 1 95.25 372 GLU B N 1
ATOM 6088 C CA . GLU B 1 372 ? 8.258 -26.078 2.752 1 95.25 372 GLU B CA 1
ATOM 6089 C C . GLU B 1 372 ? 9.773 -25.859 2.729 1 95.25 372 GLU B C 1
ATOM 6091 O O . GLU B 1 372 ? 10.352 -25.656 1.664 1 95.25 372 GLU B O 1
ATOM 6096 N N . ASN B 1 373 ? 10.367 -25.828 3.904 1 95.38 373 ASN B N 1
ATOM 6097 C CA . ASN B 1 373 ? 11.812 -25.625 3.969 1 95.38 373 ASN B CA 1
ATOM 6098 C C . ASN B 1 373 ? 12.562 -26.734 3.23 1 95.38 373 ASN B C 1
ATOM 6100 O O . ASN B 1 373 ? 13.562 -26.469 2.559 1 95.38 373 ASN B O 1
ATOM 6104 N N . CYS B 1 374 ? 12.07 -27.953 3.395 1 95.06 374 CYS B N 1
ATOM 6105 C CA . CYS B 1 374 ? 12.672 -29.078 2.689 1 95.06 374 CYS B CA 1
ATOM 6106 C C . CYS B 1 374 ? 12.516 -28.922 1.181 1 95.06 374 CYS B C 1
ATOM 6108 O O . CYS B 1 374 ? 13.453 -29.188 0.426 1 95.06 374 CYS B O 1
ATOM 6110 N N . LEU B 1 375 ? 11.344 -28.578 0.774 1 96 375 LEU B N 1
ATOM 6111 C CA . LEU B 1 375 ? 11.086 -28.375 -0.646 1 96 375 LEU B CA 1
ATOM 6112 C C . LEU B 1 375 ? 11.977 -27.266 -1.205 1 96 375 LEU B C 1
ATOM 6114 O O . LEU B 1 375 ? 12.578 -27.422 -2.271 1 96 375 LEU B O 1
ATOM 6118 N N . ASP B 1 376 ? 12.062 -26.109 -0.494 1 96.94 376 ASP B N 1
ATOM 6119 C CA . ASP B 1 376 ? 12.898 -24.984 -0.9 1 96.94 376 ASP B CA 1
ATOM 6120 C C . ASP B 1 376 ? 14.359 -25.406 -1.044 1 96.94 376 ASP B C 1
ATOM 6122 O O . ASP B 1 376 ? 15 -25.109 -2.059 1 96.94 376 ASP B O 1
ATOM 6126 N N . ASP B 1 377 ? 14.852 -26.125 -0.107 1 96.62 377 ASP B N 1
ATOM 6127 C CA . ASP B 1 377 ? 16.234 -26.594 -0.106 1 96.62 377 ASP B CA 1
ATOM 6128 C C . ASP B 1 377 ? 16.484 -27.547 -1.27 1 96.62 377 ASP B C 1
ATOM 6130 O O . ASP B 1 377 ? 17.547 -27.5 -1.897 1 96.62 377 ASP B O 1
ATOM 6134 N N . GLN B 1 378 ? 15.555 -28.422 -1.476 1 95.81 378 GLN B N 1
ATOM 6135 C CA . GLN B 1 378 ? 15.711 -29.406 -2.549 1 95.81 378 GLN B CA 1
ATOM 6136 C C . GLN B 1 378 ? 15.734 -28.719 -3.914 1 95.81 378 GLN B C 1
ATOM 6138 O O . GLN B 1 378 ? 16.5 -29.109 -4.793 1 95.81 378 GLN B O 1
ATOM 6143 N N . LEU B 1 379 ? 14.891 -27.766 -4.129 1 96.81 379 LEU B N 1
ATOM 6144 C CA . LEU B 1 379 ? 14.883 -27.047 -5.395 1 96.81 379 LEU B CA 1
ATOM 6145 C C . LEU B 1 379 ? 16.188 -26.297 -5.605 1 96.81 379 LEU B C 1
ATOM 6147 O O . LEU B 1 379 ? 16.719 -26.266 -6.719 1 96.81 379 LEU B O 1
ATOM 6151 N N . LYS B 1 380 ? 16.719 -25.719 -4.527 1 97.12 380 LYS B N 1
ATOM 6152 C CA . LYS B 1 380 ? 18.016 -25.062 -4.609 1 97.12 380 LYS B CA 1
ATOM 6153 C C . LYS B 1 380 ? 19.125 -26.062 -4.91 1 97.12 380 LYS B C 1
ATOM 6155 O O . LYS B 1 380 ? 20.062 -25.75 -5.641 1 97.12 380 LYS B O 1
ATOM 6160 N N . LYS B 1 381 ? 19.031 -27.25 -4.355 1 95.88 381 LYS B N 1
ATOM 6161 C CA . LYS B 1 381 ? 19.984 -28.312 -4.637 1 95.88 381 LYS B CA 1
ATOM 6162 C C . LYS B 1 381 ? 19.906 -28.75 -6.098 1 95.88 381 LYS B C 1
ATOM 6164 O O . LYS B 1 381 ? 20.938 -28.953 -6.738 1 95.88 381 LYS B O 1
ATOM 6169 N N . PHE B 1 382 ? 18.656 -28.953 -6.613 1 95.94 382 PHE B N 1
ATOM 6170 C CA . PHE B 1 382 ? 18.5 -29.25 -8.031 1 95.94 382 PHE B CA 1
ATOM 6171 C C . PHE B 1 382 ? 19.172 -28.172 -8.891 1 95.94 382 PHE B C 1
ATOM 6173 O O . PHE B 1 382 ? 19.891 -28.5 -9.836 1 95.94 382 PHE B O 1
ATOM 6180 N N . ARG B 1 383 ? 18.906 -26.906 -8.547 1 96.31 383 ARG B N 1
ATOM 6181 C CA . ARG B 1 383 ? 19.453 -25.781 -9.289 1 96.31 383 ARG B CA 1
ATOM 6182 C C . ARG B 1 383 ? 20.969 -25.844 -9.352 1 96.31 383 ARG B C 1
ATOM 6184 O O . ARG B 1 383 ? 21.562 -25.594 -10.398 1 96.31 383 ARG B O 1
ATOM 6191 N N . ARG B 1 384 ? 21.641 -26.203 -8.281 1 94.75 384 ARG B N 1
ATOM 6192 C CA . ARG B 1 384 ? 23.094 -26.266 -8.188 1 94.75 384 ARG B CA 1
ATOM 6193 C C . ARG B 1 384 ? 23.641 -27.5 -8.891 1 94.75 384 ARG B C 1
ATOM 6195 O O . ARG B 1 384 ? 24.609 -27.422 -9.641 1 94.75 384 ARG B O 1
ATOM 6202 N N . SER B 1 385 ? 23.047 -28.641 -8.75 1 93.31 385 SER B N 1
ATOM 6203 C CA . SER B 1 385 ? 23.578 -29.922 -9.211 1 93.31 385 SER B CA 1
ATOM 6204 C C . SER B 1 385 ? 23.312 -30.125 -10.695 1 93.31 385 SER B C 1
ATOM 6206 O O . SER B 1 385 ? 24.125 -30.719 -11.406 1 93.31 385 SER B O 1
ATOM 6208 N N . LEU B 1 386 ? 22.203 -29.578 -11.156 1 92.5 386 LEU B N 1
ATOM 6209 C CA . LEU B 1 386 ? 21.812 -29.875 -12.523 1 92.5 386 LEU B CA 1
ATOM 6210 C C . LEU B 1 386 ? 22.234 -28.766 -13.477 1 92.5 386 LEU B C 1
ATOM 6212 O O . LEU B 1 386 ? 22.266 -2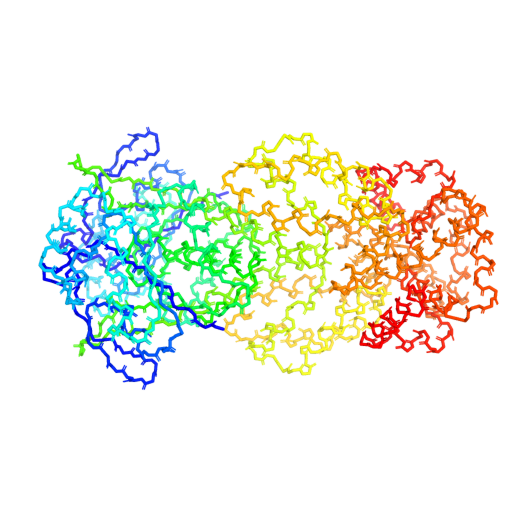8.953 -14.695 1 92.5 386 LEU B O 1
ATOM 6216 N N . PHE B 1 387 ? 22.547 -27.594 -12.945 1 91.25 387 PHE B N 1
ATOM 6217 C CA . PHE B 1 387 ? 22.797 -26.469 -13.836 1 91.25 387 PHE B CA 1
ATOM 6218 C C . PHE B 1 387 ? 24.172 -25.875 -13.562 1 91.25 387 PHE B C 1
ATOM 6220 O O . PHE B 1 387 ? 24.609 -24.953 -14.273 1 91.25 387 PHE B O 1
ATOM 6227 N N . ASN B 1 388 ? 24.828 -26.109 -12.414 1 79.81 388 ASN B N 1
ATOM 6228 C CA . ASN B 1 388 ? 26.219 -25.719 -12.211 1 79.81 388 ASN B CA 1
ATOM 6229 C C . ASN B 1 388 ? 27.188 -26.828 -12.625 1 79.81 388 ASN B C 1
ATOM 6231 O O . ASN B 1 388 ? 26.875 -28.016 -12.484 1 79.81 388 ASN B O 1
#

Foldseek 3Di:
DEEEEEEFAAQCPDPQQSADWAWEAEPVRDTDTDRGVLVVVCVVVVGQEYEYEYFQQGPPLNNLVVVVDDPVLSVVSVVRNVVRNRDQVSCVVSQVSSCVVVVHRYHYDHADLPPDPVSLVRVLVVVLVVDAAQYEYEYEPADHDPCVVVSVLVSQVVCCVPRVYHHPWYWYFACVPQDPVRYTYIDTPCVVVLLVQVVVLVVVCLQAVQNLSCLVSLVVQPQDNVLSVLSNVLSVCLVVVNNPSNLVSCVVNLVVLLPRDGPNSVVCSVVVSVSNVLSVDDDDLSSLQVSLVSCLVSLVLLSNLSSLLLSLLQVLLVVVVHDSPDPVSSVVSLCVVVVPDPLNVLSVQLNCCSNPVDDDPDPVSNVLVVDSVSVSVSSVVSSVPRPD/DEEEEEEFALQCPDPQQSADWAWEAEPVRDTDTDRGVSVVVCVVVVGQEYEYEYFQQGPPLNNLVVVVDDPVLSVVSVVRNVVRNRDQVSCVVSQVSSCVVVVHHYHYDHADLPPDDVSLVRVLVVVLVVDAAQYEYEYEPADHDPCVVVSVLVSQVVCCVVRVYHHPWYWYFACVPQDPVRYTYIDTPCVVVLLVQVVVLVVVCLQAVQNLSCLVSLVVQPQDNVLSVLSNVLSVCLVVVNNPSNLVSCVVNLVVLLPRDGPNSVVCSVVVSVSNVLSVDDDDLSSLQVSLVSCLVSLVLLSNLSSLLLSLLQVLLVVVVHDSPDPVSSVVSLCVVVVPDPLNVVSVQLNCCSNVVDDDPDPVSNVLVVDSVSVSVSSVVSSVPRPD

Organism: Nitrosomonas europaea (strain ATCC 19718 / CIP 103999 / KCTC 2705 / NBRC 14298) (NCBI:txid228410)